Protein AF-0000000075686880 (afdb_homodimer)

Foldseek 3Di:
DQPCFPVLVVLVVVLVVLLVVVLVVLVCCLVPVPLPLAQQLLVVPVCPPPVDPPPLVPFDKKKKWFKKKFQFAFPVFKDKFKAAPVLQFTFDKDKDKDKWKAALVGHTDPPDADPPVPCPVDPPPDFDDLPPQDPTGDQAPVSSCVSCQVVLHDDDALVPGVRSVVSVVLVRNVVSGRMMMIMTIMIMGGQFKMKIWMFGADWGADPSHIDGDHRVSVDDLQADWRWMFIQDIAMFDDDPPADGPRHGDTDGDDDTGQKAKEKEWEWAQADPVSRHTDIDIDIDIDGDDPPDRHGHTYMYTYHYRSRHRPSPRRCPVVRSVVVSVVSVVVSVVVSVVVVVVCCVVCVPSSDPPPD/DQPCQPVLVVLVVVLVVLLVVVLVVLVCCLVPVPLPLAQQLVVVPVVPPPVDPPPLVPFDKKKKWFKKKFQFAFPQFKDKFKAAPVLQFGFDKDKDKDKWKAALVGHTDPPDADPPVPCPVPDPPDFDDLPPQDPTGDQAPVSSCVSCQVVLHHDDALVPGPRSVVSVVLVRNVVSGRMMMIMTIMIMGGQFKMKIWMFGADWGADPSHIDGDHRVSVDDLQADWRWMAIQDIAMFDDDPPADGPRHGDTDGDDDTAQKAKEKEWEWAQADPVSRHTDIDIDIDIDGDDPPDRHGHTYMYTYHYRSRHRPSPRRCPVVRSVVVSVVSVVVSVVVSVVVVVVCCVVCVPSSPPPPD

Radius of gyration: 35.49 Å; Cα contacts (8 Å, |Δi|>4): 1447; chains: 2; bounding box: 77×122×78 Å

Solvent-accessible surface area (backbone atoms only — not comparable to full-atom values): 37869 Å² total; per-residue (Å²): 126,81,82,72,34,72,65,56,49,50,45,50,51,49,36,51,50,51,43,52,50,50,48,51,51,45,50,45,41,42,74,55,40,66,74,51,38,30,37,35,48,39,61,45,63,34,73,52,69,55,90,57,69,68,54,65,84,74,41,60,69,43,38,40,36,40,30,34,36,32,57,48,38,35,50,91,46,51,31,79,48,41,35,27,62,72,73,44,23,73,39,85,59,53,64,51,78,46,75,43,40,22,40,78,86,70,46,77,46,79,70,77,68,82,74,62,77,63,69,68,75,58,58,96,79,65,66,30,72,31,85,84,53,51,89,73,63,20,74,38,39,66,46,32,48,48,34,23,52,74,66,38,40,83,65,73,48,54,88,75,32,65,45,23,50,73,68,37,48,66,62,49,56,60,68,36,61,57,14,13,16,36,43,32,39,39,39,38,36,50,70,46,52,26,32,40,32,43,24,61,30,54,72,38,48,54,62,60,32,69,44,64,48,66,56,78,72,79,57,56,69,49,69,48,47,78,22,32,32,28,64,36,44,47,42,41,50,88,55,98,85,61,74,46,83,48,43,68,40,67,49,78,67,86,65,89,28,23,41,33,37,37,33,44,34,41,31,25,39,55,42,94,84,59,47,30,42,40,56,46,57,45,71,47,59,33,72,48,58,91,70,34,90,70,79,37,30,45,35,38,37,36,33,61,47,48,43,26,27,42,42,48,62,51,60,45,71,61,46,46,48,50,51,49,39,12,48,53,2,29,43,50,49,52,41,51,48,52,47,52,49,46,43,67,74,43,52,75,67,66,54,76,76,82,120,125,79,80,72,35,73,66,55,50,50,46,50,51,51,35,52,51,51,44,52,51,50,47,50,51,45,49,46,40,44,72,53,42,64,75,50,40,28,36,33,49,37,61,43,58,35,76,52,72,56,88,57,68,62,55,63,84,75,42,61,70,44,36,40,36,40,28,34,36,31,57,49,37,35,50,88,44,50,33,78,49,41,34,25,64,71,73,46,23,73,38,83,60,53,64,51,78,47,73,45,41,22,40,79,87,68,45,78,45,80,72,77,69,82,75,61,78,65,68,68,75,59,60,95,79,65,66,31,71,32,84,85,54,52,88,73,62,18,73,39,38,66,48,33,49,49,34,21,51,75,66,39,38,83,66,74,48,53,88,75,32,65,46,24,51,73,67,38,47,65,61,50,57,58,68,35,61,59,14,13,16,38,43,32,38,39,39,38,36,50,70,46,51,26,32,41,34,44,26,59,28,53,72,40,48,53,63,60,32,68,43,64,48,64,56,79,72,79,56,56,68,49,68,50,48,76,22,33,33,28,63,35,45,46,42,40,51,88,54,97,84,62,72,47,84,48,42,68,41,66,48,77,68,86,65,89,28,23,40,32,37,39,33,42,35,41,32,24,37,55,43,93,83,58,49,31,42,40,56,46,56,46,68,50,63,32,72,48,59,89,70,34,90,70,78,38,30,46,34,39,38,35,32,61,48,50,43,27,27,44,41,50,63,53,61,46,72,60,46,47,48,51,52,50,38,10,47,53,3,30,43,49,50,52,42,52,48,51,48,52,49,46,43,69,75,44,52,73,70,65,53,75,75,82,118

InterPro domains:
  IPR012936 Endoplasmic reticulum vesicle transporter, C-terminal [PF07970] (130-339)
  IPR039542 Endoplasmic reticulum vesicle transporter, N-terminal [PF13850] (2-89)
  IPR045888 Endoplasmic reticulum vesicle transporter [PTHR10984] (2-344)

Nearest PDB structures (f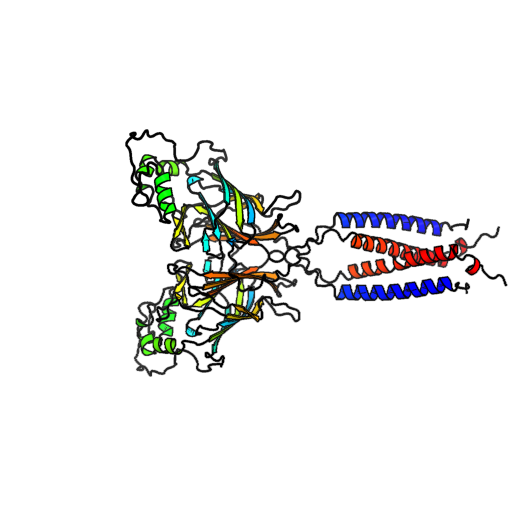oldseek):
  3zlc-assembly3_A  TM=6.629E-01  e=2.686E-13  Saccharomyces cerevisiae S288C
  3zlc-assembly3_B  TM=6.618E-01  e=1.002E-12  Saccharomyces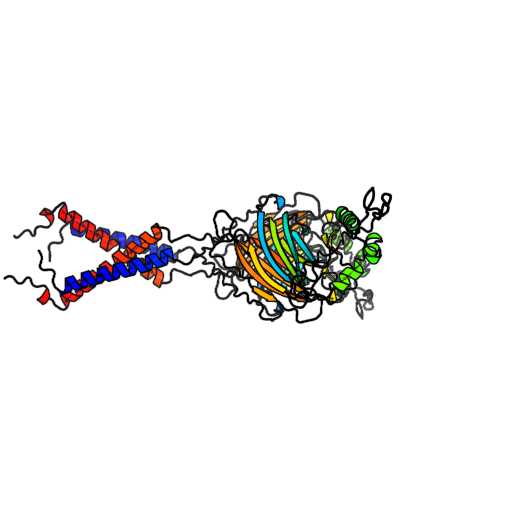 cerevisiae S288C
  7ji3-assembly1_A  TM=2.433E-01  e=4.702E-03  Takifugu bimaculatus
  8h8e-assembly1_B  TM=1.900E-01  e=1.508E-03  Xenopus tropicalis
  5d3d-assembly1_A  TM=2.991E-01  e=2.680E+00  Staphylococcus aureus subsp. aureus NCTC 8325

Secondary structure (DSSP, 8-state):
-----HHHHHHHHHHHHHHHHHHHHHHHHHHT----EEEEE---------S----GGGS-EEEEEEEEEESSS-GGGEEEEEEETTTTEE---EEEEEEEEE-TTS-EE-S--S---------TT-----TTSSSS---SHHHHHHHHHHTT-PPPPGGG-HHHHHTTHHHHHHHTTT-EEEEEEEEEEESSSEEEEEEESEEEEETTEEEEE----S--GGG----EEEEEEEEBS--TT---TTTTEEE---SSSEEEEEEEEEEEE-STTS-BEEEEEEEEEEEE-TT--PPPEEEEEEEE-SEEEEE--SS-HHHHHHHHHHHHHHHHHHHHHHHHHHHHH-GGGGS----/-----HHHHHHHHHHHHHHHHHHHHHHHHHHT----EEEE----------S----GGGS-EEEEEEEEEESSS-GGGEEEEEEETTTTEE---EEEEEEEEE-TTS-EE-S--SS--------TT-----TTSSSS---SHHHHHHHHHHTT-PPPPGGG-HHHHHTTHHHHHHHTTT-EEEEEEEEEEESSSEEEEEEESEEEEETTEEEEE----S--GGG----EEEEEEEEBS--TT---TTTTEEE---SSSEEEEEEEEEEEE-STTS-BEEEEEEEEEEEE-TT--PPPEEEEEEEE-SSEEEE--SS-HHHHHHHHHHHHHHHHHHHHHHHHHHHHH-GGGGS----

Structure (mmCIF, N/CA/C/O backbone):
data_AF-0000000075686880-model_v1
#
loop_
_entity.id
_entity.type
_entity.pdbx_description
1 polymer 'MGC83277 protein, putative'
#
loop_
_atom_site.group_PDB
_atom_site.id
_atom_site.type_symbol
_atom_site.label_atom_id
_atom_site.label_alt_id
_atom_site.label_comp_id
_atom_site.label_asym_id
_atom_site.label_entity_id
_atom_site.label_seq_id
_atom_site.pdbx_PDB_ins_code
_atom_site.Cartn_x
_atom_site.Cartn_y
_atom_site.Cartn_z
_atom_site.occupancy
_atom_site.B_iso_or_equiv
_atom_site.auth_seq_id
_atom_site.auth_comp_id
_atom_site.auth_asym_id
_atom_site.auth_atom_id
_atom_site.pdbx_PDB_model_num
ATOM 1 N N . MET A 1 1 ? -15.852 67.5 35.281 1 21.98 1 MET A N 1
ATOM 2 C CA . MET A 1 1 ? -16.078 66.688 34.062 1 21.98 1 MET A CA 1
ATOM 3 C C . MET A 1 1 ? -15.312 67.25 32.875 1 21.98 1 MET A C 1
ATOM 5 O O . MET A 1 1 ? -15.461 68.438 32.531 1 21.98 1 MET A O 1
ATOM 9 N N . ARG A 1 2 ? -14.125 66.812 32.812 1 34.5 2 ARG A N 1
ATOM 10 C CA . ARG A 1 2 ? -13.273 67.438 31.797 1 34.5 2 ARG A CA 1
ATOM 11 C C . ARG A 1 2 ? -13.992 67.5 30.453 1 34.5 2 ARG A C 1
ATOM 13 O O . ARG A 1 2 ? -14.711 66.562 30.078 1 34.5 2 ARG A O 1
ATOM 20 N N . SER A 1 3 ? -14.266 68.562 29.938 1 35.56 3 SER A N 1
ATOM 21 C CA . SER A 1 3 ? -14.906 68.812 28.656 1 35.56 3 SER A CA 1
ATOM 22 C C . SER A 1 3 ? -14.258 67.938 27.547 1 35.56 3 SER A C 1
ATOM 24 O O . SER A 1 3 ? -13.086 68.125 27.219 1 35.56 3 SER A O 1
ATOM 26 N N . ARG A 1 4 ? -14.484 66.562 27.406 1 46.84 4 ARG A N 1
ATOM 27 C CA . ARG A 1 4 ? -14.148 65.625 26.328 1 46.84 4 ARG A CA 1
ATOM 28 C C . ARG A 1 4 ? -14.312 66.312 24.969 1 46.84 4 ARG A C 1
ATOM 30 O O . ARG A 1 4 ? -15.391 66.812 24.641 1 46.84 4 ARG A O 1
ATOM 37 N N . THR A 1 5 ? -13.367 66.875 24.469 1 52.34 5 THR A N 1
ATOM 38 C CA . THR A 1 5 ? -13.445 67.5 23.156 1 52.34 5 THR A CA 1
ATOM 39 C C . THR A 1 5 ? -14.109 66.562 22.156 1 52.34 5 THR A C 1
ATOM 41 O O . THR A 1 5 ? -14.086 65.375 22.328 1 52.34 5 THR A O 1
ATOM 44 N N . ASN A 1 6 ? -15.078 67.125 21.312 1 58.94 6 ASN A N 1
ATOM 45 C CA . ASN A 1 6 ? -15.93 66.5 20.328 1 58.94 6 ASN A CA 1
ATOM 46 C C . ASN A 1 6 ? -15.148 65.5 19.484 1 58.94 6 ASN A C 1
ATOM 48 O O . ASN A 1 6 ? -15.648 64.375 19.188 1 58.94 6 ASN A O 1
ATOM 52 N N . SER A 1 7 ? -13.938 65.875 19.234 1 62.53 7 SER A N 1
ATOM 53 C CA . SER A 1 7 ? -13.148 65 18.359 1 62.53 7 SER A CA 1
ATOM 54 C C . SER A 1 7 ? -12.617 63.781 19.109 1 62.53 7 SER A C 1
ATOM 56 O O . SER A 1 7 ? -12.625 62.688 18.578 1 62.53 7 SER A O 1
ATOM 58 N N . GLY A 1 8 ? -12.258 64.062 20.297 1 64.62 8 GLY A N 1
ATOM 59 C CA . GLY A 1 8 ? -11.773 62.969 21.125 1 64.62 8 GLY A CA 1
ATOM 60 C C . GLY A 1 8 ? -12.852 61.969 21.438 1 64.62 8 GLY A C 1
ATOM 61 O O . GLY A 1 8 ? -12.586 60.75 21.438 1 64.62 8 GLY A O 1
ATOM 62 N N . GLY A 1 9 ? -13.992 62.469 21.609 1 71.25 9 GLY A N 1
ATOM 63 C CA . GLY A 1 9 ? -15.141 61.625 21.844 1 71.25 9 GLY A CA 1
ATOM 64 C C . GLY A 1 9 ? -15.492 60.75 20.656 1 71.25 9 GLY A C 1
ATOM 65 O O . GLY A 1 9 ? -15.797 59.562 20.812 1 71.25 9 GLY A O 1
ATOM 66 N N . ILE A 1 10 ? -15.344 61.312 19.5 1 74.19 10 ILE A N 1
ATOM 67 C CA . ILE A 1 10 ? -15.648 60.594 18.281 1 74.19 10 ILE A CA 1
ATOM 68 C C . ILE A 1 10 ? -14.617 59.469 18.062 1 74.19 10 ILE A C 1
ATOM 70 O O . ILE A 1 10 ? -14.969 58.344 17.688 1 74.19 10 ILE A O 1
ATOM 74 N N . ILE A 1 11 ? -13.422 59.812 18.359 1 75.44 11 ILE A N 1
ATOM 75 C CA . ILE A 1 11 ? -12.359 58.844 18.172 1 75.44 11 ILE A CA 1
ATOM 76 C C . ILE A 1 11 ? -12.547 57.688 19.156 1 75.44 11 ILE A C 1
ATOM 78 O O . ILE A 1 11 ? -12.375 56.531 18.781 1 75.44 11 ILE A O 1
ATOM 82 N N . ALA A 1 12 ? -12.93 58 20.312 1 72.88 12 ALA A N 1
ATOM 83 C CA . ALA A 1 12 ? -13.156 57 21.344 1 72.88 12 ALA A CA 1
ATOM 84 C C . ALA A 1 12 ? -14.312 56.062 20.953 1 72.88 12 ALA A C 1
ATOM 86 O O . ALA A 1 12 ? -14.211 54.844 21.062 1 72.88 12 ALA A O 1
ATOM 87 N N . VAL A 1 13 ? -15.305 56.688 20.453 1 77.62 13 VAL A N 1
ATOM 88 C CA . VAL A 1 13 ? -16.484 55.906 20.078 1 77.62 13 VAL A CA 1
ATOM 89 C C . VAL A 1 13 ? -16.156 55 18.875 1 77.62 13 VAL A C 1
ATOM 91 O O . VAL A 1 13 ? -16.516 53.844 18.859 1 77.62 13 VAL A O 1
ATOM 94 N N . LEU A 1 14 ? -15.445 55.5 18 1 79.75 14 LEU A N 1
ATOM 95 C CA . LEU A 1 14 ? -15.078 54.75 16.812 1 79.75 14 LEU A CA 1
ATOM 96 C C . LEU A 1 14 ? -14.125 53.625 17.156 1 79.75 14 LEU A C 1
ATOM 98 O O . LEU A 1 14 ? -14.195 52.531 16.578 1 79.75 14 LEU A O 1
ATOM 102 N N . SER A 1 15 ? -13.344 53.938 18.094 1 77.06 15 SER A N 1
ATOM 103 C CA . SER A 1 15 ? -12.398 52.906 18.531 1 77.06 15 SER A CA 1
ATOM 104 C C . SER A 1 15 ? -13.125 51.75 19.203 1 77.06 15 SER A C 1
ATOM 106 O O . SER A 1 15 ? -12.797 50.594 18.953 1 77.06 15 SER A O 1
ATOM 108 N N . VAL A 1 16 ? -14.047 52.094 20.016 1 77.38 16 VAL A N 1
ATOM 109 C CA . VAL A 1 16 ? -14.797 51.062 20.703 1 77.38 16 VAL A CA 1
ATOM 110 C C . VAL A 1 16 ? -15.594 50.219 19.703 1 77.38 16 VAL A C 1
ATOM 112 O O . VAL A 1 16 ? -15.64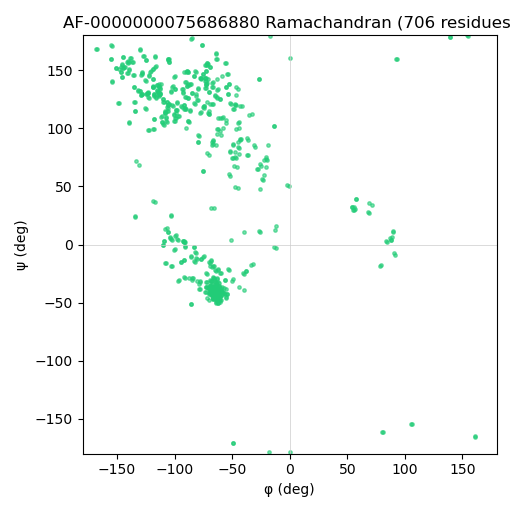1 49 19.781 1 77.38 16 VAL A O 1
ATOM 115 N N . ILE A 1 17 ? -16.141 50.875 18.766 1 79.38 17 ILE A N 1
ATOM 116 C CA . ILE A 1 17 ? -16.922 50.188 17.734 1 79.38 17 ILE A CA 1
ATOM 117 C C . ILE A 1 17 ? -16 49.25 16.938 1 79.38 17 ILE A C 1
ATOM 119 O O . ILE A 1 17 ? -16.359 48.094 16.672 1 79.38 17 ILE A O 1
ATOM 123 N N . SER A 1 18 ? -14.945 49.781 16.562 1 78.06 18 SER A N 1
ATOM 124 C CA . SER A 1 18 ? -14 49 15.797 1 78.06 18 SER A CA 1
ATOM 125 C C . SER A 1 18 ? -13.516 47.781 16.578 1 78.06 18 SER A C 1
ATOM 127 O O . SER A 1 18 ? -13.367 46.688 16.031 1 78.06 18 SER A O 1
ATOM 129 N N . MET A 1 19 ? -13.32 48.031 17.859 1 76.06 19 MET A N 1
ATOM 130 C CA . MET A 1 19 ? -12.891 46.938 18.734 1 76.06 19 MET A CA 1
ATOM 131 C C . MET A 1 19 ? -13.945 45.844 18.797 1 76.06 19 MET A C 1
ATOM 133 O O . MET A 1 19 ? -13.625 44.656 18.703 1 76.06 19 MET A O 1
ATOM 137 N N . VAL A 1 20 ? -15.086 46.219 18.984 1 78.88 20 VAL A N 1
ATOM 138 C CA . VAL A 1 20 ? -16.188 45.281 19.094 1 78.88 20 VAL A CA 1
ATOM 139 C C . VAL A 1 20 ? -16.328 44.5 17.797 1 78.88 20 VAL A C 1
ATOM 141 O O . VAL A 1 20 ? -16.5 43.281 17.812 1 78.88 20 VAL A O 1
ATOM 144 N N . ILE A 1 21 ? -16.188 45.125 16.766 1 78.62 21 ILE A N 1
ATOM 145 C CA . ILE A 1 21 ? -16.312 44.5 15.453 1 78.62 21 ILE A CA 1
ATOM 146 C C . ILE A 1 21 ? -15.172 43.5 15.258 1 78.62 21 ILE A C 1
ATOM 148 O O . ILE A 1 21 ? -15.398 42.344 14.844 1 78.62 21 ILE A O 1
ATOM 152 N N . LEU A 1 22 ? -14.055 43.906 15.562 1 78.06 22 LEU A N 1
ATOM 153 C CA . LEU A 1 22 ? -12.898 43.062 15.391 1 78.06 22 LEU A CA 1
ATOM 154 C C . LEU A 1 22 ? -12.961 41.875 16.344 1 78.06 22 LEU A C 1
ATOM 156 O O . LEU A 1 22 ? -12.562 40.75 15.977 1 78.06 22 LEU A O 1
ATOM 160 N N . PHE A 1 23 ? -13.461 42.156 17.547 1 74.06 23 PHE A N 1
ATOM 161 C CA . PHE A 1 23 ? -13.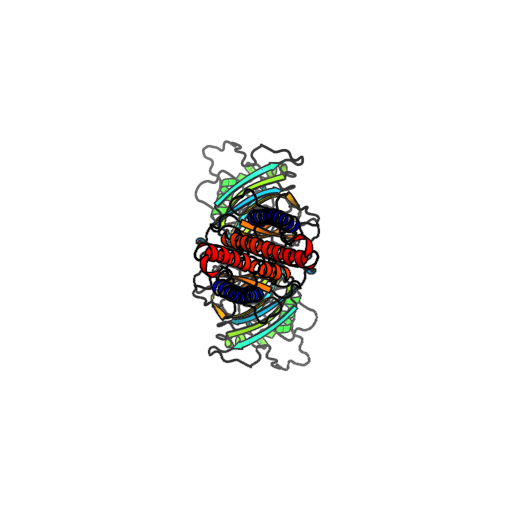641 41.094 18.516 1 74.06 23 PHE A CA 1
ATOM 162 C C . PHE A 1 23 ? -14.625 40.031 17.969 1 74.06 23 PHE A C 1
ATOM 164 O O . PHE A 1 23 ? -14.375 38.844 18.062 1 74.06 23 PHE A O 1
ATOM 171 N N . ILE A 1 24 ? -15.609 40.469 17.438 1 74.31 24 ILE A N 1
ATOM 172 C CA . ILE A 1 24 ? -16.625 39.562 16.906 1 74.31 24 ILE A CA 1
ATOM 173 C C . ILE A 1 24 ? -16.062 38.75 15.734 1 74.31 24 ILE A C 1
ATOM 175 O O . ILE A 1 24 ? -16.266 37.562 15.648 1 74.31 24 ILE A O 1
ATOM 179 N N . LEU A 1 25 ? -15.367 39.406 14.945 1 67.69 25 LEU A N 1
ATOM 180 C CA . LEU A 1 25 ? -14.805 38.75 13.773 1 67.69 25 LEU A CA 1
ATOM 181 C C . LEU A 1 25 ? -13.766 37.688 14.18 1 67.69 25 LEU A C 1
ATOM 183 O O . LEU A 1 25 ? -13.719 36.594 13.609 1 67.69 25 LEU A O 1
ATOM 187 N N . ARG A 1 26 ? -13.062 38.094 15.094 1 67.88 26 ARG A N 1
ATOM 188 C CA . ARG A 1 26 ? -12.031 37.156 15.562 1 67.88 26 ARG A CA 1
ATOM 189 C C . ARG A 1 26 ? -12.656 35.969 16.297 1 67.88 26 ARG A C 1
ATOM 191 O O . ARG A 1 26 ? -12.195 34.844 16.172 1 67.88 26 ARG A O 1
ATOM 198 N N . PHE A 1 27 ? -13.508 36.312 17.141 1 65.19 27 PHE A N 1
ATOM 199 C CA . PHE A 1 27 ? -14.234 35.25 17.844 1 65.19 27 PHE A CA 1
ATOM 200 C C . PHE A 1 27 ? -14.891 34.312 16.859 1 65.19 27 PHE A C 1
ATOM 202 O O . PHE A 1 27 ? -14.828 33.094 17.031 1 65.19 27 PHE A O 1
ATOM 209 N N . GLN A 1 28 ? -15.414 34.844 15.93 1 62.81 28 GLN A N 1
ATOM 210 C CA . GLN A 1 28 ? -16.031 34.031 14.891 1 62.81 28 GLN A CA 1
ATOM 211 C C . GLN A 1 28 ? -14.977 33.188 14.164 1 62.81 28 GLN A C 1
ATOM 213 O O . GLN A 1 28 ? -15.203 32 13.867 1 62.81 28 GLN A O 1
ATOM 218 N N . ALA A 1 29 ? -13.984 33.844 13.875 1 58.94 29 ALA A N 1
ATOM 219 C CA . ALA A 1 29 ? -12.891 33.156 13.211 1 58.94 29 ALA A CA 1
ATOM 220 C C . ALA A 1 29 ? -12.344 32.031 14.094 1 58.94 29 ALA A C 1
ATOM 222 O O . ALA A 1 29 ? -11.984 30.953 13.602 1 58.94 29 ALA A O 1
ATOM 223 N N . TRP A 1 30 ? -12.234 32.5 15.312 1 57.53 30 TRP A N 1
ATOM 224 C CA . TRP A 1 30 ? -11.766 31.531 16.281 1 57.53 30 TRP A CA 1
ATOM 225 C C . TRP A 1 30 ? -12.727 30.359 16.406 1 57.53 30 TRP A C 1
ATOM 227 O O . TRP A 1 30 ? -12.305 29.203 16.516 1 57.53 30 TRP A O 1
ATOM 237 N N . THR A 1 31 ? -13.883 30.75 16.531 1 55.62 31 THR A N 1
ATOM 238 C CA . THR A 1 31 ? -14.891 29.703 16.656 1 55.62 31 THR A CA 1
ATOM 239 C C . THR A 1 31 ? -15.031 28.922 15.352 1 55.62 31 THR A C 1
ATOM 241 O O . THR A 1 31 ? -15.375 27.75 15.359 1 55.62 31 THR A O 1
ATOM 244 N N . ASN A 1 32 ? -14.898 29.688 14.406 1 43.72 32 ASN A N 1
ATOM 245 C CA . ASN A 1 32 ? -15.07 29.062 13.094 1 43.72 32 ASN A CA 1
ATOM 246 C C . ASN A 1 32 ? -13.734 28.688 12.469 1 43.72 32 ASN A C 1
ATOM 248 O O . ASN A 1 32 ? -13.617 28.594 11.242 1 43.72 32 ASN A O 1
ATOM 252 N N . SER A 1 33 ? -12.805 28.922 13.234 1 41.84 33 SER A N 1
ATOM 253 C CA . SER A 1 33 ? -11.492 28.609 12.68 1 41.84 33 SER A CA 1
ATOM 254 C C . SER A 1 33 ? -11.508 27.266 11.961 1 41.84 33 SER A C 1
ATOM 256 O O . SER A 1 33 ? -11.969 26.266 12.516 1 41.84 33 SER A O 1
ATOM 258 N N . PRO A 1 34 ? -11.5 27.469 10.789 1 35.62 34 PRO A N 1
ATOM 259 C CA . PRO A 1 34 ? -11.422 26.156 10.133 1 35.62 34 PRO A CA 1
ATOM 260 C C . PRO A 1 34 ? -10.43 25.219 10.805 1 35.62 34 PRO A C 1
ATOM 262 O O . PRO A 1 34 ? -9.461 25.672 11.414 1 35.62 34 PRO A O 1
ATOM 265 N N . LEU A 1 35 ? -10.945 24.141 11.273 1 33.78 35 LEU A N 1
ATOM 266 C CA . LEU A 1 35 ? -10.133 23.047 11.805 1 33.78 35 LEU A CA 1
ATOM 267 C C . LEU A 1 35 ? -8.758 23.031 11.148 1 33.78 35 LEU A C 1
ATOM 269 O O . LEU A 1 35 ? -8.648 22.812 9.938 1 33.78 35 LEU A O 1
ATOM 273 N N . THR A 1 36 ? -8.055 24.141 11.453 1 34.12 36 THR A N 1
ATOM 274 C CA . THR A 1 36 ? -6.688 24 10.961 1 34.12 36 THR A CA 1
ATOM 275 C C . THR A 1 36 ? -6.09 22.672 11.398 1 34.12 36 THR A C 1
ATOM 277 O O . THR A 1 36 ? -5.977 22.391 12.594 1 34.12 36 THR A O 1
ATOM 280 N N . GLN A 1 37 ? -6.461 21.734 10.844 1 33.75 37 GLN A N 1
ATOM 281 C CA . GLN A 1 37 ? -5.973 20.391 11.133 1 33.75 37 GLN A CA 1
ATOM 282 C C . GLN A 1 37 ? -4.445 20.344 11.094 1 33.75 37 GLN A C 1
ATOM 284 O O . GLN A 1 37 ? -3.83 20.797 10.125 1 33.75 37 GLN A O 1
ATOM 289 N N . LYS A 1 38 ? -3.898 20.812 12.25 1 36.62 38 LYS A N 1
ATOM 290 C CA . LYS A 1 38 ? -2.463 20.609 12.422 1 36.62 38 LYS A CA 1
ATOM 291 C C . LYS A 1 38 ? -2.102 19.125 12.281 1 36.62 38 LYS A C 1
ATOM 293 O O . LYS A 1 38 ? -2.809 18.266 12.797 1 36.62 38 LYS A O 1
ATOM 298 N N . PHE A 1 39 ? -1.534 18.953 11.203 1 34.75 39 PHE A N 1
ATOM 299 C CA . PHE A 1 39 ? -1.037 17.594 11 1 34.75 39 PHE A CA 1
ATOM 300 C C . PHE A 1 39 ? 0.173 17.328 11.883 1 34.75 39 PHE A C 1
ATOM 302 O O . PHE A 1 39 ? 1.088 18.141 11.969 1 34.75 39 PHE A O 1
ATOM 309 N N . VAL A 1 40 ? -0.171 17.078 13.109 1 35.19 40 VAL A N 1
ATOM 310 C CA . VAL A 1 40 ? 0.978 16.578 13.859 1 35.19 40 VAL A CA 1
ATOM 311 C C . VAL A 1 40 ? 1.381 15.203 13.32 1 35.19 40 VAL A C 1
ATOM 313 O O . VAL A 1 40 ? 0.53 14.336 13.109 1 35.19 40 VAL A O 1
ATOM 316 N N . VAL A 1 41 ? 2.176 15.438 12.391 1 34.31 41 VAL A N 1
ATOM 317 C CA . VAL A 1 41 ? 2.76 14.133 12.102 1 34.31 41 VAL A CA 1
ATOM 318 C C . VAL A 1 41 ? 3.205 13.469 13.398 1 34.31 41 VAL A C 1
ATOM 320 O O . VAL A 1 41 ? 4.074 13.984 14.102 1 34.31 41 VAL A O 1
ATOM 323 N N . ASN A 1 42 ? 2.158 13.141 14.172 1 32.25 42 ASN A N 1
ATOM 324 C CA . ASN A 1 42 ? 2.766 12.352 15.242 1 32.25 42 ASN A CA 1
ATOM 325 C C . ASN A 1 42 ? 3.984 11.586 14.742 1 32.25 42 ASN A C 1
ATOM 327 O O . ASN A 1 42 ? 3.914 10.883 13.727 1 32.25 42 ASN A O 1
ATOM 331 N N . THR A 1 43 ? 4.98 12.422 14.844 1 29.34 43 THR A N 1
ATOM 332 C CA . THR A 1 43 ? 6.125 11.555 14.594 1 29.34 43 THR A CA 1
ATOM 333 C C . THR A 1 43 ? 5.777 10.102 14.883 1 29.34 43 THR A C 1
ATOM 335 O O . THR A 1 43 ? 5.422 9.758 16.016 1 29.34 43 THR A O 1
ATOM 338 N N . PRO A 1 44 ? 4.992 9.586 13.992 1 31.56 44 PRO A N 1
ATOM 339 C CA . PRO A 1 44 ? 5.113 8.188 14.414 1 31.56 44 PRO A CA 1
ATOM 340 C C . PRO A 1 44 ? 6.41 7.914 15.18 1 31.56 44 PRO A C 1
ATOM 342 O O . PRO A 1 44 ? 7.5 8.156 14.656 1 31.56 44 PRO A O 1
ATOM 345 N N . GLN A 1 45 ? 6.637 8.648 16.266 1 29.73 45 GLN A N 1
ATOM 346 C CA . GLN A 1 45 ? 7.609 7.715 16.828 1 29.73 45 GLN A CA 1
ATOM 347 C C . GLN A 1 45 ? 7.449 6.324 16.219 1 29.73 45 GLN A C 1
ATOM 349 O O . GLN A 1 45 ? 6.348 5.766 16.219 1 29.73 45 GLN A O 1
ATOM 354 N N . LEU A 1 46 ? 7.938 6.273 14.992 1 30.81 46 LEU A N 1
ATOM 355 C CA . LEU A 1 46 ? 8.266 4.945 14.477 1 30.81 46 LEU A CA 1
ATOM 356 C C . LEU A 1 46 ? 8.023 3.879 15.539 1 30.81 46 LEU A C 1
ATOM 358 O O . LEU A 1 46 ? 8.68 3.873 16.578 1 30.81 46 LEU A O 1
ATOM 362 N N . PRO A 1 47 ? 6.793 3.834 16.188 1 31 47 PRO A N 1
ATOM 363 C CA . PRO A 1 47 ? 7.332 2.699 16.938 1 31 47 PRO A CA 1
ATOM 364 C C . PRO A 1 47 ? 8.422 1.95 16.188 1 31 47 PRO A C 1
ATOM 366 O O . PRO A 1 47 ? 8.148 1.339 15.141 1 31 47 PRO A O 1
ATOM 369 N N . PHE A 1 48 ? 9.398 2.73 15.625 1 31.05 48 PHE A N 1
ATOM 370 C CA . PHE A 1 48 ? 10.648 2.027 15.359 1 31.05 48 PHE A CA 1
ATOM 371 C C . PHE A 1 48 ? 10.547 0.568 15.789 1 31.05 48 PHE A C 1
ATOM 373 O O . PHE A 1 48 ? 9.68 0.208 16.594 1 31.05 48 PHE A O 1
ATOM 380 N N . ILE A 1 49 ? 11.664 0.047 15.562 1 29.73 49 ILE A N 1
ATOM 381 C CA . ILE A 1 49 ? 12.281 -1.26 15.742 1 29.73 49 ILE A CA 1
ATOM 382 C C . ILE A 1 49 ? 12.078 -1.737 17.188 1 29.73 49 ILE A C 1
ATOM 384 O O . ILE A 1 49 ? 12.828 -1.351 18.078 1 29.73 49 ILE A O 1
ATOM 388 N N . ASN A 1 50 ? 11.352 -1.04 18.094 1 29.44 50 ASN A N 1
ATOM 389 C CA . ASN A 1 50 ? 11.789 -2.059 19.047 1 29.44 50 ASN A CA 1
ATOM 390 C C . ASN A 1 50 ? 11.625 -3.465 18.484 1 29.44 50 ASN A C 1
ATOM 392 O O . ASN A 1 50 ? 10.797 -3.686 17.594 1 29.44 50 ASN A O 1
ATOM 396 N N . ASN A 1 51 ? 12.602 -4.129 18.562 1 30.44 51 ASN A N 1
ATOM 397 C CA . ASN A 1 51 ? 12.695 -5.562 18.328 1 30.44 51 ASN A CA 1
ATOM 398 C C . ASN A 1 51 ? 11.32 -6.223 18.281 1 30.44 51 ASN A C 1
ATOM 400 O O . ASN A 1 51 ? 11.195 -7.422 18.531 1 30.44 51 ASN A O 1
ATOM 404 N N . ARG A 1 52 ? 10.242 -5.383 18.5 1 32.88 52 ARG A N 1
ATOM 405 C CA . ARG A 1 52 ? 9.086 -6.242 18.75 1 32.88 52 ARG A CA 1
ATOM 406 C C . ARG A 1 52 ? 8.359 -6.574 17.453 1 32.88 52 ARG A C 1
ATOM 408 O O . ARG A 1 52 ? 8.078 -5.68 16.656 1 32.88 52 ARG A O 1
ATOM 415 N N . ILE A 1 53 ? 8.531 -7.621 16.906 1 43.09 53 ILE A N 1
ATOM 416 C CA . ILE A 1 53 ? 7.586 -8.328 16.047 1 43.09 53 ILE A CA 1
ATOM 417 C C . ILE A 1 53 ? 6.172 -7.812 16.312 1 43.09 53 ILE A C 1
ATOM 419 O O . ILE A 1 53 ? 5.629 -8 17.406 1 43.09 53 ILE A O 1
ATOM 423 N N . ILE A 1 54 ? 5.828 -6.57 15.867 1 47.5 54 ILE A N 1
ATOM 424 C CA . ILE A 1 54 ? 4.449 -6.164 16.125 1 47.5 54 ILE A CA 1
ATOM 425 C C . ILE A 1 54 ? 3.488 -7.172 15.492 1 47.5 54 ILE A C 1
ATOM 427 O O . ILE A 1 54 ? 3.508 -7.383 14.281 1 47.5 54 ILE A O 1
ATOM 431 N N . ASP A 1 55 ? 3.047 -7.957 16.281 1 57.88 55 ASP A N 1
ATOM 432 C CA . ASP A 1 55 ? 1.9 -8.773 15.898 1 57.88 55 ASP A CA 1
ATOM 433 C C . ASP A 1 55 ? 0.675 -7.91 15.617 1 57.88 55 ASP A C 1
ATOM 435 O O . ASP A 1 55 ? 0.14 -7.27 16.531 1 57.88 55 ASP A O 1
ATOM 439 N N . THR A 1 56 ? 0.529 -7.625 14.328 1 60.5 56 THR A N 1
ATOM 440 C CA . THR A 1 56 ? -0.592 -6.805 13.883 1 60.5 56 THR A CA 1
ATOM 441 C C . THR A 1 56 ? -1.854 -7.137 14.672 1 60.5 56 THR A C 1
ATOM 443 O O . THR A 1 56 ? -2.754 -6.301 14.797 1 60.5 56 THR A O 1
ATOM 446 N N . GLU A 1 57 ? -1.826 -8.312 15.203 1 65.06 57 GLU A N 1
ATOM 447 C CA . GLU A 1 57 ? -3.035 -8.742 15.898 1 65.06 57 GLU A CA 1
ATOM 448 C C . GLU A 1 57 ? -3.258 -7.938 17.172 1 65.06 57 GLU A C 1
ATOM 450 O O . GLU A 1 57 ? -4.375 -7.875 17.688 1 65.06 57 GLU A O 1
ATOM 455 N N . HIS A 1 58 ? -2.203 -7.211 17.578 1 68.94 58 HIS A N 1
ATOM 456 C CA . HIS A 1 58 ? -2.336 -6.469 18.828 1 68.94 58 HIS A CA 1
ATOM 457 C C . HIS A 1 58 ? -2.553 -4.98 18.562 1 68.94 58 HIS A C 1
ATOM 459 O O . HIS A 1 58 ? -2.693 -4.195 19.5 1 68.94 58 HIS A O 1
ATOM 465 N N . LEU A 1 59 ? -2.689 -4.762 17.328 1 74.94 59 LEU A N 1
ATOM 466 C CA . LEU A 1 59 ? -2.943 -3.365 16.984 1 74.94 59 LEU A CA 1
ATOM 467 C C . LEU A 1 59 ? -4.418 -3.021 17.172 1 74.94 59 LEU A C 1
ATOM 469 O O . LEU A 1 59 ? -5.281 -3.891 17.047 1 74.94 59 LEU A O 1
ATOM 473 N N . PRO A 1 60 ? -4.664 -1.728 17.547 1 80 60 PRO A N 1
ATOM 474 C CA . PRO A 1 60 ? -6.066 -1.314 17.609 1 80 60 PRO A CA 1
ATOM 475 C C . PRO A 1 60 ? -6.816 -1.539 16.312 1 80 60 PRO A C 1
ATOM 477 O O . PRO A 1 60 ? -6.195 -1.639 15.242 1 80 60 PRO A O 1
ATOM 480 N N . LYS A 1 61 ? -8.094 -1.633 16.547 1 86.69 61 LYS A N 1
ATOM 481 C CA . LYS A 1 61 ? -8.93 -1.897 15.383 1 86.69 61 LYS A CA 1
ATOM 482 C C . LYS A 1 61 ? -9.695 -0.647 14.953 1 86.69 61 LYS A C 1
ATOM 484 O O . LYS A 1 61 ? -9.789 0.318 15.719 1 86.69 61 LYS A O 1
ATOM 489 N N . MET A 1 62 ? -10.141 -0.608 13.75 1 88.06 62 MET A N 1
ATOM 490 C CA . MET A 1 62 ? -11.008 0.434 13.211 1 88.06 62 MET A CA 1
ATOM 491 C C . MET A 1 62 ? -12.07 -0.167 12.297 1 88.06 62 MET A C 1
ATOM 493 O O . MET A 1 62 ? -11.883 -1.25 11.742 1 88.06 62 MET A O 1
ATOM 497 N N . ASP A 1 63 ? -13.117 0.628 12.18 1 92.38 63 ASP A N 1
ATOM 498 C CA . ASP A 1 63 ? -14.219 0.164 11.344 1 92.38 63 ASP A CA 1
ATOM 499 C C . ASP A 1 63 ? -14.164 0.812 9.961 1 92.38 63 ASP A C 1
ATOM 501 O O . ASP A 1 63 ? -13.891 2.008 9.844 1 92.38 63 ASP A O 1
ATOM 505 N N . ILE A 1 64 ? -14.328 0.034 9.031 1 94.69 64 ILE A N 1
ATOM 506 C CA . ILE A 1 64 ? -14.562 0.516 7.672 1 94.69 64 ILE A CA 1
ATOM 507 C C . ILE A 1 64 ? -16.031 0.312 7.293 1 94.69 64 ILE A C 1
ATOM 509 O O . ILE A 1 64 ? -16.531 -0.816 7.293 1 94.69 64 ILE A O 1
ATOM 513 N N . ASN A 1 65 ? -16.703 1.387 7.027 1 94.62 65 ASN A N 1
ATOM 514 C CA . ASN A 1 65 ? -18.094 1.343 6.586 1 94.62 65 ASN A CA 1
ATOM 515 C C . ASN A 1 65 ? -18.219 1.587 5.086 1 94.62 65 ASN A C 1
ATOM 517 O O . ASN A 1 65 ? -17.656 2.555 4.562 1 94.62 65 ASN A O 1
ATOM 521 N N . PHE A 1 66 ? -19 0.694 4.453 1 96.56 66 PHE A N 1
ATOM 522 C CA . PHE A 1 66 ? -19.047 0.847 3.004 1 96.56 66 PHE A CA 1
ATOM 523 C C . PHE A 1 66 ? -20.422 0.469 2.467 1 96.56 66 PHE A C 1
ATOM 525 O O . PHE A 1 66 ? -21.156 -0.291 3.104 1 96.56 66 PHE A O 1
ATOM 532 N N . ASP A 1 67 ? -20.797 1.114 1.414 1 97.62 67 ASP A N 1
ATOM 533 C CA . ASP A 1 67 ? -21.969 0.865 0.585 1 97.62 67 ASP A CA 1
ATOM 534 C C . ASP A 1 67 ? -21.641 1.024 -0.897 1 97.62 67 ASP A C 1
ATOM 536 O O . ASP A 1 67 ? -21.484 2.145 -1.389 1 97.62 67 ASP A O 1
ATOM 540 N N . ILE A 1 68 ? -21.531 -0.096 -1.556 1 97.94 68 ILE A N 1
ATOM 541 C CA . ILE A 1 68 ? -21.094 -0.1 -2.943 1 97.94 68 ILE A CA 1
ATOM 542 C C . ILE A 1 68 ? -22.125 -0.799 -3.818 1 97.94 68 ILE A C 1
ATOM 544 O O . ILE A 1 68 ? -22.578 -1.902 -3.5 1 97.94 68 ILE A O 1
ATOM 548 N N . MET A 1 69 ? -22.469 -0.137 -4.852 1 97.44 69 MET A N 1
ATOM 549 C CA . MET A 1 69 ? -23.375 -0.733 -5.836 1 97.44 69 MET A CA 1
ATOM 550 C C . MET A 1 69 ? -22.594 -1.265 -7.035 1 97.44 69 MET A C 1
ATOM 552 O O . MET A 1 69 ? -22.062 -0.487 -7.832 1 97.44 69 MET A O 1
ATOM 556 N N . MET A 1 70 ? -22.547 -2.594 -7.102 1 96.62 70 MET A N 1
ATOM 557 C CA . MET A 1 70 ? -22 -3.221 -8.297 1 96.62 70 MET A CA 1
ATOM 558 C C . MET A 1 70 ? -23.031 -3.307 -9.406 1 96.62 70 MET A C 1
ATOM 560 O O . MET A 1 70 ? -24.031 -4.031 -9.273 1 96.62 70 MET A O 1
ATOM 564 N N . LYS A 1 71 ? -22.766 -2.746 -10.477 1 94.94 71 LYS A N 1
ATOM 565 C CA . LYS A 1 71 ? -23.828 -2.443 -11.438 1 94.94 71 LYS A CA 1
ATOM 566 C C . LYS A 1 71 ? -24.109 -3.646 -12.328 1 94.94 71 LYS A C 1
ATOM 568 O O . LYS A 1 71 ? -25.234 -3.811 -12.805 1 94.94 71 LYS A O 1
ATOM 573 N N . HIS A 1 72 ? -23.109 -4.531 -12.594 1 92.5 72 HIS A N 1
ATOM 574 C CA . HIS A 1 72 ? -23.312 -5.531 -13.641 1 92.5 72 HIS A CA 1
ATOM 575 C C . HIS A 1 72 ? -22.859 -6.91 -13.172 1 92.5 72 HIS A C 1
ATOM 577 O O . HIS A 1 72 ? -22.484 -7.758 -13.984 1 92.5 72 HIS A O 1
ATOM 583 N N . ILE A 1 73 ? -22.844 -7.129 -11.914 1 90.69 73 ILE A N 1
ATOM 584 C CA . ILE A 1 73 ? -22.422 -8.43 -11.391 1 90.69 73 ILE A CA 1
ATOM 585 C C . ILE A 1 73 ? -23.438 -8.914 -10.352 1 90.69 73 ILE A C 1
ATOM 587 O O . ILE A 1 73 ? -23.781 -8.172 -9.43 1 90.69 73 ILE A O 1
ATOM 591 N N . PRO A 1 74 ? -23.797 -10.164 -10.516 1 88.81 74 PRO A N 1
ATOM 592 C CA . PRO A 1 74 ? -24.719 -10.703 -9.508 1 88.81 74 PRO A CA 1
ATOM 593 C C . PRO A 1 74 ? -24.031 -10.93 -8.156 1 88.81 74 PRO A C 1
ATOM 595 O O . PRO A 1 74 ? -22.844 -11.234 -8.109 1 88.81 74 PRO A O 1
ATOM 598 N N . CYS A 1 75 ? -24.797 -10.93 -7.094 1 88.31 75 CYS A N 1
ATOM 599 C CA . CYS A 1 75 ? -24.281 -11.055 -5.734 1 88.31 75 CYS A CA 1
ATOM 600 C C . CYS A 1 75 ? -23.625 -12.422 -5.523 1 88.31 75 CYS A C 1
ATOM 602 O O . CYS A 1 75 ? -22.641 -12.531 -4.789 1 88.31 75 CYS A O 1
ATOM 604 N N . SER A 1 76 ? -24.125 -13.383 -6.164 1 80.75 76 SER A N 1
ATOM 605 C CA . SER A 1 76 ? -23.656 -14.75 -5.953 1 80.75 76 SER A CA 1
ATOM 606 C C . SER A 1 76 ? -22.219 -14.914 -6.426 1 80.75 76 SER A C 1
ATOM 608 O O . SER A 1 76 ? -21.531 -15.875 -6.047 1 80.75 76 SER A O 1
ATOM 610 N N . TYR A 1 77 ? -21.766 -14.016 -7.25 1 82.69 77 TYR A N 1
ATOM 611 C CA . TYR A 1 77 ? -20.422 -14.117 -7.781 1 82.69 77 TYR A CA 1
ATOM 612 C C . TYR A 1 77 ? -19.422 -13.359 -6.898 1 82.69 77 TYR A C 1
ATOM 614 O O . TYR A 1 77 ? -18.219 -13.531 -7.023 1 82.69 77 TYR A O 1
ATOM 622 N N . LEU A 1 78 ? -19.969 -12.594 -6.074 1 88.06 78 LEU A N 1
ATOM 623 C CA . LEU A 1 78 ? -19.109 -11.641 -5.387 1 88.06 78 LEU A CA 1
ATOM 624 C C . LEU A 1 78 ? -18.75 -12.133 -3.99 1 88.06 78 LEU A C 1
ATOM 626 O O . LEU A 1 78 ? -19.578 -12.75 -3.316 1 88.06 78 LEU A O 1
ATOM 630 N N . HIS A 1 79 ? -17.594 -11.82 -3.65 1 86 79 HIS A N 1
ATOM 631 C CA . HIS A 1 79 ? -17.094 -12.055 -2.299 1 86 79 HIS A CA 1
ATOM 632 C C . HIS A 1 79 ? -16.328 -10.836 -1.776 1 86 79 HIS A C 1
ATOM 634 O O . HIS A 1 79 ? -15.703 -10.117 -2.551 1 86 79 HIS A O 1
ATOM 640 N N . VAL A 1 80 ? -16.484 -10.664 -0.469 1 90.19 80 VAL A N 1
ATOM 641 C CA . VAL A 1 80 ? -15.758 -9.594 0.209 1 90.19 80 VAL A CA 1
ATOM 642 C C . VAL A 1 80 ? -14.672 -10.18 1.108 1 90.19 80 VAL A C 1
ATOM 644 O O . VAL A 1 80 ? -14.961 -11.023 1.962 1 90.19 80 VAL A O 1
ATOM 647 N N . ASP A 1 81 ? -13.484 -9.719 0.874 1 87.69 81 ASP A N 1
ATOM 648 C CA . ASP A 1 81 ? -12.367 -10.227 1.662 1 87.69 81 ASP A CA 1
ATOM 649 C C . ASP A 1 81 ? -11.445 -9.094 2.102 1 87.69 81 ASP A C 1
ATOM 651 O O . ASP A 1 81 ? -11.445 -8.016 1.505 1 87.69 81 ASP A O 1
ATOM 655 N N . VAL A 1 82 ? -10.734 -9.391 3.17 1 89.94 82 VAL A N 1
ATOM 656 C CA . VAL A 1 82 ? -9.727 -8.461 3.668 1 89.94 82 VAL A CA 1
ATOM 657 C C . VAL A 1 82 ? -8.367 -9.148 3.727 1 89.94 82 VAL A C 1
ATOM 659 O O . VAL A 1 82 ? -8.258 -10.273 4.223 1 89.94 82 VAL A O 1
ATOM 662 N N . ILE A 1 83 ? -7.395 -8.469 3.172 1 88 83 ILE A N 1
ATOM 663 C CA . ILE A 1 83 ? -6.031 -8.984 3.18 1 88 83 ILE A CA 1
ATOM 664 C C . ILE A 1 83 ? -5.145 -8.109 4.059 1 88 83 ILE A C 1
ATOM 666 O O . ILE A 1 83 ? -5.184 -6.879 3.955 1 88 83 ILE A O 1
ATOM 670 N N . ASP A 1 84 ? -4.445 -8.789 4.938 1 83.44 84 ASP A N 1
ATOM 671 C CA . ASP A 1 84 ? -3.363 -8.125 5.656 1 83.44 84 ASP A CA 1
ATOM 672 C C . ASP A 1 84 ? -2.143 -7.926 4.758 1 83.44 84 ASP A C 1
ATOM 674 O O . ASP A 1 84 ? -1.52 -8.898 4.332 1 83.44 84 ASP A O 1
ATOM 678 N N . ASN A 1 85 ? -1.763 -6.684 4.512 1 86.12 85 ASN A N 1
ATOM 679 C CA . ASN A 1 85 ? -0.686 -6.426 3.562 1 86.12 85 ASN A CA 1
ATOM 680 C C . ASN A 1 85 ? 0.682 -6.723 4.172 1 86.12 85 ASN A C 1
ATOM 682 O O . ASN A 1 85 ? 1.679 -6.816 3.453 1 86.12 85 ASN A O 1
ATOM 686 N N . ILE A 1 86 ? 0.723 -6.902 5.445 1 81.94 86 ILE A N 1
ATOM 687 C CA . ILE A 1 86 ? 1.979 -7.234 6.109 1 81.94 86 ILE A CA 1
ATOM 688 C C . ILE A 1 86 ? 2.201 -8.742 6.066 1 81.94 86 ILE A C 1
ATOM 690 O O . ILE A 1 86 ? 3.229 -9.211 5.566 1 81.94 86 ILE A O 1
ATOM 694 N N . LYS A 1 87 ? 1.194 -9.484 6.484 1 76.38 87 LYS A N 1
ATOM 695 C CA . LYS A 1 87 ? 1.296 -10.945 6.535 1 76.38 87 LYS A CA 1
ATOM 696 C C . LYS A 1 87 ? 0.936 -11.57 5.191 1 76.38 87 LYS A C 1
ATOM 698 O O . LYS A 1 87 ? 1.204 -12.75 4.957 1 76.38 87 LYS A O 1
ATOM 703 N N . GLU A 1 88 ? 0.403 -10.75 4.309 1 75.81 88 GLU A N 1
ATOM 704 C CA . GLU A 1 88 ? -0.009 -11.195 2.982 1 75.81 88 GLU A CA 1
ATOM 705 C C . GLU A 1 88 ? -0.998 -12.352 3.072 1 75.81 88 GLU A C 1
ATOM 707 O O . GLU A 1 88 ? -0.913 -13.312 2.301 1 75.81 88 GLU A O 1
ATOM 712 N N . SER A 1 89 ? -1.719 -12.367 4.094 1 73.38 89 SER A N 1
ATOM 713 C CA . SER A 1 89 ? -2.719 -13.406 4.336 1 73.38 89 SER A CA 1
ATOM 714 C C . SER A 1 89 ? -4.066 -12.797 4.707 1 73.38 89 SER A C 1
ATOM 716 O O . SER A 1 89 ? -4.168 -11.586 4.938 1 73.38 89 SER A O 1
ATOM 718 N N . ASP A 1 90 ? -4.953 -13.742 4.66 1 71.25 90 ASP A N 1
ATOM 719 C CA . ASP A 1 90 ? -6.297 -13.273 4.996 1 71.25 90 ASP A CA 1
ATOM 720 C C . ASP A 1 90 ? -6.34 -12.711 6.418 1 71.25 90 ASP A C 1
ATOM 722 O O . ASP A 1 90 ? -5.727 -13.266 7.328 1 71.25 90 ASP A O 1
ATOM 726 N N . GLU A 1 91 ? -6.809 -11.469 6.422 1 64.56 91 GLU A N 1
ATOM 727 C CA . GLU A 1 91 ? -7.02 -10.859 7.734 1 64.56 91 GLU A CA 1
ATOM 728 C C . GLU A 1 91 ? -8.344 -11.305 8.344 1 64.56 91 GLU A C 1
ATOM 730 O O . GLU A 1 91 ? -9.352 -11.43 7.633 1 64.56 91 GLU A O 1
ATOM 735 N N . SER A 1 92 ? -8.195 -11.766 9.531 1 61.88 92 SER A N 1
ATOM 736 C CA . SER A 1 92 ? -9.43 -12.023 10.258 1 61.88 92 SER A CA 1
ATOM 737 C C . SER A 1 92 ? -10.227 -10.742 10.469 1 61.88 92 SER A C 1
ATOM 739 O O . SER A 1 92 ? -9.68 -9.719 10.883 1 61.88 92 SER A O 1
ATOM 741 N N . TYR A 1 93 ? -11.156 -10.562 9.688 1 65.88 93 TYR A N 1
ATOM 742 C CA . TYR A 1 93 ? -12.047 -9.438 9.953 1 65.88 93 TYR A CA 1
ATOM 743 C C . TYR A 1 93 ? -13.344 -9.906 10.602 1 65.88 93 TYR A C 1
ATOM 745 O O . TYR A 1 93 ? -13.758 -11.055 10.422 1 65.88 93 TYR A O 1
ATOM 753 N N . GLU A 1 94 ? -13.641 -9.094 11.578 1 74.5 94 GLU A N 1
ATOM 754 C CA . GLU A 1 94 ? -15.008 -9.203 12.094 1 74.5 94 GLU A CA 1
ATOM 755 C C . GLU A 1 94 ? -15.93 -8.195 11.414 1 74.5 94 GLU A C 1
ATOM 757 O O . GLU A 1 94 ? -15.516 -7.074 11.102 1 74.5 94 GLU A O 1
ATOM 762 N N . GLY A 1 95 ? -16.828 -8.617 10.82 1 80.81 95 GLY A N 1
ATOM 763 C CA . GLY A 1 95 ? -17.734 -7.613 10.281 1 80.81 95 GLY A CA 1
ATOM 764 C C . GLY A 1 95 ? -19.047 -8.203 9.766 1 80.81 95 GLY A C 1
ATOM 765 O O . GLY A 1 95 ? -19.297 -9.391 9.93 1 80.81 95 GLY A O 1
ATOM 766 N N . HIS A 1 96 ? -19.969 -7.273 9.508 1 89.38 96 HIS A N 1
ATOM 767 C CA . HIS A 1 96 ? -21.266 -7.59 8.93 1 89.38 96 HIS A CA 1
ATOM 768 C C . HIS A 1 96 ? -21.391 -7.043 7.512 1 89.38 96 HIS A C 1
ATOM 770 O O . HIS A 1 96 ? -21.359 -5.828 7.305 1 89.38 96 HIS A O 1
ATOM 776 N N . VAL A 1 97 ? -21.391 -8.016 6.594 1 92.31 97 VAL A N 1
ATOM 777 C CA . VAL A 1 97 ? -21.547 -7.633 5.191 1 92.31 97 VAL A CA 1
ATOM 778 C C . VAL A 1 97 ? -22.875 -8.156 4.66 1 92.31 97 VAL A C 1
ATOM 780 O O . VAL A 1 97 ? -23.234 -9.312 4.898 1 92.31 97 VAL A O 1
ATOM 783 N N . ARG A 1 98 ? -23.656 -7.262 4.059 1 92.44 98 ARG A N 1
ATOM 784 C CA . ARG A 1 98 ? -24.922 -7.629 3.428 1 92.44 98 ARG A CA 1
ATOM 785 C C . ARG A 1 98 ? -24.875 -7.391 1.922 1 92.44 98 ARG A C 1
ATOM 787 O O . ARG A 1 98 ? -24.312 -6.391 1.466 1 92.44 98 ARG A O 1
ATOM 794 N N . MET A 1 99 ? -25.406 -8.359 1.232 1 92.38 99 MET A N 1
ATOM 795 C CA . MET A 1 99 ? -25.516 -8.234 -0.217 1 92.38 99 MET A CA 1
ATOM 796 C C . MET A 1 99 ? -26.984 -8.273 -0.648 1 92.38 99 MET A C 1
ATOM 798 O O . MET A 1 99 ? -27.734 -9.156 -0.225 1 92.38 99 MET A O 1
ATOM 802 N N . GLU A 1 100 ? -27.391 -7.285 -1.431 1 94.25 100 GLU A N 1
ATOM 803 C CA . GLU A 1 100 ? -28.75 -7.188 -1.925 1 94.25 100 GLU A CA 1
ATOM 804 C C . GLU A 1 100 ? -28.797 -7.238 -3.449 1 94.25 100 GLU A C 1
ATOM 806 O O . GLU A 1 100 ? -28.016 -6.555 -4.121 1 94.25 100 GLU A O 1
ATOM 811 N N . ARG A 1 101 ? -29.734 -8.023 -3.922 1 93.19 101 ARG A N 1
ATOM 812 C CA . ARG A 1 101 ? -29.844 -8.234 -5.359 1 93.19 101 ARG A CA 1
ATOM 813 C C . ARG A 1 101 ? -30.75 -7.191 -6 1 93.19 101 ARG A C 1
ATOM 815 O O . ARG A 1 101 ? -31.797 -6.836 -5.438 1 93.19 101 ARG A O 1
ATOM 822 N N . PHE A 1 102 ? -30.266 -6.719 -7.113 1 94.62 102 PHE A N 1
ATOM 823 C CA . PHE A 1 102 ? -31.062 -5.797 -7.906 1 94.62 102 PHE A CA 1
ATOM 824 C C . PHE A 1 102 ? -31.156 -6.266 -9.352 1 94.62 102 PHE A C 1
ATOM 826 O O . PHE A 1 102 ? -30.203 -6.824 -9.891 1 94.62 102 PHE A O 1
ATOM 833 N N . ASP A 1 103 ? -32.25 -5.996 -10.023 1 91 103 ASP A N 1
ATOM 834 C CA . ASP A 1 103 ? -32.375 -6.352 -11.438 1 91 103 ASP A CA 1
ATOM 835 C C . ASP A 1 103 ? -31.797 -5.266 -12.328 1 91 103 ASP A C 1
ATOM 837 O O . ASP A 1 103 ? -31.266 -4.273 -11.836 1 91 103 ASP A O 1
ATOM 841 N N . GLU A 1 104 ? -31.797 -5.523 -13.594 1 86.5 104 GLU A N 1
ATOM 842 C CA . GLU A 1 104 ? -31.188 -4.625 -14.57 1 86.5 104 GLU A CA 1
ATOM 843 C C . GLU A 1 104 ? -31.844 -3.244 -14.531 1 86.5 104 GLU A C 1
ATOM 845 O O . GLU A 1 104 ? -31.203 -2.248 -14.891 1 86.5 104 GLU A O 1
ATOM 850 N N . LYS A 1 105 ? -33.094 -3.18 -14.07 1 87.81 105 LYS A N 1
ATOM 851 C CA . LYS A 1 105 ? -33.812 -1.92 -14.039 1 87.81 105 LYS A CA 1
ATOM 852 C C . LYS A 1 105 ? -33.625 -1.203 -12.703 1 87.81 105 LYS A C 1
ATOM 854 O O . LYS A 1 105 ? -34.156 -0.103 -12.508 1 87.81 105 LYS A O 1
ATOM 859 N N . GLY A 1 106 ? -32.844 -1.76 -11.812 1 88.12 106 GLY A N 1
ATOM 860 C CA . GLY A 1 106 ? -32.531 -1.11 -10.547 1 88.12 106 GLY A CA 1
ATOM 861 C C . GLY A 1 106 ? -33.531 -1.451 -9.445 1 88.12 106 GLY A C 1
ATOM 862 O O . GLY A 1 106 ? -33.531 -0.824 -8.383 1 88.12 106 GLY A O 1
ATOM 863 N N . ASN A 1 107 ? -34.406 -2.441 -9.703 1 91.31 107 ASN A N 1
ATOM 864 C CA . ASN A 1 107 ? -35.344 -2.865 -8.688 1 91.31 107 ASN A CA 1
ATOM 865 C C . ASN A 1 107 ? -34.781 -3.977 -7.812 1 91.31 107 ASN A C 1
ATOM 867 O O . ASN A 1 107 ? -34.094 -4.871 -8.305 1 91.31 107 ASN A O 1
ATOM 871 N N . PRO A 1 108 ? -35.094 -3.855 -6.496 1 92 108 PRO A N 1
ATOM 872 C CA . PRO A 1 108 ? -34.594 -4.895 -5.594 1 92 108 PRO A CA 1
ATOM 873 C C . PRO A 1 108 ? -35.219 -6.254 -5.844 1 92 108 PRO A C 1
ATOM 875 O O . PRO A 1 108 ? -36.406 -6.328 -6.164 1 92 108 PRO A O 1
ATOM 878 N N . ILE A 1 109 ? -34.438 -7.23 -5.859 1 87.81 109 ILE A N 1
ATOM 879 C CA . ILE A 1 109 ? -34.906 -8.609 -5.941 1 87.81 109 ILE A CA 1
ATOM 880 C C . ILE A 1 109 ? -34.969 -9.219 -4.543 1 87.81 109 ILE A C 1
ATOM 882 O O . ILE A 1 109 ? -33.938 -9.336 -3.857 1 87.81 109 ILE A O 1
ATOM 886 N N . LEU A 1 110 ? -36.062 -9.469 -4.059 1 75.62 110 LEU A N 1
ATOM 887 C CA . LEU A 1 110 ? -36.281 -9.945 -2.693 1 75.62 110 LEU A CA 1
ATOM 888 C C . LEU A 1 110 ? -36.094 -11.453 -2.611 1 75.62 110 LEU A C 1
ATOM 890 O O . LEU A 1 110 ? -35.844 -12 -1.531 1 75.62 110 LEU A O 1
ATOM 894 N N . LYS A 1 111 ? -36.062 -12.078 -3.764 1 65.19 111 LYS A N 1
ATOM 895 C CA . LYS A 1 111 ? -35.938 -13.531 -3.719 1 65.19 111 LYS A CA 1
ATOM 896 C C . LYS A 1 111 ? -34.531 -13.945 -3.27 1 65.19 111 LYS A C 1
ATOM 898 O O . LYS A 1 111 ? -33.531 -13.375 -3.723 1 65.19 111 LYS A O 1
ATOM 903 N N . LYS A 1 112 ? -34.5 -14.578 -2.004 1 58.06 112 LYS A N 1
ATOM 904 C CA . LYS A 1 112 ? -33.219 -15.047 -1.462 1 58.06 112 LYS A CA 1
ATOM 905 C C . LYS A 1 112 ? -32.469 -15.906 -2.48 1 58.06 112 LYS A C 1
ATOM 907 O O . LYS A 1 112 ? -33.094 -16.656 -3.236 1 58.06 112 LYS A O 1
ATOM 912 N N . SER A 1 113 ? -31.219 -15.367 -2.777 1 55.09 113 SER A N 1
ATOM 913 C CA . SER A 1 113 ? -30.406 -16.156 -3.689 1 55.09 113 SER A CA 1
ATOM 914 C C . SER A 1 113 ? -30.344 -17.609 -3.266 1 55.09 113 SER A C 1
ATOM 916 O O . SER A 1 113 ? -30.656 -17.953 -2.121 1 55.09 113 SER A O 1
ATOM 918 N N . TYR A 1 114 ? -29.469 -18.547 -3.867 1 51.69 114 TYR A N 1
ATOM 919 C CA . TYR A 1 114 ? -29.141 -19.922 -3.525 1 51.69 114 TYR A CA 1
ATOM 920 C C . TYR A 1 114 ? -28.312 -19.984 -2.254 1 51.69 114 TYR A C 1
ATOM 922 O O . TYR A 1 114 ? -27.547 -19.062 -1.957 1 51.69 114 TYR A O 1
ATOM 930 N N . PRO A 1 115 ? -28.516 -21.047 -1.308 1 48.72 115 PRO A N 1
ATOM 931 C CA . PRO A 1 115 ? -29.203 -22.312 -1.521 1 48.72 115 PRO A CA 1
ATOM 932 C C . PRO A 1 115 ? -30.734 -22.172 -1.504 1 48.72 115 PRO A C 1
ATOM 934 O O . PRO A 1 115 ? -31.281 -21.453 -0.672 1 48.72 115 PRO A O 1
ATOM 937 N N . LYS A 1 116 ? -31.312 -22.391 -2.564 1 42.88 116 LYS A N 1
ATOM 938 C CA . LYS A 1 116 ? -32.719 -22.75 -2.428 1 42.88 116 LYS A CA 1
ATOM 939 C C . LYS A 1 116 ? -32.906 -23.781 -1.317 1 42.88 116 LYS A C 1
ATOM 941 O O . LYS A 1 116 ? -32.156 -24.766 -1.235 1 42.88 116 LYS A O 1
ATOM 946 N N . ASN A 1 117 ? -33.094 -23.312 -0.074 1 41.34 117 ASN A N 1
ATOM 947 C CA . ASN A 1 117 ? -33.656 -24.422 0.679 1 41.34 117 ASN A CA 1
ATOM 948 C C . ASN A 1 117 ? -34.406 -25.391 -0.234 1 41.34 117 ASN A C 1
ATOM 950 O O . ASN A 1 117 ? -35.625 -25.453 -0.217 1 41.34 117 ASN A O 1
ATOM 954 N N . SER A 1 118 ? -34.25 -25.234 -1.387 1 41.19 118 SER A N 1
ATOM 955 C CA . SER A 1 118 ? -35.062 -26.297 -1.992 1 41.19 118 SER A CA 1
ATOM 956 C C . SER A 1 118 ? -34.875 -27.609 -1.243 1 41.19 118 SER A C 1
ATOM 958 O O . SER A 1 118 ? -33.75 -28.031 -0.995 1 41.19 118 SER A O 1
ATOM 960 N N . SER A 1 119 ? -35.625 -27.859 -0.318 1 44.59 119 SER A N 1
ATOM 961 C CA . SER A 1 119 ? -36.219 -29.062 0.274 1 44.59 119 SER A CA 1
ATOM 962 C C . SER A 1 119 ? -36.031 -30.281 -0.622 1 44.59 119 SER A C 1
ATOM 964 O O . SER A 1 119 ? -36.969 -30.75 -1.256 1 44.59 119 SER A O 1
ATOM 966 N N . VAL A 1 120 ? -35.156 -30.172 -1.544 1 49.06 120 VAL A N 1
ATOM 967 C CA . VAL A 1 120 ? -35.188 -31.531 -2.061 1 49.06 120 VAL A CA 1
ATOM 968 C C . VAL A 1 120 ? -35.125 -32.531 -0.901 1 49.06 120 VAL A C 1
ATOM 970 O O . VAL A 1 120 ? -34.156 -32.531 -0.137 1 49.06 120 VAL A O 1
ATOM 973 N N . THR A 1 121 ? -36.188 -32.688 -0.361 1 51 12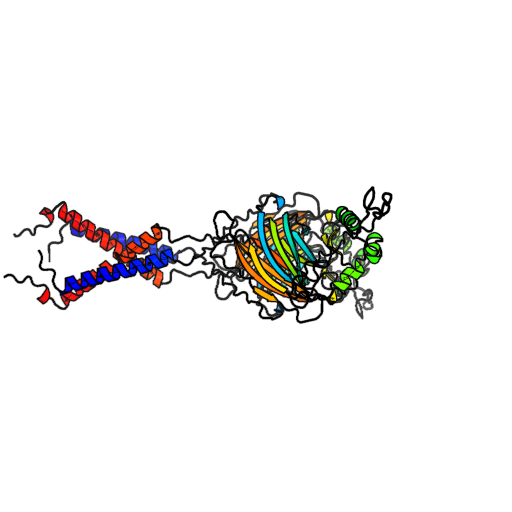1 THR A N 1
ATOM 974 C CA . THR A 1 121 ? -36.469 -33.781 0.578 1 51 121 THR A CA 1
ATOM 975 C C . THR A 1 121 ? -35.562 -34.969 0.303 1 51 121 THR A C 1
ATOM 977 O O . THR A 1 121 ? -35.812 -35.75 -0.623 1 51 121 THR A O 1
ATOM 980 N N . LYS A 1 122 ? -34.312 -34.719 0.619 1 62.59 122 LYS A N 1
ATOM 981 C CA . LYS A 1 122 ? -33.469 -35.906 0.498 1 62.59 122 LYS A CA 1
ATOM 982 C C . LYS A 1 122 ? -33.906 -37 1.466 1 62.59 122 LYS A C 1
ATOM 984 O O . LYS A 1 122 ? -34.562 -36.719 2.475 1 62.59 122 LYS A O 1
ATOM 989 N N . ASP A 1 123 ? -33.812 -38.156 0.997 1 68.75 123 ASP A N 1
ATOM 990 C CA . ASP A 1 123 ? -34.156 -39.312 1.821 1 68.75 123 ASP A CA 1
ATOM 991 C C . ASP A 1 123 ? -33.5 -39.219 3.205 1 68.75 123 ASP A C 1
ATOM 993 O O . ASP A 1 123 ? -32.406 -38.688 3.35 1 68.75 123 ASP A O 1
ATOM 997 N N . PRO A 1 124 ? -34.25 -39.219 4.324 1 71.88 124 PRO A N 1
ATOM 998 C CA . PRO A 1 124 ? -33.75 -39.156 5.695 1 71.88 124 PRO A CA 1
ATOM 999 C C . PRO A 1 124 ? -32.406 -39.875 5.852 1 71.88 124 PRO A C 1
ATOM 1001 O O . PRO A 1 124 ? -31.609 -39.531 6.73 1 71.88 124 PRO A O 1
ATOM 1004 N N . GLY A 1 125 ? -32.094 -40.719 4.891 1 78.5 125 GLY A N 1
ATOM 1005 C CA . GLY A 1 125 ? -30.859 -41.5 4.996 1 78.5 125 GLY A CA 1
ATOM 1006 C C . GLY A 1 125 ? -29.781 -41 4.039 1 78.5 125 GLY A C 1
ATOM 1007 O O . GLY A 1 125 ? -28.719 -41.625 3.943 1 78.5 125 GLY A O 1
ATOM 1008 N N . TYR A 1 126 ? -29.969 -39.844 3.502 1 84.19 126 TYR A N 1
ATOM 1009 C CA . TYR A 1 126 ? -29.016 -39.375 2.508 1 84.19 126 TYR A CA 1
ATOM 1010 C C . TYR A 1 126 ? -27.766 -38.812 3.178 1 84.19 126 TYR A C 1
ATOM 1012 O O . TYR A 1 126 ? -27.891 -38 4.121 1 84.19 126 TYR A O 1
ATOM 1020 N N . CYS A 1 127 ? -26.625 -39.344 2.805 1 89.38 127 CYS A N 1
ATOM 1021 C CA . CYS A 1 127 ? -25.328 -38.812 3.227 1 89.38 127 CYS A CA 1
ATOM 1022 C C . CYS A 1 127 ? -24.469 -38.469 2.021 1 89.38 127 CYS A C 1
ATOM 1024 O O . CYS A 1 127 ? -23.906 -39.344 1.366 1 89.38 127 CYS A O 1
ATOM 1026 N N . GLY A 1 128 ? -24.469 -37.219 1.689 1 90.5 128 GLY A N 1
ATOM 1027 C CA . GLY A 1 128 ? -23.719 -36.75 0.535 1 90.5 128 GLY A CA 1
ATOM 1028 C C . GLY A 1 128 ? -22.219 -36.75 0.749 1 90.5 128 GLY A C 1
ATOM 1029 O O . GLY A 1 128 ? -21.734 -36.719 1.887 1 90.5 128 GLY A O 1
ATOM 1030 N N . ASN A 1 129 ? -21.531 -36.844 -0.302 1 91.75 129 ASN A N 1
ATOM 1031 C CA . ASN A 1 129 ? -20.062 -36.906 -0.309 1 91.75 129 ASN A CA 1
ATOM 1032 C C . ASN A 1 129 ? -19.453 -35.562 0.033 1 91.75 129 ASN A C 1
ATOM 1034 O O . ASN A 1 129 ? -19.938 -34.5 -0.415 1 91.75 129 ASN A O 1
ATOM 1038 N N . CYS A 1 130 ? -18.422 -35.656 0.833 1 94.25 130 CYS A N 1
ATOM 1039 C CA . CYS A 1 130 ? -17.688 -34.438 1.169 1 94.25 130 CYS A CA 1
ATOM 1040 C C . CYS A 1 130 ? -16.359 -34.375 0.437 1 94.25 130 CYS A C 1
ATOM 1042 O O . CYS A 1 130 ? -15.484 -33.562 0.792 1 94.25 130 CYS A O 1
ATOM 1044 N N . TYR A 1 131 ? -16.266 -35.281 -0.469 1 93.5 131 TYR A N 1
ATOM 1045 C CA . TYR A 1 131 ? -15.141 -35.312 -1.391 1 93.5 131 TYR A CA 1
ATOM 1046 C C . TYR A 1 131 ? -13.82 -35.375 -0.632 1 93.5 131 TYR A C 1
ATOM 1048 O O . TYR A 1 131 ? -12.867 -34.688 -0.986 1 93.5 131 TYR A O 1
ATOM 1056 N N . GLY A 1 132 ? -13.805 -35.969 0.522 1 92.31 132 GLY A N 1
ATOM 1057 C CA . GLY A 1 132 ? -12.594 -36.25 1.279 1 92.31 132 GLY A CA 1
ATOM 1058 C C . GLY A 1 132 ? -12.188 -35.125 2.193 1 92.31 132 GLY A C 1
ATOM 1059 O O . GLY A 1 132 ? -11.125 -35.156 2.814 1 92.31 132 GLY A O 1
ATOM 1060 N N . GLN A 1 133 ? -13 -34.094 2.314 1 90.69 133 GLN A N 1
ATOM 1061 C CA . GLN A 1 133 ? -12.586 -32.906 3.072 1 90.69 133 GLN A CA 1
ATOM 1062 C C . GLN A 1 133 ? -13.016 -33 4.531 1 90.69 133 GLN A C 1
ATOM 1064 O O . GLN A 1 133 ? -12.43 -32.375 5.406 1 90.69 133 GLN A O 1
ATOM 1069 N N . LYS A 1 134 ? -14.008 -33.656 4.859 1 89.81 134 LYS A N 1
ATOM 1070 C CA . LYS A 1 134 ? -14.508 -33.812 6.223 1 89.81 134 LYS A CA 1
ATOM 1071 C C . LYS A 1 134 ? -15.164 -35.156 6.418 1 89.81 134 LYS A C 1
ATOM 1073 O O . LYS A 1 134 ? -15.672 -35.75 5.465 1 89.81 134 LYS A O 1
ATOM 1078 N N . SER A 1 135 ? -15.047 -35.562 7.742 1 90.69 135 SER A N 1
ATOM 1079 C CA . SER A 1 135 ? -15.781 -36.781 8.109 1 90.69 135 SER A CA 1
ATOM 1080 C C . SER A 1 135 ? -17.266 -36.469 8.273 1 90.69 135 SER A C 1
ATOM 1082 O O . SER A 1 135 ? -17.656 -35.375 8.648 1 90.69 135 SER A O 1
ATOM 1084 N N . GLY A 1 136 ? -18.031 -37.438 7.832 1 91.12 136 GLY A N 1
ATOM 1085 C CA . GLY A 1 136 ? -19.469 -37.25 7.914 1 91.12 136 GLY A CA 1
ATOM 1086 C C . GLY A 1 136 ? -20.109 -36.969 6.566 1 91.12 136 GLY A C 1
ATOM 1087 O O . GLY A 1 136 ? -19.672 -37.531 5.547 1 91.12 136 GLY A O 1
ATOM 1088 N N . CYS A 1 137 ? -21.266 -36.281 6.66 1 92.25 137 CYS A N 1
ATOM 1089 C CA . CYS A 1 137 ? -22.031 -36.062 5.438 1 92.25 137 CYS A CA 1
ATOM 1090 C C . CYS A 1 137 ? -22.031 -34.594 5.047 1 92.25 137 CYS A C 1
ATOM 1092 O O . CYS A 1 137 ? -22.094 -33.719 5.914 1 92.25 137 CYS A O 1
ATOM 1094 N N . CYS A 1 138 ? -21.875 -34.281 3.76 1 93.12 138 CYS A N 1
ATOM 1095 C CA . CYS A 1 138 ? -22.156 -33 3.143 1 93.12 138 CYS A CA 1
ATOM 1096 C C . CYS A 1 138 ? -23.391 -33.062 2.234 1 93.12 138 CYS A C 1
ATOM 1098 O O . CYS A 1 138 ? -23.281 -33.562 1.102 1 93.12 138 CYS A O 1
ATOM 1100 N N . ASN A 1 139 ? -24.453 -32.562 2.742 1 88.38 139 ASN A N 1
ATOM 1101 C CA . ASN A 1 139 ? -25.703 -32.812 2.041 1 88.38 139 ASN A CA 1
ATOM 1102 C C . ASN A 1 139 ? -26.047 -31.656 1.087 1 88.38 139 ASN A C 1
ATOM 1104 O O . ASN A 1 139 ? -26.906 -31.812 0.213 1 88.38 139 ASN A O 1
ATOM 1108 N N . THR A 1 140 ? -25.391 -30.594 1.281 1 85.75 140 THR A N 1
ATOM 1109 C CA . THR A 1 140 ? -25.656 -29.438 0.428 1 85.75 140 THR A CA 1
ATOM 1110 C C . THR A 1 140 ? -24.359 -28.953 -0.24 1 85.75 140 THR A C 1
ATOM 1112 O O . THR A 1 140 ? -23.266 -29.297 0.202 1 85.75 140 THR A O 1
ATOM 1115 N N . CYS A 1 141 ? -24.547 -28.234 -1.319 1 84.06 141 CYS A N 1
ATOM 1116 C CA . CYS A 1 141 ? -23.406 -27.625 -2.002 1 84.06 141 CYS A CA 1
ATOM 1117 C C . CYS A 1 141 ? -22.625 -26.719 -1.056 1 84.06 141 CYS A C 1
ATOM 1119 O O . CYS A 1 141 ? -21.391 -26.766 -1.042 1 84.06 141 CYS A O 1
ATOM 1121 N N . LYS A 1 142 ? -23.375 -26 -0.299 1 79.81 142 LYS A N 1
ATOM 1122 C CA . LYS A 1 142 ? -22.766 -25.094 0.666 1 79.81 142 LYS A CA 1
ATOM 1123 C C . LYS A 1 142 ? -21.859 -25.844 1.645 1 79.81 142 LYS A C 1
ATOM 1125 O O . LYS A 1 142 ? -20.766 -25.391 1.96 1 79.81 142 LYS A O 1
ATOM 1130 N N . GLU A 1 143 ? -22.359 -26.969 2.025 1 84.88 143 GLU A N 1
ATOM 1131 C CA . GLU A 1 143 ? -21.594 -27.766 2.979 1 84.88 143 GLU A CA 1
ATOM 1132 C C . GLU A 1 143 ? -20.297 -28.281 2.352 1 84.88 143 GLU A C 1
ATOM 1134 O O . GLU A 1 143 ? -19.266 -28.312 3.006 1 84.88 143 GLU A O 1
ATOM 1139 N N . VAL A 1 144 ? -20.438 -28.703 1.148 1 88.25 144 VAL A N 1
ATOM 1140 C CA . VAL A 1 144 ? -19.25 -29.172 0.442 1 88.25 144 VAL A CA 1
ATOM 1141 C C . VAL A 1 144 ? -18.234 -28.047 0.31 1 88.25 144 VAL A C 1
ATOM 1143 O O . VAL A 1 144 ? -17.062 -28.219 0.624 1 88.25 144 VAL A O 1
ATOM 1146 N N . ARG A 1 145 ? -18.719 -26.906 -0.089 1 82.19 145 ARG A N 1
ATOM 1147 C CA . ARG A 1 145 ? -17.828 -25.75 -0.303 1 82.19 145 ARG A CA 1
ATOM 1148 C C . ARG A 1 145 ? -17.203 -25.297 1.006 1 82.19 145 ARG A C 1
ATOM 1150 O O . ARG A 1 145 ? -16.016 -24.969 1.044 1 82.19 145 ARG A O 1
ATOM 1157 N N . LYS A 1 146 ? -17.969 -25.297 2.01 1 82.5 146 LYS A N 1
ATOM 1158 C CA . LYS A 1 146 ? -17.453 -24.938 3.324 1 82.5 146 LYS A CA 1
ATOM 1159 C C . LYS A 1 146 ? -16.375 -25.906 3.775 1 82.5 146 LYS A C 1
ATOM 1161 O O . LYS A 1 146 ? -15.391 -25.5 4.41 1 82.5 146 LYS A O 1
ATOM 1166 N N . ALA A 1 147 ? -16.609 -27.156 3.469 1 87.31 147 ALA A N 1
ATOM 1167 C CA . ALA A 1 147 ? -15.625 -28.156 3.846 1 87.31 147 ALA A CA 1
ATOM 1168 C C . ALA A 1 147 ? -14.281 -27.906 3.158 1 87.31 147 ALA A C 1
ATOM 1170 O O . ALA A 1 147 ? -13.227 -28.016 3.785 1 87.31 147 ALA A O 1
ATOM 1171 N N . PHE A 1 148 ? -14.359 -27.609 1.943 1 84.44 148 PHE A N 1
ATOM 1172 C CA . PHE A 1 148 ? -13.133 -27.297 1.214 1 84.44 148 PHE A CA 1
ATOM 1173 C C . PHE A 1 148 ? -12.469 -26.047 1.785 1 84.44 148 PHE A C 1
ATOM 1175 O O . PHE A 1 148 ? -11.25 -26.016 1.962 1 84.44 148 PHE A O 1
ATOM 1182 N N . LYS A 1 149 ? -13.227 -25.016 2.049 1 78.75 149 LYS A N 1
ATOM 1183 C CA . LYS A 1 149 ? -12.703 -23.766 2.592 1 78.75 149 LYS A CA 1
ATOM 1184 C C . LYS A 1 149 ? -12.023 -23.984 3.941 1 78.75 149 LYS A C 1
ATOM 1186 O O . LYS A 1 149 ? -10.969 -23.422 4.211 1 78.75 149 LYS A O 1
ATOM 1191 N N . ALA A 1 150 ? -12.641 -24.812 4.684 1 79.62 150 ALA A N 1
ATOM 1192 C CA . ALA A 1 150 ? -12.109 -25.109 6.012 1 79.62 150 ALA A CA 1
ATOM 1193 C C . ALA A 1 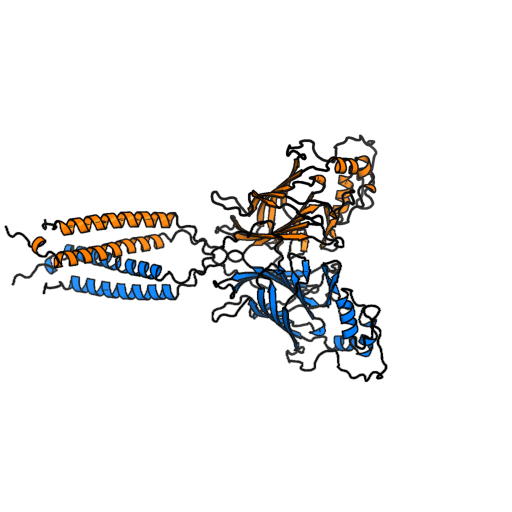150 ? -10.734 -25.766 5.926 1 79.62 150 ALA A C 1
ATOM 1195 O O . ALA A 1 150 ? -9.898 -25.594 6.812 1 79.62 150 ALA A O 1
ATOM 1196 N N . ASN A 1 151 ? -10.539 -26.422 4.891 1 81.38 151 ASN A N 1
ATOM 1197 C CA . ASN A 1 151 ? -9.266 -27.109 4.707 1 81.38 151 ASN A CA 1
ATOM 1198 C C . ASN A 1 151 ? -8.328 -26.328 3.805 1 81.38 151 ASN A C 1
ATOM 1200 O O . ASN A 1 151 ? -7.324 -26.859 3.324 1 81.38 151 ASN A O 1
ATOM 1204 N N . ASN A 1 152 ? -8.703 -25.172 3.482 1 75.81 152 ASN A N 1
ATOM 1205 C CA . ASN A 1 152 ? -7.918 -24.266 2.654 1 75.81 152 ASN A CA 1
ATOM 1206 C C . ASN A 1 152 ? -7.594 -24.875 1.298 1 75.81 152 ASN A C 1
ATOM 1208 O O . ASN A 1 152 ? -6.457 -24.797 0.828 1 75.81 152 ASN A O 1
ATOM 1212 N N . ARG A 1 153 ? -8.539 -25.578 0.74 1 78.38 153 ARG A N 1
ATOM 1213 C CA . ARG A 1 153 ? -8.398 -26.172 -0.589 1 78.38 153 ARG A CA 1
ATOM 1214 C C . ARG A 1 153 ? -9.445 -25.609 -1.549 1 78.38 153 ARG A C 1
ATOM 1216 O O . ARG A 1 153 ? -10.594 -25.391 -1.16 1 78.38 153 ARG A O 1
ATOM 1223 N N . PRO A 1 154 ? -8.969 -25.453 -2.695 1 76.62 154 PRO A N 1
ATOM 1224 C CA . PRO A 1 154 ? -9.969 -25.016 -3.67 1 76.62 154 PRO A CA 1
ATOM 1225 C C . PRO A 1 154 ? -10.984 -26.109 -4.012 1 76.62 154 PRO A C 1
ATOM 1227 O O . PRO A 1 154 ? -10.609 -27.266 -4.211 1 76.62 154 PRO A O 1
ATOM 1230 N N . PRO A 1 155 ? -12.227 -25.781 -3.973 1 78.62 155 PRO A N 1
ATOM 1231 C CA . PRO A 1 155 ? -13.219 -26.766 -4.395 1 78.62 155 PRO A CA 1
ATOM 1232 C C . PRO A 1 155 ? -13.18 -27.047 -5.898 1 78.62 155 PRO A C 1
ATOM 1234 O O . PRO A 1 155 ? -12.711 -26.203 -6.668 1 78.62 155 PRO A O 1
ATOM 1237 N N . PRO A 1 156 ? -13.594 -28.25 -6.242 1 80.06 156 PRO A N 1
ATOM 1238 C CA . PRO A 1 156 ? -13.766 -28.469 -7.68 1 80.06 156 PRO A CA 1
ATOM 1239 C C . PRO A 1 156 ? -14.859 -27.594 -8.289 1 80.06 156 PRO A C 1
ATOM 1241 O O . PRO A 1 156 ? -15.656 -27.016 -7.566 1 80.06 156 PRO A O 1
ATOM 1244 N N . PRO A 1 157 ? -14.812 -27.547 -9.57 1 78.5 157 PRO A N 1
ATOM 1245 C CA . PRO A 1 157 ? -15.898 -26.797 -10.219 1 78.5 157 PRO A CA 1
ATOM 1246 C C . PRO A 1 157 ? -17.281 -27.297 -9.805 1 78.5 157 PRO A C 1
ATOM 1248 O O . PRO A 1 157 ? -17.469 -28.484 -9.562 1 78.5 157 PRO A O 1
ATOM 1251 N N . ILE A 1 158 ? -18.188 -26.422 -9.742 1 79.75 158 ILE A N 1
ATOM 1252 C CA . ILE A 1 158 ? -19.531 -26.688 -9.242 1 79.75 158 ILE A CA 1
ATOM 1253 C C . ILE A 1 158 ? -20.156 -27.828 -10.039 1 79.75 158 ILE A C 1
ATOM 1255 O O . ILE A 1 158 ? -20.922 -28.625 -9.492 1 79.75 158 ILE A O 1
ATOM 1259 N N . ILE A 1 159 ? -19.766 -27.938 -11.312 1 80.12 159 ILE A N 1
ATOM 1260 C CA . ILE A 1 159 ? -20.359 -28.953 -12.18 1 80.12 159 ILE A CA 1
ATOM 1261 C C . ILE A 1 159 ? -19.891 -30.344 -11.734 1 80.12 159 ILE A C 1
ATOM 1263 O O . ILE A 1 159 ? -20.5 -31.359 -12.086 1 80.12 159 ILE A O 1
ATOM 1267 N N . HIS A 1 160 ? -18.828 -30.328 -10.891 1 86.25 160 HIS A N 1
ATOM 1268 C CA . HIS A 1 160 ? -18.281 -31.609 -10.445 1 86.25 160 HIS A CA 1
ATOM 1269 C C . HIS A 1 160 ? -18.703 -31.922 -9.016 1 86.25 160 HIS A C 1
ATOM 1271 O O . HIS A 1 160 ? -18.281 -32.906 -8.438 1 86.25 160 HIS A O 1
ATOM 1277 N N . ILE A 1 161 ? -19.516 -31.094 -8.477 1 88.12 161 ILE A N 1
ATOM 1278 C CA . ILE A 1 161 ? -20.094 -31.312 -7.156 1 88.12 161 ILE A CA 1
ATOM 1279 C C . ILE A 1 161 ? -21.562 -31.672 -7.293 1 88.12 161 ILE A C 1
ATOM 1281 O O . ILE A 1 161 ? -22.391 -30.828 -7.66 1 88.12 161 ILE A O 1
ATOM 1285 N N . GLN A 1 162 ? -21.844 -32.906 -7.027 1 87.44 162 GLN A N 1
ATOM 1286 C CA . GLN A 1 162 ? -23.188 -33.438 -7.258 1 87.44 162 GLN A CA 1
ATOM 1287 C C . GLN A 1 162 ? -24.234 -32.594 -6.523 1 87.44 162 GLN A C 1
ATOM 1289 O O . GLN A 1 162 ? -25.297 -32.312 -7.07 1 87.44 162 GLN A O 1
ATOM 1294 N N . GLN A 1 163 ? -23.922 -32.312 -5.281 1 86.81 163 GLN A N 1
ATOM 1295 C CA . GLN A 1 163 ? -24.844 -31.5 -4.5 1 86.81 163 GLN A CA 1
ATOM 1296 C C . GLN A 1 163 ? -25.141 -30.172 -5.195 1 86.81 163 GLN A C 1
ATOM 1298 O O . GLN A 1 163 ? -26.281 -29.688 -5.18 1 86.81 163 GLN A O 1
ATOM 1303 N N . CYS A 1 164 ? -24.172 -29.594 -5.793 1 84.5 164 CYS A N 1
ATOM 1304 C CA . CYS A 1 164 ? -24.344 -28.312 -6.473 1 84.5 164 CYS A CA 1
ATOM 1305 C C . CYS A 1 164 ? -25.188 -28.469 -7.734 1 84.5 164 CYS A C 1
ATOM 1307 O O . CYS A 1 164 ? -26.016 -27.625 -8.047 1 84.5 164 CYS A O 1
ATOM 1309 N N . VAL A 1 165 ? -24.922 -29.516 -8.453 1 83.5 165 VAL A N 1
ATOM 1310 C CA . VAL A 1 165 ? -25.672 -29.812 -9.664 1 83.5 165 VAL A CA 1
ATOM 1311 C C . VAL A 1 165 ? -27.141 -30.047 -9.305 1 83.5 165 VAL A C 1
ATOM 1313 O O . VAL A 1 165 ? -28.047 -29.5 -9.938 1 83.5 165 VAL A O 1
ATOM 1316 N N . ASP A 1 166 ? -27.297 -30.859 -8.242 1 82.44 166 ASP A N 1
ATOM 1317 C CA . ASP A 1 166 ? -28.656 -31.203 -7.82 1 82.44 166 ASP A CA 1
ATOM 1318 C C . ASP A 1 166 ? -29.422 -29.953 -7.406 1 82.44 166 ASP A C 1
ATOM 1320 O O . ASP A 1 166 ? -30.641 -29.859 -7.641 1 82.44 166 ASP A O 1
ATOM 1324 N N . GLU A 1 167 ? -28.734 -29.078 -6.82 1 81.94 167 GLU A N 1
ATOM 1325 C CA . GLU A 1 167 ? -29.375 -27.875 -6.324 1 81.94 167 GLU A CA 1
ATOM 1326 C C . GLU A 1 167 ? -29.531 -26.828 -7.434 1 81.94 167 GLU A C 1
ATOM 1328 O O . GLU A 1 167 ? -30.172 -25.797 -7.238 1 81.94 167 GLU A O 1
ATOM 1333 N N . GLY A 1 168 ? -29.047 -27.125 -8.594 1 78.44 168 GLY A N 1
ATOM 1334 C CA . GLY A 1 168 ? -29.188 -26.234 -9.742 1 78.44 168 GLY A CA 1
ATOM 1335 C C . GLY A 1 168 ? -28.375 -24.969 -9.609 1 78.44 168 GLY A C 1
ATOM 1336 O O . GLY A 1 168 ? -28.844 -23.875 -9.953 1 78.44 168 GLY A O 1
ATOM 1337 N N . TYR A 1 169 ? -27.281 -25.078 -9.039 1 76.25 169 TYR A N 1
ATOM 1338 C CA . TYR A 1 169 ? -26.438 -23.906 -8.789 1 76.25 169 TYR A CA 1
ATOM 1339 C C . TYR A 1 169 ? -26.078 -23.203 -10.094 1 76.25 169 TYR A C 1
ATOM 1341 O O . TYR A 1 169 ? -26.141 -21.984 -10.18 1 76.25 169 TYR A O 1
ATOM 1349 N N . LYS A 1 170 ? -25.75 -23.984 -11.07 1 74.69 170 LYS A N 1
ATOM 1350 C CA . LYS A 1 170 ? -25.359 -23.422 -12.359 1 74.69 170 LYS A CA 1
ATOM 1351 C C . LYS A 1 170 ? -26.5 -22.625 -12.984 1 74.69 170 LYS A C 1
ATOM 1353 O O . LYS A 1 170 ? -26.312 -21.516 -13.461 1 74.69 170 LYS A O 1
ATOM 1358 N N . GLU A 1 171 ? -27.656 -23.234 -13.039 1 76.38 171 GLU A N 1
ATOM 1359 C CA . GLU A 1 171 ? -28.828 -22.594 -13.617 1 76.38 171 GLU A CA 1
ATOM 1360 C C . GLU A 1 171 ? -29.172 -21.297 -12.875 1 76.38 171 GLU A C 1
ATOM 1362 O O . GLU A 1 171 ? -29.578 -20.312 -13.484 1 76.38 171 GLU A O 1
ATOM 1367 N N . GLU A 1 172 ? -28.984 -21.375 -11.648 1 75.25 172 GLU A N 1
ATOM 1368 C CA . GLU A 1 172 ? -29.266 -20.188 -10.852 1 75.25 172 GLU A CA 1
ATOM 1369 C C . GLU A 1 172 ? -28.281 -19.062 -11.164 1 75.25 172 GLU A C 1
ATOM 1371 O O . GLU A 1 172 ? -28.688 -17.891 -11.273 1 75.25 172 GLU A O 1
ATOM 1376 N N . LEU A 1 173 ? -27.109 -19.406 -11.289 1 76.06 173 LEU A N 1
ATOM 1377 C CA . LEU A 1 173 ? -26.094 -18.406 -11.609 1 76.06 173 LEU A CA 1
ATOM 1378 C C . LEU A 1 173 ? -26.344 -17.781 -12.969 1 76.06 173 LEU A C 1
ATOM 1380 O O . LEU A 1 173 ? -26.188 -16.562 -13.141 1 76.06 173 LEU A O 1
ATOM 1384 N N . ILE A 1 174 ? -26.828 -18.594 -13.875 1 75.81 174 ILE A N 1
ATOM 1385 C CA . ILE A 1 174 ? -27.141 -18.109 -15.211 1 75.81 174 ILE A CA 1
ATOM 1386 C C . ILE A 1 174 ? -28.344 -17.172 -15.141 1 75.81 174 ILE A C 1
ATOM 1388 O O . ILE A 1 174 ? -28.375 -16.141 -15.828 1 75.81 174 ILE A O 1
ATOM 1392 N N . ALA A 1 175 ? -29.234 -17.547 -14.289 1 77.38 175 ALA A N 1
ATOM 1393 C CA . ALA A 1 175 ? -30.453 -16.75 -14.172 1 77.38 175 ALA A CA 1
ATOM 1394 C C . ALA A 1 175 ? -30.156 -15.383 -13.555 1 77.38 175 ALA A C 1
ATOM 1396 O O . ALA A 1 175 ? -30.922 -14.438 -13.742 1 77.38 175 ALA A O 1
ATOM 1397 N N . MET A 1 176 ? -29.109 -15.312 -12.961 1 83.06 176 MET A N 1
ATOM 1398 C CA . MET A 1 176 ? -28.781 -14.07 -12.258 1 83.06 176 MET A CA 1
ATOM 1399 C C . MET A 1 176 ? -28 -13.125 -13.164 1 83.06 176 MET A C 1
ATOM 1401 O O . MET A 1 176 ? -27.672 -12.008 -12.766 1 83.06 176 MET A O 1
ATOM 1405 N N . LYS A 1 177 ? -27.766 -13.625 -14.32 1 81.31 177 LYS A N 1
ATOM 1406 C CA . LYS A 1 177 ? -27.031 -12.781 -15.258 1 81.31 177 LYS A CA 1
ATOM 1407 C C . LYS A 1 177 ? -27.719 -11.438 -15.445 1 81.31 177 LYS A C 1
ATOM 1409 O O . LYS A 1 177 ? -28.953 -11.375 -15.602 1 81.31 177 LYS A O 1
ATOM 1414 N N . GLY A 1 178 ? -26.984 -10.297 -15.445 1 85 178 GLY A N 1
ATOM 1415 C CA . GLY A 1 178 ? -27.516 -8.961 -15.648 1 85 178 GLY A CA 1
ATOM 1416 C C . GLY A 1 178 ? -27.922 -8.273 -14.352 1 85 178 GLY A C 1
ATOM 1417 O O . GLY A 1 178 ? -28.266 -7.094 -14.352 1 85 178 GLY A O 1
ATOM 1418 N N . GLU A 1 179 ? -27.875 -9.008 -13.305 1 91 179 GLU A N 1
ATOM 1419 C CA . GLU A 1 179 ? -28.219 -8.438 -12.016 1 91 179 GLU A CA 1
ATOM 1420 C C . GLU A 1 179 ? -27.125 -7.504 -11.508 1 91 179 GLU A C 1
ATOM 1422 O O . GLU A 1 179 ? -25.984 -7.586 -11.969 1 91 179 GLU A O 1
ATOM 1427 N N . ALA A 1 180 ? -27.562 -6.609 -10.703 1 95 180 ALA A N 1
ATOM 1428 C CA . ALA A 1 180 ? -26.656 -5.773 -9.922 1 95 180 ALA A CA 1
ATOM 1429 C C . ALA A 1 180 ? -26.641 -6.195 -8.453 1 95 180 ALA A C 1
ATOM 1431 O O . ALA A 1 180 ? -27.547 -6.902 -7.996 1 95 180 ALA A O 1
ATOM 1432 N N . CYS A 1 181 ? -25.594 -5.805 -7.824 1 95.06 181 CYS A N 1
ATOM 1433 C CA . CYS A 1 181 ? -25.469 -6.215 -6.43 1 95.06 181 CYS A CA 1
ATOM 1434 C C . CYS A 1 181 ? -25.031 -5.047 -5.555 1 95.06 181 CYS A C 1
ATOM 1436 O O . CYS A 1 181 ? -24 -4.414 -5.824 1 95.06 181 CYS A O 1
ATOM 1438 N N . ARG A 1 182 ? -25.859 -4.801 -4.582 1 96.88 182 ARG A N 1
ATOM 1439 C CA . ARG A 1 182 ? -25.453 -3.828 -3.57 1 96.88 182 ARG A CA 1
ATOM 1440 C C . ARG A 1 182 ? -24.734 -4.508 -2.416 1 96.88 182 ARG A C 1
ATOM 1442 O O . ARG A 1 182 ? -25.297 -5.359 -1.729 1 96.88 182 ARG A O 1
ATOM 1449 N N . VAL A 1 183 ? -23.531 -4.18 -2.225 1 96.75 183 VAL A N 1
ATOM 1450 C CA . VAL A 1 183 ? -22.703 -4.73 -1.154 1 96.75 183 VAL A CA 1
ATOM 1451 C C . VAL A 1 183 ? -22.469 -3.666 -0.083 1 96.75 183 VAL A C 1
ATOM 1453 O O . VAL A 1 183 ? -21.875 -2.615 -0.359 1 96.75 183 VAL A O 1
ATOM 1456 N N . HIS A 1 184 ? -22.984 -3.891 1.096 1 96.62 184 HIS A N 1
ATOM 1457 C CA . HIS A 1 184 ? -22.828 -2.875 2.131 1 96.62 184 HIS A CA 1
ATOM 1458 C C . HIS A 1 184 ? -22.656 -3.512 3.506 1 96.62 184 HIS A C 1
ATOM 1460 O O . HIS A 1 184 ? -23.016 -4.676 3.705 1 96.62 184 HIS A O 1
ATOM 1466 N N . GLY A 1 185 ? -21.922 -2.742 4.391 1 95.94 185 GLY A N 1
ATOM 1467 C CA . GLY A 1 185 ? -21.688 -3.242 5.734 1 95.94 185 GLY A CA 1
ATOM 1468 C C . GLY A 1 185 ? -20.531 -2.549 6.43 1 95.94 185 GLY A C 1
ATOM 1469 O O . GLY A 1 185 ? -20.203 -1.399 6.117 1 95.94 185 GLY A O 1
ATOM 1470 N N . THR A 1 186 ? -20.125 -3.238 7.523 1 94.94 186 THR A N 1
ATOM 1471 C CA . THR A 1 186 ? -19.016 -2.758 8.336 1 94.94 186 THR A CA 1
ATOM 1472 C C . THR A 1 186 ? -17.984 -3.863 8.547 1 94.94 186 THR A C 1
ATOM 1474 O O . THR A 1 186 ? -18.344 -5.004 8.852 1 94.94 186 THR A O 1
ATOM 1477 N N . LEU A 1 187 ? -16.766 -3.494 8.273 1 94.19 187 LEU A N 1
ATOM 1478 C CA . LEU A 1 187 ? -15.656 -4.391 8.555 1 94.19 187 LEU A CA 1
ATOM 1479 C C . LEU A 1 187 ? -14.773 -3.824 9.664 1 94.19 187 LEU A C 1
ATOM 1481 O O . LEU A 1 187 ? -14.406 -2.648 9.633 1 94.19 187 LEU A O 1
ATOM 1485 N N . THR A 1 188 ? -14.523 -4.629 10.602 1 92.44 188 THR A N 1
ATOM 1486 C CA . THR A 1 188 ? -13.578 -4.25 11.648 1 92.44 188 THR A CA 1
ATOM 1487 C C . THR A 1 188 ? -12.195 -4.84 11.375 1 92.44 188 THR A C 1
ATOM 1489 O O . THR A 1 188 ? -12.031 -6.062 11.359 1 92.44 188 THR A O 1
ATOM 1492 N N . VAL A 1 189 ? -11.234 -3.949 11.141 1 90.5 189 VAL A N 1
ATOM 1493 C CA . VAL A 1 189 ? -9.906 -4.383 10.734 1 90.5 189 VAL A CA 1
ATOM 1494 C C . VAL A 1 189 ? -8.859 -3.76 11.656 1 90.5 189 VAL A C 1
ATOM 1496 O O . VAL A 1 189 ? -9.148 -2.795 12.367 1 90.5 189 VAL A O 1
ATOM 1499 N N . HIS A 1 190 ? -7.691 -4.316 11.641 1 85.25 190 HIS A N 1
ATOM 1500 C CA . HIS A 1 190 ? -6.594 -3.729 12.406 1 85.25 190 HIS A CA 1
ATOM 1501 C C . HIS A 1 190 ? -6.094 -2.445 11.742 1 85.25 190 HIS A C 1
ATOM 1503 O O . HIS A 1 190 ? -6.098 -2.332 10.516 1 85.25 190 HIS A O 1
ATOM 1509 N N . ARG A 1 191 ? -5.605 -1.536 12.633 1 82.56 191 ARG A N 1
ATOM 1510 C CA . ARG A 1 191 ? -5.027 -0.293 12.133 1 82.56 191 ARG A CA 1
ATOM 1511 C C . ARG A 1 191 ? -3.639 -0.534 11.547 1 82.56 191 ARG A C 1
ATOM 1513 O O . ARG A 1 191 ? -2.646 -0.004 12.047 1 82.56 191 ARG A O 1
ATOM 1520 N N . ALA A 1 192 ? -3.6 -1.26 10.586 1 83.44 192 ALA A N 1
ATOM 1521 C CA . ALA A 1 192 ? -2.416 -1.619 9.812 1 83.44 192 ALA A CA 1
ATOM 1522 C C . ALA A 1 192 ? -2.73 -1.677 8.32 1 83.44 192 ALA A C 1
ATOM 1524 O O . ALA A 1 192 ? -3.898 -1.754 7.926 1 83.44 192 ALA A O 1
ATOM 1525 N N . PRO A 1 193 ? -1.66 -1.504 7.531 1 87.75 193 PRO A N 1
ATOM 1526 C CA . PRO A 1 193 ? -1.927 -1.548 6.09 1 87.75 193 PRO A CA 1
ATOM 1527 C C . PRO A 1 193 ? -2.666 -2.814 5.664 1 87.75 193 PRO A C 1
ATOM 1529 O O . PRO A 1 193 ? -2.262 -3.922 6.031 1 87.75 193 PRO A O 1
ATOM 1532 N N . GLY A 1 194 ? -3.713 -2.621 4.938 1 90.81 194 GLY A N 1
ATOM 1533 C CA . GLY A 1 194 ? -4.531 -3.723 4.457 1 90.81 194 GLY A CA 1
ATOM 1534 C C . GLY A 1 194 ? -5.305 -3.389 3.197 1 90.81 194 GLY A C 1
ATOM 1535 O O . GLY A 1 194 ? -5.25 -2.256 2.711 1 90.81 194 GLY A O 1
ATOM 1536 N N . THR A 1 195 ? -5.91 -4.43 2.648 1 92.88 195 THR A N 1
ATOM 1537 C CA . THR A 1 195 ? -6.727 -4.262 1.45 1 92.88 195 THR A CA 1
ATOM 1538 C C . THR A 1 195 ? -8.055 -5.004 1.59 1 92.88 195 THR A C 1
ATOM 1540 O O . THR A 1 195 ? -8.07 -6.223 1.786 1 92.88 195 THR A O 1
ATOM 1543 N N . PHE A 1 196 ? -9.031 -4.215 1.6 1 92.75 196 PHE A N 1
ATOM 1544 C CA . PHE A 1 196 ? -10.367 -4.785 1.463 1 92.75 196 PHE A CA 1
ATOM 1545 C C . PHE A 1 196 ? -10.812 -4.789 0.004 1 92.75 196 PHE A C 1
ATOM 1547 O O . PHE A 1 196 ? -10.539 -3.838 -0.733 1 92.75 196 PHE A O 1
ATOM 1554 N N . HIS A 1 197 ? -11.391 -5.988 -0.469 1 93.56 197 HIS A N 1
ATOM 1555 C CA . HIS A 1 197 ? -11.758 -5.98 -1.881 1 93.56 197 HIS A CA 1
ATOM 1556 C C . HIS A 1 197 ? -13.047 -6.758 -2.119 1 93.56 197 HIS A C 1
ATOM 1558 O O . HIS A 1 197 ? -13.43 -7.602 -1.305 1 93.56 197 HIS A O 1
ATOM 1564 N N . VAL A 1 198 ? -13.727 -6.383 -3.125 1 93.69 198 VAL A N 1
ATOM 1565 C CA . VAL A 1 198 ? -14.891 -7.07 -3.682 1 93.69 198 VAL A CA 1
ATOM 1566 C C . VAL A 1 198 ? -14.523 -7.703 -5.02 1 93.69 198 VAL A C 1
ATOM 1568 O O . VAL A 1 198 ? -14.195 -7 -5.98 1 93.69 198 VAL A O 1
ATOM 1571 N N . ALA A 1 199 ? -14.531 -8.977 -5.016 1 91.44 199 ALA A N 1
ATOM 1572 C CA . ALA A 1 199 ? -14.062 -9.695 -6.199 1 91.44 199 ALA A CA 1
ATOM 1573 C C . ALA A 1 199 ? -14.859 -10.977 -6.418 1 91.44 199 ALA A C 1
ATOM 1575 O O . ALA A 1 199 ? -15.586 -11.422 -5.527 1 91.44 199 ALA A O 1
ATOM 1576 N N . PRO A 1 200 ? -14.758 -11.469 -7.645 1 87.88 200 PRO A N 1
ATOM 1577 C CA . PRO A 1 200 ? -15.461 -12.727 -7.895 1 87.88 200 PRO A CA 1
ATOM 1578 C C . PRO A 1 200 ? -14.742 -13.93 -7.297 1 87.88 200 PRO A C 1
ATOM 1580 O O . PRO A 1 200 ? -13.508 -13.961 -7.246 1 87.88 200 PRO A O 1
ATOM 1583 N N . GLY A 1 201 ? -15.516 -14.867 -6.883 1 78.81 201 GLY A N 1
ATOM 1584 C CA . GLY A 1 201 ? -14.953 -16.125 -6.449 1 78.81 201 GLY A CA 1
ATOM 1585 C C . GLY A 1 201 ? -14.68 -16.188 -4.957 1 78.81 201 GLY A C 1
ATOM 1586 O O . GLY A 1 201 ? -14.523 -15.141 -4.312 1 78.81 201 GLY A O 1
ATOM 1587 N N . GLU A 1 202 ? -14.586 -17.375 -4.551 1 73.94 202 GLU A N 1
ATOM 1588 C CA . GLU A 1 202 ? -14.281 -17.578 -3.139 1 73.94 202 GLU A CA 1
ATOM 1589 C C . GLU A 1 202 ? -12.781 -17.562 -2.887 1 73.94 202 GLU A C 1
ATOM 1591 O O . GLU A 1 202 ? -12 -18.094 -3.691 1 73.94 202 GLU A O 1
ATOM 1596 N N . SER A 1 203 ? -12.484 -16.875 -1.764 1 73.94 203 SER A N 1
ATOM 1597 C CA . SER A 1 203 ? -11.07 -16.766 -1.441 1 73.94 203 SER A CA 1
ATOM 1598 C C . SER A 1 203 ? -10.57 -18.016 -0.711 1 73.94 203 SER A C 1
ATOM 1600 O O . SER A 1 203 ? -11.344 -18.672 -0.01 1 73.94 203 SER A O 1
ATOM 1602 N N . TYR A 1 204 ? -9.352 -18.422 -0.94 1 72.56 204 TYR A N 1
ATOM 1603 C CA . TYR A 1 204 ? -8.672 -19.484 -0.21 1 72.56 204 TYR A CA 1
ATOM 1604 C C . TYR A 1 204 ? -7.215 -19.125 0.051 1 72.56 204 TYR A C 1
ATOM 1606 O O . TYR A 1 204 ? -6.668 -18.219 -0.587 1 72.56 204 TYR A O 1
ATOM 1614 N N . ASN A 1 205 ? -6.77 -19.688 1.146 1 69.44 205 ASN A N 1
ATOM 1615 C CA . ASN A 1 205 ? -5.363 -19.5 1.479 1 69.44 205 ASN A CA 1
ATOM 1616 C C . ASN A 1 205 ? -4.527 -20.719 1.094 1 69.44 205 ASN A C 1
ATOM 1618 O O . ASN A 1 205 ? -4.754 -21.812 1.604 1 69.44 205 ASN A O 1
ATOM 1622 N N . ILE A 1 206 ? -3.795 -20.531 0.052 1 64.56 206 ILE A N 1
ATOM 1623 C CA . ILE A 1 206 ? -2.877 -21.609 -0.329 1 64.56 206 ILE A CA 1
ATOM 1624 C C . ILE A 1 206 ? -1.448 -21.219 0.038 1 64.56 206 ILE A C 1
ATOM 1626 O O . ILE A 1 206 ? -0.917 -20.219 -0.475 1 64.56 206 ILE A O 1
ATOM 1630 N N . ASN A 1 207 ? -0.879 -22.016 0.851 1 63.19 207 ASN A N 1
ATOM 1631 C CA . ASN A 1 207 ? 0.513 -21.797 1.233 1 63.19 207 ASN A CA 1
ATOM 1632 C C . ASN A 1 207 ? 0.742 -20.391 1.766 1 63.19 207 ASN A C 1
ATOM 1634 O O . ASN A 1 207 ? 1.728 -19.734 1.41 1 63.19 207 ASN A O 1
ATOM 1638 N N . GLY A 1 208 ? -0.337 -19.938 2.41 1 62.16 208 GLY A N 1
ATOM 1639 C CA . GLY A 1 208 ? -0.184 -18.641 3.059 1 62.16 208 GLY A CA 1
ATOM 1640 C C . GLY A 1 208 ? -0.505 -17.469 2.145 1 62.16 208 GLY A C 1
ATOM 1641 O O . GLY A 1 208 ? -0.345 -16.312 2.531 1 62.16 208 GLY A O 1
ATOM 1642 N N . GLU A 1 209 ? -0.93 -17.781 0.979 1 66.31 209 GLU A N 1
ATOM 1643 C CA . GLU A 1 209 ? -1.228 -16.703 0.032 1 66.31 209 GLU A CA 1
ATOM 1644 C C . GLU A 1 209 ? -2.721 -16.641 -0.274 1 66.31 209 GLU A C 1
ATOM 1646 O O . GLU A 1 209 ? -3.381 -17.672 -0.396 1 66.31 209 GLU A O 1
ATOM 1651 N N . HIS A 1 210 ? -3.186 -15.477 -0.281 1 67.31 210 HIS A N 1
ATOM 1652 C CA . HIS A 1 210 ? -4.578 -15.227 -0.633 1 67.31 210 HIS A CA 1
ATOM 1653 C C . HIS A 1 210 ? -4.801 -15.367 -2.135 1 67.31 210 HIS A C 1
ATOM 1655 O O . HIS A 1 210 ? -4.078 -14.766 -2.934 1 67.31 210 HIS A O 1
ATOM 1661 N N . ASP A 1 211 ? -5.656 -16.297 -2.494 1 69.88 211 ASP A N 1
ATOM 1662 C CA . ASP A 1 211 ? -6.02 -16.469 -3.896 1 69.88 211 ASP A CA 1
ATOM 1663 C C . ASP A 1 211 ? -7.52 -16.703 -4.051 1 69.88 211 ASP A C 1
ATOM 1665 O O . ASP A 1 211 ? -8.227 -16.906 -3.059 1 69.88 211 ASP A O 1
ATOM 1669 N N . HIS A 1 212 ? -7.961 -16.469 -5.238 1 69.38 212 HIS A N 1
ATOM 1670 C CA . HIS A 1 212 ? -9.375 -16.672 -5.52 1 69.38 212 HIS A CA 1
ATOM 1671 C C . HIS A 1 212 ? -9.586 -17.828 -6.488 1 69.38 212 HIS A C 1
ATOM 1673 O O . HIS A 1 212 ? -8.781 -18.031 -7.402 1 69.38 212 HIS A O 1
ATOM 1679 N N . TYR A 1 213 ? -10.547 -18.625 -6.074 1 65.5 213 TYR A N 1
ATOM 1680 C CA . TYR A 1 213 ? -11.016 -19.656 -6.996 1 65.5 213 TYR A CA 1
ATOM 1681 C C . TYR A 1 213 ? -12.289 -19.219 -7.707 1 65.5 213 TYR A C 1
ATOM 1683 O O . TYR A 1 213 ? -13.211 -18.688 -7.078 1 65.5 213 TYR A O 1
ATOM 1691 N N . TYR A 1 214 ? -12.102 -19.078 -9.055 1 61.66 214 TYR A N 1
ATOM 1692 C CA . TYR A 1 214 ? -13.297 -18.719 -9.805 1 61.66 214 TYR A CA 1
ATOM 1693 C C . TYR A 1 214 ? -13.875 -19.938 -10.516 1 61.66 214 TYR A C 1
ATOM 1695 O O . TYR A 1 214 ? -13.133 -20.781 -11.039 1 61.66 214 TYR A O 1
ATOM 1703 N N . GLU A 1 215 ? -15.117 -20.188 -10.109 1 57.31 215 GLU A N 1
ATOM 1704 C CA . GLU A 1 215 ? -15.859 -21.25 -10.781 1 57.31 215 GLU A CA 1
ATOM 1705 C C . GLU A 1 215 ? -15.984 -20.969 -12.273 1 57.31 215 GLU A C 1
ATOM 1707 O O . GLU A 1 215 ? -16.188 -19.828 -12.688 1 57.31 215 GLU A O 1
ATOM 1712 N N . ASP A 1 216 ? -15.289 -21.734 -13.023 1 55.31 216 ASP A N 1
ATOM 1713 C CA . ASP A 1 216 ? -15.648 -21.625 -14.43 1 55.31 216 ASP A CA 1
ATOM 1714 C C . ASP A 1 216 ? -17.156 -21.688 -14.617 1 55.31 216 ASP A C 1
ATOM 1716 O O . ASP A 1 216 ? -17.719 -22.75 -14.914 1 55.31 216 ASP A O 1
ATOM 1720 N N . LEU A 1 217 ? -17.875 -20.891 -13.852 1 53.38 217 LEU A N 1
ATOM 1721 C CA . LEU A 1 217 ? -19.328 -20.953 -13.914 1 53.38 217 LEU A CA 1
ATOM 1722 C C . LEU A 1 217 ? -19.828 -20.438 -15.258 1 53.38 217 LEU A C 1
ATOM 1724 O O . LEU A 1 217 ? -20.938 -19.906 -15.352 1 53.38 217 LEU A O 1
ATOM 1728 N N . GLY A 1 218 ? -18.953 -20.688 -16.297 1 55.16 218 GLY A N 1
ATOM 1729 C CA . GLY A 1 218 ? -19.422 -20.219 -17.594 1 55.16 218 GLY A CA 1
ATOM 1730 C C . GLY A 1 218 ? -19.219 -18.719 -17.797 1 55.16 218 GLY A C 1
ATOM 1731 O O . GLY A 1 218 ? -19.453 -18.203 -18.891 1 55.16 218 GLY A O 1
ATOM 1732 N N . ILE A 1 219 ? -19.031 -18.125 -16.719 1 59.91 219 ILE A N 1
ATOM 1733 C CA . ILE A 1 219 ? -18.812 -16.703 -16.938 1 59.91 219 ILE A CA 1
ATOM 1734 C C . ILE A 1 219 ? -17.312 -16.438 -17.109 1 59.91 219 ILE A C 1
ATOM 1736 O O . ILE A 1 219 ? -16.516 -16.812 -16.25 1 59.91 219 ILE A O 1
ATOM 1740 N N . ASN A 1 220 ? -17.078 -16 -18.219 1 74.38 220 ASN A N 1
ATOM 1741 C CA . ASN A 1 220 ? -15.734 -15.586 -18.562 1 74.38 220 ASN A CA 1
ATOM 1742 C C . ASN A 1 220 ? -15.258 -14.438 -17.688 1 74.38 220 ASN A C 1
ATOM 1744 O O . ASN A 1 220 ? -15.812 -13.336 -17.734 1 74.38 220 ASN A O 1
ATOM 1748 N N . ILE A 1 221 ? -14.336 -14.703 -16.797 1 80.44 221 ILE A N 1
ATOM 1749 C CA . ILE A 1 221 ? -13.781 -13.734 -15.852 1 80.44 221 ILE A CA 1
ATOM 1750 C C . ILE A 1 221 ? -13.273 -12.516 -16.609 1 80.44 221 ILE A C 1
ATOM 1752 O O . ILE A 1 221 ? -13.297 -11.398 -16.094 1 80.44 221 ILE A O 1
ATOM 1756 N N . ASP A 1 222 ? -13.016 -12.727 -17.875 1 81.94 222 ASP A N 1
ATOM 1757 C CA . ASP A 1 222 ? -12.477 -11.648 -18.703 1 81.94 222 ASP A CA 1
ATOM 1758 C C . ASP A 1 222 ? -13.586 -10.719 -19.188 1 81.94 222 ASP A C 1
ATOM 1760 O O . ASP A 1 222 ? -13.312 -9.617 -19.672 1 81.94 222 ASP A O 1
ATOM 1764 N N . GLU A 1 223 ? -14.758 -11.133 -19.016 1 82.75 223 GLU A N 1
ATOM 1765 C CA . GLU A 1 223 ? -15.867 -10.344 -19.531 1 82.75 223 GLU A CA 1
ATOM 1766 C C . GLU A 1 223 ? -16.656 -9.688 -18.391 1 82.75 223 GLU A C 1
ATOM 1768 O O . GLU A 1 223 ? -17.625 -8.969 -18.641 1 82.75 223 GLU A O 1
ATOM 1773 N N . MET A 1 224 ? -16.219 -9.867 -17.25 1 87.81 224 MET A N 1
ATOM 1774 C CA . MET A 1 224 ? -16.938 -9.297 -16.109 1 87.81 224 MET A CA 1
ATOM 1775 C C . MET A 1 224 ? -16.75 -7.785 -16.062 1 87.81 224 MET A C 1
ATOM 1777 O O . MET A 1 224 ? -15.672 -7.273 -16.328 1 87.81 224 MET A O 1
ATOM 1781 N N . ASN A 1 225 ? -17.891 -7.152 -15.773 1 92 225 ASN A N 1
ATOM 1782 C CA . ASN A 1 225 ? -17.922 -5.695 -15.688 1 92 225 ASN A CA 1
ATOM 1783 C C . ASN A 1 225 ? -18.016 -5.219 -14.242 1 92 225 ASN A C 1
ATOM 1785 O O . ASN A 1 225 ? -19.047 -5.406 -13.594 1 92 225 ASN A O 1
ATOM 1789 N N . PHE A 1 226 ? -17 -4.562 -13.781 1 94.62 226 PHE A N 1
ATOM 1790 C CA . PHE A 1 226 ? -16.938 -4.156 -12.383 1 94.62 226 PHE A CA 1
ATOM 1791 C C . PHE A 1 226 ? -17.25 -2.674 -12.234 1 94.62 226 PHE A C 1
ATOM 1793 O O . PHE A 1 226 ? -16.797 -2.029 -11.289 1 94.62 226 PHE A O 1
ATOM 1800 N N . SER A 1 227 ? -18.016 -2.109 -13.195 1 94.25 227 SER A N 1
ATOM 1801 C CA . SER A 1 227 ? -18.562 -0.775 -12.961 1 94.25 227 SER A CA 1
ATOM 1802 C C . SER A 1 227 ? -19.312 -0.709 -11.633 1 94.25 227 SER A C 1
ATOM 1804 O O . SER A 1 227 ? -20.031 -1.639 -11.281 1 94.25 227 SER A O 1
ATOM 1806 N N . HIS A 1 228 ? -19.109 0.409 -10.891 1 95.25 228 HIS A N 1
ATOM 1807 C CA . HIS A 1 228 ? -19.703 0.477 -9.562 1 95.25 228 HIS A CA 1
ATOM 1808 C C . HIS A 1 228 ? -19.906 1.923 -9.125 1 95.25 228 HIS A C 1
ATOM 1810 O O . HIS A 1 228 ? -19.344 2.844 -9.719 1 95.25 228 HIS A O 1
ATOM 1816 N N . THR A 1 229 ? -20.766 2.07 -8.203 1 94.44 229 THR A N 1
ATOM 1817 C CA . THR A 1 229 ? -20.984 3.334 -7.508 1 94.44 229 THR A CA 1
ATOM 1818 C C . THR A 1 229 ? -20.781 3.166 -6.008 1 94.44 229 THR A C 1
ATOM 1820 O O . THR A 1 229 ? -21.297 2.223 -5.402 1 94.44 229 THR A O 1
ATOM 1823 N N . ILE A 1 230 ? -19.938 4.004 -5.504 1 94.69 230 ILE A N 1
ATOM 1824 C CA . ILE A 1 230 ? -19.75 4.035 -4.055 1 94.69 230 ILE A CA 1
ATOM 1825 C C . ILE A 1 230 ? -20.766 4.984 -3.428 1 94.69 230 ILE A C 1
ATOM 1827 O O . ILE A 1 230 ? -20.594 6.207 -3.479 1 94.69 230 ILE A O 1
ATOM 1831 N N . ASN A 1 231 ? -21.719 4.418 -2.828 1 95.94 231 ASN A N 1
ATOM 1832 C CA . ASN A 1 231 ? -22.734 5.234 -2.174 1 95.94 231 ASN A CA 1
ATOM 1833 C C . ASN A 1 231 ? -22.188 5.875 -0.897 1 95.94 231 ASN A C 1
ATOM 1835 O O . ASN A 1 231 ? -22.5 7.031 -0.604 1 95.94 231 ASN A O 1
ATOM 1839 N N . HIS A 1 232 ? -21.453 5.055 -0.234 1 93.25 232 HIS A N 1
ATOM 1840 C CA . HIS A 1 232 ? -20.875 5.555 1.011 1 93.25 232 HIS A CA 1
ATOM 1841 C C . HIS A 1 232 ? -19.594 4.805 1.364 1 93.25 232 HIS A C 1
ATOM 1843 O O . HIS A 1 232 ? -19.516 3.586 1.186 1 93.25 232 HIS A O 1
ATOM 1849 N N . PHE A 1 233 ? -18.641 5.543 1.859 1 92.06 233 PHE A N 1
ATOM 1850 C CA . PHE A 1 233 ? -17.406 4.957 2.383 1 92.06 233 PHE A CA 1
ATOM 1851 C C . PHE A 1 233 ? -16.844 5.805 3.518 1 92.06 233 PHE A C 1
ATOM 1853 O O . PHE A 1 233 ? -16.594 6.996 3.34 1 92.06 233 PHE A O 1
ATOM 1860 N N . SER A 1 234 ? -16.688 5.207 4.656 1 89.62 234 SER A N 1
ATOM 1861 C CA . SER A 1 234 ? -16.141 5.934 5.793 1 89.62 234 SER A CA 1
ATOM 1862 C C . SER A 1 234 ? -15.281 5.02 6.664 1 89.62 234 SER A C 1
ATOM 1864 O O . SER A 1 234 ? -15.422 3.797 6.617 1 89.62 234 SER A O 1
ATOM 1866 N N . ILE A 1 235 ? -14.414 5.637 7.32 1 88.38 235 ILE A N 1
ATOM 1867 C CA . ILE A 1 235 ? -13.562 4.938 8.281 1 88.38 235 ILE A CA 1
ATOM 1868 C C . ILE A 1 235 ? -13.812 5.488 9.68 1 88.38 235 ILE A C 1
ATOM 1870 O O . ILE A 1 235 ? -13.812 6.703 9.891 1 88.38 235 ILE A O 1
ATOM 1874 N N . GLY A 1 236 ? -14.047 4.566 10.602 1 89.38 236 GLY A N 1
ATOM 1875 C CA . GLY A 1 236 ? -14.305 4.965 11.977 1 89.38 236 GLY A CA 1
ATOM 1876 C C . GLY A 1 236 ? -15.734 5.422 12.211 1 89.38 236 GLY A C 1
ATOM 1877 O O . GLY A 1 236 ? -16.641 5.02 11.484 1 89.38 236 GLY A O 1
ATOM 1878 N N . MET A 1 237 ? -15.93 6.121 13.25 1 84.06 237 MET A N 1
ATOM 1879 C CA . MET A 1 237 ? -17.25 6.598 13.633 1 84.06 237 MET A CA 1
ATOM 1880 C C . MET A 1 237 ? -17.641 7.836 12.836 1 84.06 237 MET A C 1
ATOM 1882 O O . MET A 1 237 ? -16.812 8.711 12.586 1 84.06 237 MET A O 1
ATOM 1886 N N . PRO A 1 238 ? -18.875 7.762 12.383 1 75.94 238 PRO A N 1
ATOM 1887 C CA . PRO A 1 238 ? -19.328 8.953 11.656 1 75.94 238 PRO A CA 1
ATOM 1888 C C . PRO A 1 238 ? -19.469 10.18 12.555 1 75.94 238 PRO A C 1
ATOM 1890 O O . PRO A 1 238 ? -19.766 10.047 13.742 1 75.94 238 PRO A O 1
ATOM 1893 N N . THR A 1 239 ? -19.031 11.305 11.992 1 63.78 239 THR A N 1
ATOM 1894 C CA . THR A 1 239 ? -19.266 12.57 12.68 1 63.78 239 THR A CA 1
ATOM 1895 C C . THR A 1 239 ? -20.094 13.508 11.812 1 63.78 239 THR A C 1
ATOM 1897 O O . THR A 1 239 ? -20.188 13.32 10.602 1 63.78 239 THR A O 1
ATOM 1900 N N . ALA A 1 240 ? -20.891 14.359 12.445 1 56.44 240 ALA A N 1
ATOM 1901 C CA . ALA A 1 240 ? -21.828 15.258 11.797 1 56.44 240 ALA A CA 1
ATOM 1902 C C . ALA A 1 240 ? -21.156 16.047 10.68 1 56.44 240 ALA A C 1
ATOM 1904 O O . ALA A 1 240 ? -21.766 16.312 9.633 1 56.44 240 ALA A O 1
ATOM 1905 N N . ASN A 1 241 ? -19.859 16.375 10.758 1 53.97 241 ASN A N 1
ATOM 1906 C CA . ASN A 1 241 ? -19.219 17.234 9.773 1 53.97 241 ASN A CA 1
ATOM 1907 C C . ASN A 1 241 ? -18.125 16.5 9.016 1 53.97 241 ASN A C 1
ATOM 1909 O O . ASN A 1 241 ? -17.188 17.125 8.5 1 53.97 241 ASN A O 1
ATOM 1913 N N . SER A 1 242 ? -18.484 15.25 8.812 1 62.25 242 SER A N 1
ATOM 1914 C CA . SER A 1 242 ? -17.422 14.508 8.156 1 62.25 242 SER A CA 1
ATOM 1915 C C . SER A 1 242 ? -17.578 14.523 6.641 1 62.25 242 SER A C 1
ATOM 1917 O O . SER A 1 242 ? -18.703 14.484 6.133 1 62.25 242 SER A O 1
ATOM 1919 N N . TYR A 1 243 ? -16.562 14.828 5.961 1 66 243 TYR A N 1
ATOM 1920 C CA . TYR A 1 243 ? -16.484 14.688 4.512 1 66 243 TYR A CA 1
ATOM 1921 C C . TYR A 1 243 ? -15.984 13.297 4.129 1 66 243 TYR A C 1
ATOM 1923 O O . TYR A 1 243 ? -14.969 12.828 4.648 1 66 243 TYR A O 1
ATOM 1931 N N . TYR A 1 244 ? -16.797 12.719 3.301 1 75.62 244 TYR A N 1
ATOM 1932 C CA . TYR A 1 244 ? -16.422 11.406 2.799 1 75.62 244 TYR A CA 1
ATOM 1933 C C . TYR A 1 244 ? -16.078 11.461 1.318 1 75.62 244 TYR A C 1
ATOM 1935 O O . TYR A 1 244 ? -16.953 11.445 0.459 1 75.62 244 TYR A O 1
ATOM 1943 N N . PRO A 1 245 ? -14.828 11.383 1.015 1 73.94 245 PRO A N 1
ATOM 1944 C CA . PRO A 1 245 ? -14.352 11.703 -0.333 1 73.94 245 PRO A CA 1
ATOM 1945 C C . PRO A 1 245 ? -14.898 10.75 -1.395 1 73.94 245 PRO A C 1
ATOM 1947 O O . PRO A 1 245 ? -15.023 11.133 -2.562 1 73.94 245 PRO A O 1
ATOM 1950 N N . LEU A 1 246 ? -15.289 9.586 -1.027 1 83.69 246 LEU A N 1
ATOM 1951 C CA . LEU A 1 246 ? -15.672 8.609 -2.041 1 83.69 246 LEU A CA 1
ATOM 1952 C C . LEU A 1 246 ? -17.188 8.539 -2.191 1 83.69 246 LEU A C 1
ATOM 1954 O O . LEU A 1 246 ? -17.688 7.859 -3.086 1 83.69 246 LEU A O 1
ATOM 1958 N N . ASP A 1 247 ? -17.906 9.25 -1.389 1 83.25 247 ASP A N 1
ATOM 1959 C CA . ASP A 1 247 ? -19.375 9.172 -1.444 1 83.25 247 ASP A CA 1
ATOM 1960 C C . ASP A 1 247 ? -19.891 9.664 -2.789 1 83.25 247 ASP A C 1
ATOM 1962 O O . ASP A 1 247 ? -19.562 10.766 -3.229 1 83.25 247 ASP A O 1
ATOM 1966 N N . GLY A 1 248 ? -20.641 8.844 -3.387 1 88 248 GLY A N 1
ATOM 1967 C CA . GLY A 1 248 ? -21.297 9.203 -4.641 1 88 248 GLY A CA 1
ATOM 1968 C C . GLY A 1 248 ? -20.406 8.984 -5.852 1 88 248 GLY A C 1
ATOM 1969 O O . GLY A 1 248 ? -20.828 9.195 -6.988 1 88 248 GLY A O 1
ATOM 1970 N N . HIS A 1 249 ? -19.25 8.492 -5.66 1 83.5 249 HIS A N 1
ATOM 1971 C CA . HIS A 1 249 ? -18.328 8.266 -6.762 1 83.5 249 HIS A CA 1
ATOM 1972 C C . HIS A 1 249 ? -18.766 7.082 -7.617 1 83.5 249 HIS A C 1
ATOM 1974 O O . HIS A 1 249 ? -19.141 6.039 -7.086 1 83.5 249 HIS A O 1
ATOM 1980 N N . THR A 1 250 ? -18.703 7.305 -8.961 1 88.56 250 THR A N 1
ATOM 1981 C CA . THR A 1 250 ? -19.062 6.246 -9.891 1 88.56 250 THR A CA 1
ATOM 1982 C C . THR A 1 250 ? -17.922 5.965 -10.859 1 88.56 250 THR A C 1
ATOM 1984 O O . THR A 1 250 ? -17.297 6.891 -11.367 1 88.56 250 THR A O 1
ATOM 1987 N N . GLU A 1 251 ? -17.594 4.711 -10.977 1 88.19 251 GLU A N 1
ATOM 1988 C CA . GLU A 1 251 ? -16.609 4.266 -11.953 1 88.19 251 GLU A CA 1
ATOM 1989 C C . GLU A 1 251 ? -17.234 3.336 -12.992 1 88.19 251 GLU A C 1
ATOM 1991 O O . GLU A 1 251 ? -17.906 2.371 -12.633 1 88.19 251 GLU A O 1
ATOM 1996 N N . ILE A 1 252 ? -17.031 3.715 -14.25 1 88.75 252 ILE A N 1
ATOM 1997 C CA . ILE A 1 252 ? -17.562 2.91 -15.344 1 88.75 252 ILE A CA 1
ATOM 1998 C C . ILE A 1 252 ? -16.422 2.201 -16.078 1 88.75 252 ILE A C 1
ATOM 2000 O O . ILE A 1 252 ? -15.445 2.834 -16.469 1 88.75 252 ILE A O 1
ATOM 2004 N N . GLN A 1 253 ? -16.531 0.884 -16.125 1 90.38 253 GLN A N 1
ATOM 2005 C CA . GLN A 1 253 ? -15.555 0.127 -16.906 1 90.38 253 GLN A CA 1
ATOM 2006 C C . GLN A 1 253 ? -15.719 0.408 -18.406 1 90.38 253 GLN A C 1
ATOM 2008 O O . GLN A 1 253 ? -16.75 0.079 -19 1 90.38 253 GLN A O 1
ATOM 2013 N N . GLN A 1 254 ? -14.664 0.895 -19 1 82.5 254 GLN A N 1
ATOM 2014 C CA . GLN A 1 254 ? -14.758 1.375 -20.375 1 82.5 254 GLN A CA 1
ATOM 2015 C C . GLN A 1 254 ? -14.305 0.305 -21.375 1 82.5 254 GLN A C 1
ATOM 2017 O O . GLN A 1 254 ? -14.727 0.303 -22.531 1 82.5 254 GLN A O 1
ATOM 2022 N N . LYS A 1 255 ? -13.391 -0.538 -20.969 1 84.31 255 LYS A N 1
ATOM 2023 C CA . LYS A 1 255 ? -12.836 -1.563 -21.844 1 84.31 255 LYS A CA 1
ATOM 2024 C C . LYS A 1 255 ? -13.156 -2.963 -21.328 1 84.31 255 LYS A C 1
ATOM 2026 O O . LYS A 1 255 ? -13.43 -3.145 -20.141 1 84.31 255 LYS A O 1
ATOM 2031 N N . THR A 1 256 ? -13.195 -3.785 -22.312 1 84.38 256 THR A N 1
ATOM 2032 C CA . THR A 1 256 ? -13.344 -5.184 -21.922 1 84.38 256 THR A CA 1
ATOM 2033 C C . THR A 1 256 ? -12.039 -5.723 -21.328 1 84.38 256 THR A C 1
ATOM 2035 O O . THR A 1 256 ? -10.953 -5.277 -21.703 1 84.38 256 THR A O 1
ATOM 2038 N N . GLY A 1 257 ? -12.227 -6.578 -20.328 1 85.56 257 GLY A N 1
ATOM 2039 C CA . GLY A 1 257 ? -11.062 -7.18 -19.703 1 85.56 257 GLY A CA 1
ATOM 2040 C C . GLY A 1 257 ? -11.18 -7.273 -18.188 1 85.56 257 GLY A C 1
ATOM 2041 O O . GLY A 1 257 ? -12.195 -6.875 -17.609 1 85.56 257 GLY A O 1
ATOM 2042 N N . ARG A 1 258 ? -10.117 -7.852 -17.625 1 88.06 258 ARG A N 1
ATOM 2043 C CA . ARG A 1 258 ? -10.07 -7.996 -16.172 1 88.06 258 ARG A CA 1
ATOM 2044 C C . ARG A 1 258 ? -9.664 -6.684 -15.508 1 88.06 258 ARG A C 1
ATOM 2046 O O . ARG A 1 258 ? -8.477 -6.434 -15.281 1 88.06 258 ARG A O 1
ATOM 2053 N N . MET A 1 259 ? -10.688 -6.004 -15.156 1 88.88 259 MET A N 1
ATOM 2054 C CA . MET A 1 259 ? -10.398 -4.691 -14.586 1 88.88 259 MET A CA 1
ATOM 2055 C C . MET A 1 259 ? -10.109 -4.805 -13.094 1 88.88 259 MET A C 1
ATOM 2057 O O . MET A 1 259 ? -10.859 -5.457 -12.359 1 88.88 259 MET A O 1
ATOM 2061 N N . LYS A 1 260 ? -9.062 -4.215 -12.742 1 89.31 260 LYS A N 1
ATOM 2062 C CA . LYS A 1 260 ? -8.773 -3.951 -11.336 1 89.31 260 LYS A CA 1
ATOM 2063 C C . LYS A 1 260 ? -8.945 -2.469 -11.016 1 89.31 260 LYS A C 1
ATOM 2065 O O . LYS A 1 260 ? -8.164 -1.633 -11.469 1 89.31 260 LYS A O 1
ATOM 2070 N N . MET A 1 261 ? -9.969 -2.174 -10.359 1 91 261 MET A N 1
ATOM 2071 C CA . MET A 1 261 ? -10.086 -0.837 -9.789 1 91 261 MET A CA 1
ATOM 2072 C C . MET A 1 261 ? -9.508 -0.799 -8.375 1 91 261 MET A C 1
ATOM 2074 O O . MET A 1 261 ? -9.906 -1.583 -7.512 1 91 261 MET A O 1
ATOM 2078 N N . ILE A 1 262 ? -8.586 0.161 -8.172 1 90.19 262 ILE A N 1
ATOM 2079 C CA . ILE A 1 262 ? -7.977 0.198 -6.844 1 90.19 262 ILE A CA 1
ATOM 2080 C C . ILE A 1 262 ? -8.055 1.614 -6.281 1 90.19 262 ILE A C 1
ATOM 2082 O O . ILE A 1 262 ? -7.762 2.586 -6.98 1 90.19 262 ILE A O 1
ATOM 2086 N N . TYR A 1 263 ? -8.555 1.699 -5.082 1 88.5 263 TYR A N 1
ATOM 2087 C CA . TYR A 1 263 ? -8.562 2.924 -4.289 1 88.5 263 TYR A CA 1
ATOM 2088 C C . TYR A 1 263 ? -7.52 2.863 -3.18 1 88.5 263 TYR A C 1
ATOM 2090 O O . TYR A 1 263 ? -7.523 1.935 -2.367 1 88.5 263 TYR A O 1
ATOM 2098 N N . PHE A 1 264 ? -6.617 3.799 -3.232 1 84.75 264 PHE A N 1
ATOM 2099 C CA . PHE A 1 264 ? -5.68 3.936 -2.123 1 84.75 264 PHE A CA 1
ATOM 2100 C C . PHE A 1 264 ? -6.207 4.918 -1.085 1 84.75 264 PHE A C 1
ATOM 2102 O O . PHE A 1 264 ? -6.402 6.098 -1.383 1 84.75 264 PHE A O 1
ATOM 2109 N N . LEU A 1 265 ? -6.375 4.383 0.119 1 85.69 265 LEU A N 1
ATOM 2110 C CA . LEU A 1 265 ? -6.969 5.168 1.192 1 85.69 265 LEU A CA 1
ATOM 2111 C C . LEU A 1 265 ? -5.953 5.434 2.299 1 85.69 265 LEU A C 1
ATOM 2113 O O . LEU A 1 265 ? -5.316 4.5 2.795 1 85.69 265 LEU A O 1
ATOM 2117 N N . ARG A 1 266 ? -5.898 6.633 2.594 1 78.69 266 ARG A N 1
ATOM 2118 C CA . ARG A 1 266 ? -5.035 7.02 3.705 1 78.69 266 ARG A CA 1
ATOM 2119 C C . ARG A 1 266 ? -5.844 7.656 4.832 1 78.69 266 ARG A C 1
ATOM 2121 O O . ARG A 1 266 ? -6.234 8.82 4.738 1 78.69 266 ARG A O 1
ATOM 2128 N N . ALA A 1 267 ? -5.965 6.902 5.883 1 81.06 267 ALA A N 1
ATOM 2129 C CA . ALA A 1 267 ? -6.797 7.348 6.996 1 81.06 267 ALA A CA 1
ATOM 2130 C C . ALA A 1 267 ? -5.988 8.195 7.977 1 81.06 267 ALA A C 1
ATOM 2132 O O . ALA A 1 267 ? -4.852 7.863 8.305 1 81.06 267 ALA A O 1
ATOM 2133 N N . VAL A 1 268 ? -6.605 9.227 8.406 1 71.94 268 VAL A N 1
ATOM 2134 C CA . VAL A 1 268 ? -6.004 10.125 9.383 1 71.94 268 VAL A CA 1
ATOM 2135 C C . VAL A 1 268 ? -6.938 10.281 10.586 1 71.94 268 VAL A C 1
ATOM 2137 O O . VAL A 1 268 ? -8.062 10.773 10.438 1 71.94 268 VAL A O 1
ATOM 2140 N N . PRO A 1 269 ? -6.418 9.844 11.68 1 69.94 269 PRO A N 1
ATOM 2141 C CA . PRO A 1 269 ? -7.273 10.078 12.844 1 69.94 269 PRO A CA 1
ATOM 2142 C C . PRO A 1 269 ? -7.465 11.562 13.148 1 69.94 269 PRO A C 1
ATOM 2144 O O . PRO A 1 269 ? -6.496 12.328 13.141 1 69.94 269 PRO A O 1
ATOM 2147 N N . ILE A 1 270 ? -8.617 12.07 13.297 1 62.81 270 ILE A N 1
ATOM 2148 C CA . ILE A 1 270 ? -8.883 13.492 13.477 1 62.81 270 ILE A CA 1
ATOM 2149 C C . ILE A 1 270 ? -9.172 13.781 14.945 1 62.81 270 ILE A C 1
ATOM 2151 O O . ILE A 1 270 ? -9.148 14.938 15.375 1 62.81 270 ILE A O 1
ATOM 2155 N N . ASN A 1 271 ? -9.508 12.789 15.727 1 57.88 271 ASN A N 1
ATOM 2156 C CA . ASN A 1 271 ? -9.711 13.031 17.156 1 57.88 271 ASN A CA 1
ATOM 2157 C C . ASN A 1 271 ? -8.711 12.258 18 1 57.88 271 ASN A C 1
ATOM 2159 O O . ASN A 1 271 ? -8.078 11.312 17.516 1 57.88 271 ASN A O 1
ATOM 2163 N N . LEU A 1 272 ? -8.609 12.734 19.234 1 55.72 272 LEU A N 1
ATOM 2164 C CA . LEU A 1 272 ? -7.617 12.195 20.172 1 55.72 272 LEU A CA 1
ATOM 2165 C C . LEU A 1 272 ? -7.941 10.75 20.531 1 55.72 272 LEU A C 1
ATOM 2167 O O . LEU A 1 272 ? -7.039 9.969 20.828 1 55.72 272 LEU A O 1
ATOM 2171 N N . ASP A 1 273 ? -9.156 10.406 20.484 1 58.91 273 ASP A N 1
ATOM 2172 C CA . ASP A 1 273 ? -9.523 9.055 20.891 1 58.91 273 ASP A CA 1
ATOM 2173 C C . ASP A 1 273 ? -9.297 8.055 19.75 1 58.91 273 ASP A C 1
ATOM 2175 O O . ASP A 1 273 ? -9.359 6.844 19.969 1 58.91 273 ASP A O 1
ATOM 2179 N N . GLY A 1 274 ? -8.953 8.625 18.641 1 63.44 274 GLY A N 1
ATOM 2180 C CA . GLY A 1 274 ? -8.625 7.773 17.5 1 63.44 274 GLY A CA 1
ATOM 2181 C C . GLY A 1 274 ? -9.82 7.016 16.953 1 63.44 274 GLY A C 1
ATOM 2182 O O . GLY A 1 274 ? -9.68 5.914 16.422 1 63.44 274 GLY A O 1
ATOM 2183 N N . ARG A 1 275 ? -10.984 7.621 17.141 1 75.62 275 ARG A N 1
ATOM 2184 C CA . ARG A 1 275 ? -12.164 6.863 16.734 1 75.62 275 ARG A CA 1
ATOM 2185 C C . ARG A 1 275 ? -12.781 7.465 15.469 1 75.62 275 ARG A C 1
ATOM 2187 O O . ARG A 1 275 ? -13.609 6.828 14.812 1 75.62 275 ARG A O 1
ATOM 2194 N N . VAL A 1 276 ? -12.391 8.617 15.203 1 70.75 276 VAL A N 1
ATOM 2195 C CA . VAL A 1 276 ? -12.891 9.289 14.008 1 70.75 276 VAL A CA 1
ATOM 2196 C C . VAL A 1 276 ? -11.742 9.531 13.031 1 70.75 276 VAL A C 1
ATOM 2198 O O . VAL A 1 276 ? -10.664 9.969 13.43 1 70.75 276 VAL A O 1
ATOM 2201 N N . PHE A 1 277 ? -12.07 9.148 11.789 1 76.56 277 PHE A N 1
ATOM 2202 C CA . PHE A 1 277 ? -11.031 9.273 10.773 1 76.56 277 PHE A CA 1
ATOM 2203 C C . PHE A 1 277 ? -11.516 10.109 9.594 1 76.56 277 PHE A C 1
ATOM 2205 O O . PHE A 1 277 ? -12.703 10.086 9.266 1 76.56 277 PHE A O 1
ATOM 2212 N N . SER A 1 278 ? -10.648 10.867 9.133 1 71.12 278 SER A N 1
ATOM 2213 C CA . SER A 1 278 ? -10.742 11.336 7.754 1 71.12 278 SER A CA 1
ATOM 2214 C C . SER A 1 278 ? -9.742 10.617 6.855 1 71.12 278 SER A C 1
ATOM 2216 O O . SER A 1 278 ? -8.836 9.938 7.348 1 71.12 278 SER A O 1
ATOM 2218 N N . PHE A 1 279 ? -10.07 10.617 5.547 1 76.25 279 PHE A N 1
ATOM 2219 C CA . PHE A 1 279 ? -9.094 9.93 4.707 1 76.25 279 PHE A CA 1
ATOM 2220 C C . PHE A 1 279 ? -8.984 10.609 3.346 1 76.25 279 PHE A C 1
ATOM 2222 O O . PHE A 1 279 ? -9.945 11.219 2.869 1 76.25 279 PHE A O 1
ATOM 2229 N N . GLY A 1 280 ? -7.738 10.602 2.84 1 72.81 280 GLY A N 1
ATOM 2230 C CA . GLY A 1 280 ? -7.508 10.883 1.432 1 72.81 280 GLY A CA 1
ATOM 2231 C C . GLY A 1 280 ? -7.586 9.641 0.56 1 72.81 280 GLY A C 1
ATOM 2232 O O . GLY A 1 280 ? -7.301 8.531 1.02 1 72.81 280 GLY A O 1
ATOM 2233 N N . ALA A 1 281 ? -8.062 9.945 -0.683 1 78.25 281 ALA A N 1
ATOM 2234 C CA . ALA A 1 281 ? -8.219 8.789 -1.567 1 78.25 281 ALA A CA 1
ATOM 2235 C C . ALA A 1 281 ? -7.68 9.094 -2.961 1 78.25 281 ALA A C 1
ATOM 2237 O O . ALA A 1 281 ? -7.84 10.203 -3.471 1 78.25 281 ALA A O 1
ATOM 2238 N N . SER A 1 282 ? -6.965 8.195 -3.492 1 76.19 282 SER A N 1
ATOM 2239 C CA . SER A 1 282 ? -6.617 8.172 -4.91 1 76.19 282 SER A CA 1
ATOM 2240 C C . SER A 1 282 ? -7.086 6.879 -5.57 1 76.19 282 SER A C 1
ATOM 2242 O O . SER A 1 282 ? -7.164 5.836 -4.922 1 76.19 282 SER A O 1
ATOM 2244 N N . SER A 1 283 ? -7.477 6.945 -6.793 1 83.38 283 SER A N 1
ATOM 2245 C CA . SER A 1 283 ? -7.992 5.758 -7.469 1 83.38 283 SER A CA 1
ATOM 2246 C C . SER A 1 283 ? -7.297 5.535 -8.805 1 83.38 283 SER A C 1
ATOM 2248 O O . SER A 1 283 ? -6.965 6.496 -9.508 1 83.38 283 SER A O 1
ATOM 2250 N N . TYR A 1 284 ? -7.141 4.273 -9.133 1 79.56 284 TYR A N 1
ATOM 2251 C CA . TYR A 1 284 ? -6.508 3.869 -10.383 1 79.56 284 TYR A CA 1
ATOM 2252 C C . TYR A 1 284 ? -7.223 2.67 -11 1 79.56 284 TYR A C 1
ATOM 2254 O O . TYR A 1 284 ? -7.785 1.841 -10.281 1 79.56 284 TYR A O 1
ATOM 2262 N N . GLN A 1 285 ? -7.188 2.689 -12.328 1 83.44 285 GLN A N 1
ATOM 2263 C CA . GLN A 1 285 ? -7.727 1.552 -13.07 1 83.44 285 GLN A CA 1
ATOM 2264 C C . GLN A 1 285 ? -6.621 0.816 -13.828 1 83.44 285 GLN A C 1
ATOM 2266 O O . GLN A 1 285 ? -5.734 1.444 -14.406 1 83.44 285 GLN A O 1
ATOM 2271 N N . ASN A 1 286 ? -6.633 -0.515 -13.656 1 82 286 ASN A N 1
ATOM 2272 C CA . ASN A 1 286 ? -5.711 -1.376 -14.391 1 82 286 ASN A CA 1
ATOM 2273 C C . ASN A 1 286 ? -6.441 -2.533 -15.062 1 82 286 ASN A C 1
ATOM 2275 O O . ASN A 1 286 ? -7.336 -3.139 -14.469 1 82 286 ASN A O 1
ATOM 2279 N N . TYR A 1 287 ? -6.113 -2.729 -16.359 1 83.56 287 TYR A N 1
ATOM 2280 C CA . TYR A 1 287 ? -6.641 -3.895 -17.062 1 83.56 287 TYR A CA 1
ATOM 2281 C C . TYR A 1 287 ? -5.594 -5 -17.141 1 83.56 287 TYR A C 1
ATOM 2283 O O . TYR A 1 287 ? -4.586 -4.859 -17.844 1 83.56 287 TYR A O 1
ATOM 2291 N N . ARG A 1 288 ? -5.93 -6.035 -16.406 1 80.19 288 ARG A N 1
ATOM 2292 C CA . ARG A 1 288 ? -5.016 -7.176 -16.391 1 80.19 288 ARG A CA 1
ATOM 2293 C C . ARG A 1 288 ? -5.086 -7.945 -17.703 1 80.19 288 ARG A C 1
ATOM 2295 O O . ARG A 1 288 ? -6.16 -8.086 -18.297 1 80.19 288 ARG A O 1
ATOM 2302 N N . GLY A 1 289 ? -3.908 -8.367 -18.125 1 74.31 289 GLY A N 1
ATOM 2303 C CA . GLY A 1 289 ? -3.871 -9.125 -19.375 1 74.31 289 GLY A CA 1
ATOM 2304 C C . GLY A 1 289 ? -4.629 -10.438 -19.297 1 74.31 289 GLY A C 1
ATOM 2305 O O . GLY A 1 289 ? -4.926 -10.93 -18.203 1 74.31 289 GLY A O 1
ATOM 2306 N N . SER A 1 290 ? -4.98 -10.953 -20.438 1 72.62 290 SER A N 1
ATOM 2307 C CA . SER A 1 290 ? -5.73 -12.203 -20.531 1 72.62 290 SER A CA 1
ATOM 2308 C C . SER A 1 290 ? -4.941 -13.375 -19.953 1 72.62 290 SER A C 1
ATOM 2310 O O . SER A 1 290 ? -5.527 -14.359 -19.516 1 72.62 290 SER A O 1
ATOM 2312 N N . ASN A 1 291 ? -3.666 -13.242 -19.875 1 72.88 291 ASN A N 1
ATOM 2313 C CA . ASN A 1 291 ? -2.822 -14.32 -19.375 1 72.88 291 ASN A CA 1
ATOM 2314 C C . ASN A 1 291 ? -2.58 -14.195 -17.875 1 72.88 291 ASN A C 1
ATOM 2316 O O . ASN A 1 291 ? -1.938 -15.055 -17.266 1 72.88 291 ASN A O 1
ATOM 2320 N N . SER A 1 292 ? -3.215 -13.219 -17.359 1 74.88 292 SER A N 1
ATOM 2321 C CA . SER A 1 292 ? -3.01 -13.031 -15.93 1 74.88 292 SER A CA 1
ATOM 2322 C C . SER A 1 292 ? -3.818 -14.039 -15.117 1 74.88 292 SER A C 1
ATOM 2324 O O . SER A 1 292 ? -4.938 -14.391 -15.492 1 74.88 292 SER A O 1
ATOM 2326 N N . THR A 1 293 ? -3.203 -14.461 -14.047 1 74.25 293 THR A N 1
ATOM 2327 C CA . THR A 1 293 ? -3.91 -15.352 -13.133 1 74.25 293 THR A CA 1
ATOM 2328 C C . THR A 1 293 ? -4.637 -14.562 -12.055 1 74.25 293 THR A C 1
ATOM 2330 O O . THR A 1 293 ? -5.355 -15.133 -11.234 1 74.25 293 THR A O 1
ATOM 2333 N N . LYS A 1 294 ? -4.523 -13.305 -12.18 1 80.44 294 LYS A N 1
ATOM 2334 C CA . LYS A 1 294 ? -5.109 -12.492 -11.125 1 80.44 294 LYS A CA 1
ATOM 2335 C C . LYS A 1 294 ? -6.559 -12.133 -11.445 1 80.44 294 LYS A C 1
ATOM 2337 O O . LYS A 1 294 ? -6.914 -11.961 -12.609 1 80.44 294 LYS A O 1
ATOM 2342 N N . TYR A 1 295 ? -7.34 -12.008 -10.477 1 85.25 295 TYR A N 1
ATOM 2343 C CA . TYR A 1 295 ? -8.766 -11.75 -10.617 1 85.25 295 TYR A CA 1
ATOM 2344 C C . TYR A 1 295 ? -9.055 -10.25 -10.664 1 85.25 295 TYR A C 1
ATOM 2346 O O . TYR A 1 295 ? -8.281 -9.453 -10.125 1 85.25 295 TYR A O 1
ATOM 2354 N N . PRO A 1 296 ? -10.148 -9.93 -11.414 1 90.69 296 PRO A N 1
ATOM 2355 C CA . PRO A 1 296 ? -10.609 -8.539 -11.398 1 90.69 296 PRO A CA 1
ATOM 2356 C C . PRO A 1 296 ? -11.352 -8.18 -10.117 1 90.69 296 PRO A C 1
ATOM 2358 O O . PRO A 1 296 ? -11.602 -9.055 -9.273 1 90.69 296 PRO A O 1
ATOM 2361 N N . GLY A 1 297 ? -11.641 -6.906 -9.969 1 93.56 297 GLY A N 1
ATOM 2362 C CA . GLY A 1 297 ? -12.398 -6.512 -8.789 1 93.56 297 GLY A CA 1
ATOM 2363 C C . GLY A 1 297 ? -12.156 -5.066 -8.383 1 93.56 297 GLY A C 1
ATOM 2364 O O . GLY A 1 297 ? -11.531 -4.305 -9.125 1 93.56 297 GLY A O 1
ATOM 2365 N N . VAL A 1 298 ? -12.812 -4.742 -7.371 1 95.69 298 VAL A N 1
ATOM 2366 C CA . VAL A 1 298 ? -12.656 -3.434 -6.746 1 95.69 298 VAL A CA 1
ATOM 2367 C C . VAL A 1 298 ? -11.891 -3.578 -5.434 1 95.69 298 VAL A C 1
ATOM 2369 O O . VAL A 1 298 ? -12.312 -4.312 -4.539 1 95.69 298 VAL A O 1
ATOM 2372 N N . PHE A 1 299 ? -10.781 -2.826 -5.426 1 94.56 299 PHE A N 1
ATOM 2373 C CA . PHE A 1 299 ? -9.867 -2.971 -4.297 1 94.56 299 PHE A CA 1
ATOM 2374 C C . PHE A 1 299 ? -9.727 -1.654 -3.545 1 94.56 299 PHE A C 1
ATOM 2376 O O . PHE A 1 299 ? -9.625 -0.59 -4.16 1 94.56 299 PHE A O 1
ATOM 2383 N N . PHE A 1 300 ? -9.758 -1.75 -2.215 1 94.62 300 PHE A N 1
ATOM 2384 C CA . PHE A 1 300 ? -9.516 -0.614 -1.334 1 94.62 300 PHE A CA 1
ATOM 2385 C C . PHE A 1 300 ? -8.305 -0.866 -0.448 1 94.62 300 PHE A C 1
ATOM 2387 O O . PHE A 1 300 ? -8.391 -1.588 0.546 1 94.62 300 PHE A O 1
ATOM 2394 N N . SER A 1 301 ? -7.227 -0.303 -0.875 1 93.06 301 SER A N 1
ATOM 2395 C CA . SER A 1 301 ? -6 -0.404 -0.088 1 93.06 301 SER A CA 1
ATOM 2396 C C . SER A 1 301 ? -5.922 0.705 0.956 1 93.06 301 SER A C 1
ATOM 2398 O O . SER A 1 301 ? -5.836 1.886 0.61 1 93.06 301 SER A O 1
ATOM 2400 N N . TYR A 1 302 ? -5.949 0.315 2.236 1 90.25 302 TYR A N 1
ATOM 2401 C CA . TYR A 1 302 ? -6.004 1.326 3.285 1 90.25 302 TYR A CA 1
ATOM 2402 C C . TYR A 1 302 ? -4.777 1.249 4.184 1 90.25 302 TYR A C 1
ATOM 2404 O O . TYR A 1 302 ? -4.168 0.186 4.32 1 90.25 302 TYR A O 1
ATOM 2412 N N . ASP A 1 303 ? -4.449 2.385 4.719 1 85.38 303 ASP A N 1
ATOM 2413 C CA . ASP A 1 303 ? -3.412 2.543 5.734 1 85.38 303 ASP A CA 1
ATOM 2414 C C . ASP A 1 303 ? -3.711 3.732 6.645 1 85.38 303 ASP A C 1
ATOM 2416 O O . ASP A 1 303 ? -4.484 4.621 6.281 1 85.38 303 ASP A O 1
ATOM 2420 N N . VAL A 1 304 ? -3.203 3.568 7.805 1 77.38 304 VAL A N 1
ATOM 2421 C CA . VAL A 1 304 ? -3.404 4.656 8.758 1 77.38 304 VAL A CA 1
ATOM 2422 C C . VAL A 1 304 ? -2.166 5.551 8.789 1 77.38 304 VAL A C 1
ATOM 2424 O O . VAL A 1 304 ? -1.044 5.059 8.945 1 77.38 304 VAL A O 1
ATOM 2427 N N . SER A 1 305 ? -2.445 6.824 8.484 1 67.06 305 SER A N 1
ATOM 2428 C CA . SER A 1 305 ? -1.352 7.789 8.453 1 67.06 305 SER A CA 1
ATOM 2429 C C . SER A 1 305 ? -0.707 7.941 9.82 1 67.06 305 SER A C 1
ATOM 2431 O O . SER A 1 305 ? -1.396 7.926 10.844 1 67.06 305 SER A O 1
ATOM 2433 N N . LEU A 1 306 ? 0.55 7.906 9.789 1 59.19 306 LEU A N 1
ATOM 2434 C CA . LEU A 1 306 ? 1.3 8.141 11.023 1 59.19 306 LEU A CA 1
ATOM 2435 C C . LEU A 1 306 ? 1.232 9.609 11.422 1 59.19 306 LEU A C 1
ATOM 2437 O O . LEU A 1 306 ? 1.445 9.945 12.594 1 59.19 306 LEU A O 1
ATOM 2441 N N . ILE A 1 307 ? 1.014 10.453 10.438 1 49.94 307 ILE A N 1
ATOM 2442 C CA . ILE A 1 307 ? 0.926 11.891 10.695 1 49.94 307 ILE A CA 1
ATOM 2443 C C . ILE A 1 307 ? -0.455 12.227 11.242 1 49.94 307 ILE A C 1
ATOM 2445 O O . ILE A 1 307 ? -1.476 11.883 10.648 1 49.94 307 ILE A O 1
ATOM 2449 N N . GLY A 1 308 ? -0.593 12.148 12.555 1 46.06 308 GLY A N 1
ATOM 2450 C CA . GLY A 1 308 ? -1.868 12.578 13.109 1 46.06 308 GLY A CA 1
ATOM 2451 C C . GLY A 1 308 ? -2.088 14.07 13.008 1 46.06 308 GLY A C 1
ATOM 2452 O O . GLY A 1 308 ? -1.129 14.844 12.914 1 46.06 308 GLY A O 1
ATOM 2453 N N . ILE A 1 309 ? -3.143 14.383 12.344 1 42.09 309 ILE A N 1
ATOM 2454 C CA . ILE A 1 309 ? -3.561 15.781 12.383 1 42.09 309 ILE A CA 1
ATOM 2455 C C . ILE A 1 309 ? -4 16.141 13.797 1 42.09 309 ILE A C 1
ATOM 2457 O O . ILE A 1 309 ? -4.84 15.461 14.391 1 42.09 309 ILE A O 1
ATOM 2461 N N . VAL A 1 310 ? -3.17 16.562 14.57 1 37 310 VAL A N 1
ATOM 2462 C CA . VAL A 1 310 ? -3.768 17.094 15.789 1 37 310 VAL A CA 1
ATOM 2463 C C . VAL A 1 310 ? -4.57 18.344 15.461 1 37 310 VAL A C 1
ATOM 2465 O O . VAL A 1 310 ? -4.035 19.297 14.891 1 37 310 VAL A O 1
ATOM 2468 N N . SER A 1 311 ? -5.672 18.031 15.141 1 35.28 311 SER A N 1
ATOM 2469 C CA . SER A 1 311 ? -6.539 19.203 15.086 1 35.28 311 SER A CA 1
ATOM 2470 C C . SER A 1 311 ? -6.211 20.188 16.203 1 35.28 311 SER A C 1
ATOM 2472 O O . SER A 1 311 ? -6.227 19.828 17.375 1 35.28 311 SER A O 1
ATOM 2474 N N . SER A 1 312 ? -5.168 20.875 15.977 1 34.62 312 SER A N 1
ATOM 2475 C CA . SER A 1 312 ? -5.145 21.938 16.984 1 34.62 312 SER A CA 1
ATOM 2476 C C . SER A 1 312 ? -6.516 22.578 17.141 1 34.62 312 SER A C 1
ATOM 2478 O O . SER A 1 312 ? -7.121 23.016 16.172 1 34.62 312 SER A O 1
ATOM 2480 N N . GLN A 1 313 ? -7.312 21.938 17.938 1 36.72 313 GLN A N 1
ATOM 2481 C CA . GLN A 1 313 ? -8.492 22.703 18.328 1 36.72 313 GLN A CA 1
ATOM 2482 C C . GLN A 1 313 ? -8.281 24.203 18.078 1 36.72 313 GLN A C 1
ATOM 2484 O O . GLN A 1 313 ? -7.145 24.656 17.906 1 36.72 313 GLN A O 1
ATOM 2489 N N . ASN A 1 314 ? -9.344 24.906 18.453 1 37.09 314 ASN A N 1
ATOM 2490 C CA . ASN A 1 314 ? -9.539 26.344 18.641 1 37.09 314 ASN A CA 1
ATOM 2491 C C . ASN A 1 314 ? -8.273 27.016 19.188 1 37.09 314 ASN A C 1
ATOM 2493 O O . ASN A 1 314 ? -7.531 26.422 19.969 1 37.09 314 ASN A O 1
ATOM 2497 N N . SER A 1 315 ? -7.703 27.812 18.344 1 42.03 315 SER A N 1
ATOM 2498 C CA . SER A 1 315 ? -6.836 28.688 19.125 1 42.03 315 SER A CA 1
ATOM 2499 C C . SER A 1 315 ? -7.164 28.594 20.609 1 42.03 315 SER A C 1
ATOM 2501 O O . SER A 1 315 ? -8.336 28.578 21 1 42.03 315 SER A O 1
ATOM 2503 N N . SER A 1 316 ? -6.344 27.875 21.266 1 45.69 316 SER A N 1
ATOM 2504 C CA . SER A 1 316 ? -6.609 27.828 22.688 1 45.69 316 SER A CA 1
ATOM 2505 C C . SER A 1 316 ? -7.332 29.094 23.156 1 45.69 316 SER A C 1
ATOM 2507 O O . SER A 1 316 ? -7.289 30.125 22.5 1 45.69 316 SER A O 1
ATOM 2509 N N . LEU A 1 317 ? -8.195 28.859 24.047 1 53.06 317 LEU A N 1
ATOM 2510 C CA . LEU A 1 317 ? -8.75 30.047 24.688 1 53.06 317 LEU A CA 1
ATOM 2511 C C . LEU A 1 317 ? -7.672 31.094 24.938 1 53.06 317 LEU A C 1
ATOM 2513 O O . LEU A 1 317 ? -7.922 32.281 24.828 1 53.06 317 LEU A O 1
ATOM 2517 N N . MET A 1 318 ? -6.508 30.516 25.031 1 51.19 318 MET A N 1
ATOM 2518 C CA . MET A 1 318 ? -5.398 31.438 25.266 1 51.19 318 MET A CA 1
ATOM 2519 C C . MET A 1 318 ? -4.996 32.156 23.984 1 51.19 318 MET A C 1
ATOM 2521 O O . MET A 1 318 ? -4.633 33.344 24 1 51.19 318 MET A O 1
ATOM 2525 N N . ASP A 1 319 ? -5.219 31.344 22.969 1 55.97 319 ASP A N 1
ATOM 2526 C CA . ASP A 1 319 ? -4.922 31.984 21.688 1 55.97 319 ASP A CA 1
ATOM 2527 C C . ASP A 1 319 ? -5.965 33.062 21.359 1 55.97 319 ASP A C 1
ATOM 2529 O O . ASP A 1 319 ? -5.625 34.125 20.859 1 55.97 319 ASP A O 1
ATOM 2533 N N . LEU A 1 320 ? -7.066 32.75 21.688 1 62.91 320 LEU A N 1
ATOM 2534 C CA . LEU A 1 320 ? -8.141 33.719 21.516 1 62.91 320 LEU A CA 1
ATOM 2535 C C . LEU A 1 320 ? -7.91 34.969 22.406 1 62.91 320 LEU A C 1
ATOM 2537 O O . LEU A 1 320 ? -8.031 36.094 21.938 1 62.91 320 LEU A O 1
ATOM 2541 N N . VAL A 1 321 ? -7.531 34.688 23.609 1 63.91 321 VAL A N 1
ATOM 2542 C CA . VAL A 1 321 ? -7.309 35.75 24.562 1 63.91 321 VAL A CA 1
ATOM 2543 C C . VAL A 1 321 ? -6.137 36.625 24.109 1 63.91 321 VAL A C 1
ATOM 2545 O O . VAL A 1 321 ? -6.219 37.844 24.141 1 63.91 321 VAL A O 1
ATOM 2548 N N . THR A 1 322 ? -5.262 35.906 23.625 1 59.53 322 THR A N 1
ATOM 2549 C CA . THR A 1 322 ? -4.098 36.656 23.172 1 59.53 322 THR A CA 1
ATOM 2550 C C . THR A 1 322 ? -4.449 37.5 21.938 1 59.53 322 THR A C 1
ATOM 2552 O O . THR A 1 322 ? -4.012 38.656 21.828 1 59.53 322 THR A O 1
ATOM 2555 N N . GLU A 1 323 ? -5.273 36.938 21.156 1 65.56 323 GLU A N 1
ATOM 2556 C CA . GLU A 1 323 ? -5.68 37.656 19.953 1 65.56 323 GLU A CA 1
ATOM 2557 C C . GLU A 1 323 ? -6.617 38.812 20.297 1 65.56 323 GLU A C 1
ATOM 2559 O O . GLU A 1 323 ? -6.516 39.906 19.703 1 65.56 323 GLU A O 1
ATOM 2564 N N . LEU A 1 324 ? -7.379 38.656 21.297 1 70.94 324 LEU A N 1
ATOM 2565 C CA . LEU A 1 324 ? -8.281 39.688 21.766 1 70.94 324 LEU A CA 1
ATOM 2566 C C . LEU A 1 324 ? -7.504 40.812 22.453 1 70.94 324 LEU A C 1
ATOM 2568 O O . LEU A 1 324 ? -7.805 42 22.25 1 70.94 324 LEU A O 1
ATOM 2572 N N . MET A 1 325 ? -6.516 40.438 23.125 1 66.69 325 MET A N 1
ATOM 2573 C CA . MET A 1 325 ? -5.668 41.438 23.781 1 66.69 325 MET A CA 1
ATOM 2574 C C . MET A 1 325 ? -4.883 42.25 22.766 1 66.69 325 MET A C 1
ATOM 2576 O O . MET A 1 325 ? -4.68 43.438 22.938 1 66.69 325 MET A O 1
ATOM 2580 N N . SER A 1 326 ? -4.609 41.562 21.719 1 70.81 326 SER A N 1
ATOM 2581 C CA . SER A 1 326 ? -3.908 42.25 20.625 1 70.81 326 SER A CA 1
ATOM 2582 C C . SER A 1 326 ? -4.812 43.281 19.938 1 70.81 326 SER A C 1
ATOM 2584 O O . SER A 1 326 ? -4.367 44.375 19.578 1 70.81 326 SER A O 1
ATOM 2586 N N . ILE A 1 327 ? -5.945 42.906 19.766 1 72.75 327 ILE A N 1
ATOM 2587 C CA . ILE A 1 327 ? -6.934 43.812 19.172 1 72.75 327 ILE A CA 1
ATOM 2588 C C . ILE A 1 327 ? -7.121 45.031 20.062 1 72.75 327 ILE A C 1
ATOM 2590 O O . ILE A 1 327 ? -7.121 46.188 19.594 1 72.75 327 ILE A O 1
ATOM 2594 N N . LEU A 1 328 ? -7.234 44.812 21.359 1 72.88 328 LEU A N 1
ATOM 2595 C CA . LEU A 1 328 ? -7.398 45.906 22.328 1 72.88 328 LEU A CA 1
ATOM 2596 C C . LEU A 1 328 ? -6.211 46.844 22.281 1 72.88 328 LEU A C 1
ATOM 2598 O O . LEU A 1 328 ? -6.391 48.062 22.219 1 72.88 328 LEU A O 1
ATOM 2602 N N . GLY A 1 329 ? -5.094 46.312 22.297 1 67.81 329 GLY A N 1
ATOM 2603 C CA . GLY A 1 329 ? -3.896 47.125 22.234 1 67.81 329 GLY A CA 1
ATOM 2604 C C . GLY A 1 329 ? -3.742 47.875 20.922 1 67.81 329 GLY A C 1
ATOM 2605 O O . GLY A 1 329 ? -3.393 49.062 20.922 1 67.81 329 GLY A O 1
ATOM 2606 N N . GLY A 1 330 ? -4.016 47.188 19.906 1 70.5 330 GLY A N 1
ATOM 2607 C CA . GLY A 1 330 ? -3.887 47.781 18.578 1 70.5 330 GLY A CA 1
ATOM 2608 C C . GLY A 1 330 ? -4.855 48.938 18.359 1 70.5 330 GLY A C 1
ATOM 2609 O O . GLY A 1 330 ? -4.457 50.031 17.906 1 70.5 330 GLY A O 1
ATOM 2610 N N . VAL A 1 331 ? -6.055 48.688 18.672 1 74.31 331 VAL A N 1
ATOM 2611 C CA . VAL A 1 331 ? -7.078 49.719 18.5 1 74.31 331 VAL A CA 1
ATOM 2612 C C . VAL A 1 331 ? -6.777 50.906 19.391 1 74.31 331 VAL A C 1
ATOM 2614 O O . VAL A 1 331 ? -6.902 52.062 18.969 1 74.31 331 VAL A O 1
ATOM 2617 N N . PHE A 1 332 ? -6.285 50.688 20.562 1 71.19 332 PHE A N 1
ATOM 2618 C CA . PHE A 1 332 ? -5.926 51.75 21.5 1 71.19 332 PHE A CA 1
ATOM 2619 C C . PHE A 1 332 ? -4.742 52.562 20.969 1 71.19 332 PHE A C 1
ATOM 2621 O O . PHE A 1 332 ? -4.715 53.781 21.078 1 71.19 332 PHE A O 1
ATOM 2628 N N . ALA A 1 333 ? -3.848 51.906 20.375 1 70.81 333 ALA A N 1
ATOM 2629 C CA . ALA A 1 333 ? -2.672 52.562 19.828 1 70.81 333 ALA A CA 1
ATOM 2630 C C . ALA A 1 333 ? -3.051 53.469 18.672 1 70.81 333 ALA A C 1
ATOM 2632 O O . ALA A 1 333 ? -2.604 54.625 18.594 1 70.81 333 ALA A O 1
ATOM 2633 N N . ILE A 1 334 ? -3.834 52.906 17.875 1 73.19 334 ILE A N 1
ATOM 2634 C CA . ILE A 1 334 ? -4.266 53.656 16.719 1 73.19 334 ILE A CA 1
ATOM 2635 C C . ILE A 1 334 ? -5.125 54.844 17.172 1 73.19 334 ILE A C 1
ATOM 2637 O O . ILE A 1 334 ? -4.969 55.969 16.688 1 73.19 334 ILE A O 1
ATOM 2641 N N . ALA A 1 335 ? -5.957 54.656 18.125 1 74.06 335 ALA A N 1
ATOM 2642 C CA . ALA A 1 335 ? -6.816 55.719 18.656 1 74.06 335 ALA A CA 1
ATOM 2643 C C . ALA A 1 335 ? -5.984 56.812 19.312 1 74.06 335 ALA A C 1
ATOM 2645 O O . ALA A 1 335 ? -6.266 58 19.109 1 74.06 335 ALA A O 1
ATOM 2646 N N . THR A 1 336 ? -5.016 56.469 20.016 1 69.19 336 THR A N 1
ATOM 2647 C CA . THR A 1 336 ? -4.145 57.438 20.656 1 69.19 336 THR A CA 1
ATOM 2648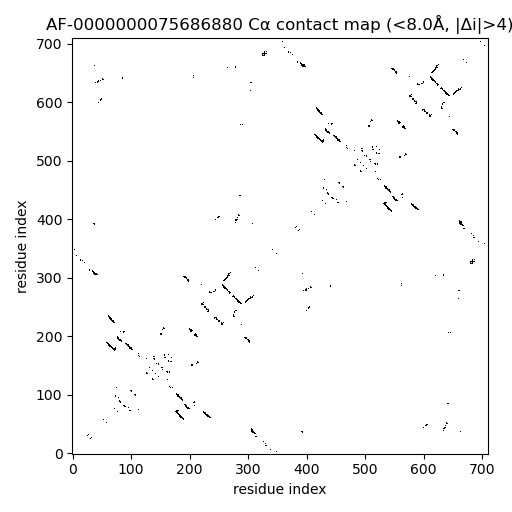 C C . THR A 1 336 ? -3.367 58.25 19.625 1 69.19 336 THR A C 1
ATOM 2650 O O . THR A 1 336 ? -3.203 59.469 19.766 1 69.19 336 THR A O 1
ATOM 2653 N N . PHE A 1 337 ? -3.027 57.594 18.688 1 70.69 337 PHE A N 1
ATOM 2654 C CA . PHE A 1 337 ? -2.303 58.25 17.609 1 70.69 337 PHE A CA 1
ATOM 2655 C C . PHE A 1 337 ? -3.205 59.25 16.875 1 70.69 337 PHE A C 1
ATOM 2657 O O . PHE A 1 337 ? -2.803 60.375 16.609 1 70.69 337 PHE A O 1
ATOM 2664 N N . LEU A 1 338 ? -4.301 58.75 16.609 1 73.19 338 LEU A N 1
ATOM 2665 C CA . LEU A 1 338 ? -5.254 59.625 15.914 1 73.19 338 LEU A CA 1
ATOM 2666 C C . LEU A 1 338 ? -5.637 60.812 16.781 1 73.19 338 LEU A C 1
ATOM 2668 O O . LEU A 1 338 ? -5.82 61.906 16.281 1 73.19 338 LEU A O 1
ATOM 2672 N N . ASP A 1 339 ? -5.664 60.625 18.047 1 73.12 339 ASP A N 1
ATOM 2673 C CA . ASP A 1 339 ? -5.938 61.719 19 1 73.12 339 ASP A CA 1
ATOM 2674 C C . ASP A 1 339 ? -4.797 62.719 19.016 1 73.12 339 ASP A C 1
ATOM 2676 O O . ASP A 1 339 ? -5.035 63.938 19.031 1 73.12 339 ASP A O 1
ATOM 2680 N N . MET A 1 340 ? -3.658 62.219 18.922 1 67.94 340 MET A N 1
ATOM 2681 C CA . MET A 1 340 ? -2.49 63.094 18.906 1 67.94 340 MET A CA 1
ATOM 2682 C C . MET A 1 340 ? -2.439 63.906 17.625 1 67.94 340 MET A C 1
ATOM 2684 O O . MET A 1 340 ? -2.119 65.125 17.641 1 67.94 340 MET A O 1
ATOM 2688 N N . LEU A 1 341 ? -2.777 63.25 16.641 1 72.5 341 LEU A N 1
ATOM 2689 C CA . LEU A 1 341 ? -2.783 63.938 15.352 1 72.5 341 LEU A CA 1
ATOM 2690 C C . LEU A 1 341 ? -3.885 65 15.297 1 72.5 341 LEU A C 1
ATOM 2692 O O . LEU A 1 341 ? -3.684 66.062 14.742 1 72.5 341 LEU A O 1
ATOM 2696 N N . SER A 1 342 ? -4.984 64.625 15.812 1 72.31 342 SER A N 1
ATOM 2697 C CA . SER A 1 342 ? -6.094 65.562 15.852 1 72.31 342 SER A CA 1
ATOM 2698 C C . SER A 1 342 ? -5.754 66.812 16.703 1 72.31 342 SER A C 1
ATOM 2700 O O . SER A 1 342 ? -6.125 67.938 16.375 1 72.31 342 SER A O 1
ATOM 2702 N N . TYR A 1 343 ? -5.09 66.562 17.688 1 68.38 343 TYR A N 1
ATOM 2703 C CA . TYR A 1 343 ? -4.645 67.688 18.547 1 68.38 343 TYR A CA 1
ATOM 2704 C C . TYR A 1 343 ? -3.627 68.562 17.828 1 68.38 343 TYR A C 1
ATOM 2706 O O . TYR A 1 343 ? -3.662 69.75 17.953 1 68.38 343 TYR A O 1
ATOM 2714 N N . ARG A 1 344 ? -2.928 67.938 17.031 1 66.75 344 ARG A N 1
ATOM 2715 C CA . ARG A 1 344 ? -1.898 68.688 16.328 1 66.75 344 ARG A CA 1
ATOM 2716 C C . ARG A 1 344 ? -2.492 69.5 15.156 1 66.75 344 ARG A C 1
ATOM 2718 O O . ARG A 1 344 ? -2.064 70.562 14.859 1 66.75 344 ARG A O 1
ATOM 2725 N N . LEU A 1 345 ? -3.443 68.875 14.656 1 67.06 345 LEU A N 1
ATOM 2726 C CA . LEU A 1 345 ? -4.023 69.5 13.469 1 67.06 345 LEU A CA 1
ATOM 2727 C C . LEU A 1 345 ? -5.086 70.562 13.852 1 67.06 345 LEU A C 1
ATOM 2729 O O . LEU A 1 345 ? -5.273 71.562 13.148 1 67.06 345 LEU A O 1
ATOM 2733 N N . TYR A 1 346 ? -5.773 70.375 14.984 1 64.12 346 TYR A N 1
ATOM 2734 C CA . TYR A 1 346 ? -6.801 71.25 15.453 1 64.12 346 TYR A CA 1
ATOM 2735 C C . TYR A 1 346 ? -6.605 71.625 16.938 1 64.12 346 TYR A C 1
ATOM 2737 O O . TYR A 1 346 ? -7.383 71.188 17.781 1 64.12 346 TYR A O 1
ATOM 2745 N N . PRO A 1 347 ? -5.602 72.375 17.203 1 60.94 347 PRO A N 1
ATOM 2746 C CA . PRO A 1 347 ? -5.281 72.688 18.594 1 60.94 347 PRO A CA 1
ATOM 2747 C C . PRO A 1 347 ? -6.402 73.438 19.281 1 60.94 347 PRO A C 1
ATOM 2749 O O . PRO A 1 347 ? -6.559 73.375 20.5 1 60.94 347 PRO A O 1
ATOM 2752 N N . ASP A 1 348 ? -7.09 74.25 18.531 1 59.81 348 ASP A N 1
ATOM 2753 C CA . ASP A 1 348 ? -8.078 75.188 19.094 1 59.81 348 ASP A CA 1
ATOM 2754 C C . ASP A 1 348 ? -9.258 74.375 19.703 1 59.81 348 ASP A C 1
ATOM 2756 O O . ASP A 1 348 ? -9.906 74.875 20.625 1 59.81 348 ASP A O 1
ATOM 2760 N N . ASP A 1 349 ? -9.531 73.312 19.234 1 52.09 349 ASP A N 1
ATOM 2761 C CA . ASP A 1 349 ? -10.688 72.562 19.688 1 52.09 349 ASP A CA 1
ATOM 2762 C C . ASP A 1 349 ? -10.406 71.938 21.047 1 52.09 349 ASP A C 1
ATOM 2764 O O . ASP A 1 349 ? -11.328 71.438 21.703 1 52.09 349 ASP A O 1
ATOM 2768 N N . TYR A 1 350 ? -9.219 71.938 21.516 1 47.72 350 TYR A N 1
ATOM 2769 C CA . TYR A 1 350 ? -8.82 71.312 22.766 1 47.72 350 TYR A CA 1
ATOM 2770 C C . TYR A 1 350 ? -8.469 72.375 23.812 1 47.72 350 TYR A C 1
ATOM 2772 O O . TYR A 1 350 ? -8 72 24.906 1 47.72 350 TYR A O 1
ATOM 2780 N N . LEU A 1 351 ? -8.516 73.688 23.578 1 43.31 351 LEU A N 1
ATOM 2781 C CA . LEU A 1 351 ? -8.266 74.688 24.562 1 43.31 351 LEU A CA 1
ATOM 2782 C C . LEU A 1 351 ? -9.391 74.75 25.594 1 43.31 351 LEU A C 1
ATOM 2784 O O . LEU A 1 351 ? -10.57 74.688 25.25 1 43.31 351 LEU A O 1
ATOM 2788 N N . PRO A 1 352 ? -9.117 74.438 26.766 1 42.31 352 PRO A N 1
ATOM 2789 C CA . PRO A 1 352 ? -10.102 74.688 27.812 1 42.31 352 PRO A CA 1
ATOM 2790 C C . PRO A 1 352 ? -10.703 76.062 27.734 1 42.31 352 PRO A C 1
ATOM 2792 O O . PRO A 1 352 ? -9.984 77.062 27.516 1 42.31 352 PRO A O 1
ATOM 2795 N N . LYS A 1 353 ? -11.898 76.188 27.156 1 41.34 353 LYS A N 1
ATOM 2796 C CA . LYS A 1 353 ? -12.562 77.5 27.375 1 41.34 353 LYS A CA 1
ATOM 2797 C C . LYS A 1 353 ? -12.555 77.875 28.859 1 41.34 353 LYS A C 1
ATOM 2799 O O . LYS A 1 353 ? -13.156 77.188 29.672 1 41.34 353 LYS A O 1
ATOM 2804 N N . ILE A 1 354 ? -11.539 78.5 29.359 1 32.78 354 ILE A N 1
ATOM 2805 C CA . ILE A 1 354 ? -11.609 79.25 30.609 1 32.78 354 ILE A CA 1
ATOM 2806 C C . ILE A 1 354 ? -12.766 80.25 30.562 1 32.78 354 ILE A C 1
ATOM 2808 O O . ILE A 1 354 ? -12.75 81.188 29.781 1 32.78 354 ILE A O 1
ATOM 2812 N N . GLU A 1 355 ? -14.055 79.812 30.391 1 29.23 355 GLU A N 1
ATOM 2813 C CA . GLU A 1 355 ? -14.922 80.75 31.125 1 29.23 355 GLU A CA 1
ATOM 2814 C C . GLU A 1 355 ? -14.789 80.5 32.625 1 29.23 355 GLU A C 1
ATOM 2816 O O . GLU A 1 355 ? -14.68 79.375 33.094 1 29.23 355 GLU A O 1
ATOM 2821 N N . MET B 1 1 ? 6.93 71.812 29.219 1 22.12 1 MET B N 1
ATOM 2822 C CA . MET B 1 1 ? 7.324 70.438 29.391 1 22.12 1 MET B CA 1
ATOM 2823 C C . MET B 1 1 ? 6.59 69.812 30.562 1 22.12 1 MET B C 1
ATOM 2825 O O . MET B 1 1 ? 6.664 70.312 31.688 1 22.12 1 MET B O 1
ATOM 2829 N N . ARG B 1 2 ? 5.465 69.312 30.25 1 34.59 2 ARG B N 1
ATOM 2830 C CA . ARG B 1 2 ? 4.637 68.875 31.344 1 34.59 2 ARG B CA 1
ATOM 2831 C C . ARG B 1 2 ? 5.441 68 32.312 1 34.59 2 ARG B C 1
ATOM 2833 O O . ARG B 1 2 ? 6.27 67.188 31.859 1 34.59 2 ARG B O 1
ATOM 2840 N N . SER B 1 3 ? 5.645 68.312 33.438 1 35.62 3 SER B N 1
ATOM 2841 C CA . SER B 1 3 ? 6.348 67.562 34.469 1 35.62 3 SER B CA 1
ATOM 2842 C C . SER B 1 3 ? 5.887 66.125 34.531 1 35.62 3 SER B C 1
ATOM 2844 O O . SER B 1 3 ? 4.723 65.812 34.844 1 35.62 3 SER B O 1
ATOM 2846 N N . ARG B 1 4 ? 6.266 65.125 33.562 1 46.56 4 ARG B N 1
ATOM 2847 C CA . ARG B 1 4 ? 6.125 63.656 33.562 1 46.56 4 ARG B CA 1
ATOM 2848 C C . ARG B 1 4 ? 6.316 63.094 34.938 1 46.56 4 ARG B C 1
ATOM 2850 O O . ARG B 1 4 ? 7.359 63.281 35.562 1 46.56 4 ARG B O 1
ATOM 2857 N N . THR B 1 5 ? 5.34 62.969 35.688 1 52.44 5 THR B N 1
ATOM 2858 C CA . THR B 1 5 ? 5.449 62.375 37 1 52.44 5 THR B CA 1
ATOM 2859 C C . THR B 1 5 ? 6.289 61.094 36.969 1 52.44 5 THR B C 1
ATOM 2861 O O . THR B 1 5 ? 6.398 60.469 35.906 1 52.44 5 THR B O 1
ATOM 2864 N N . ASN B 1 6 ? 7.25 60.938 37.938 1 58.97 6 ASN B N 1
ATOM 2865 C CA . ASN B 1 6 ? 8.227 59.844 38.125 1 58.97 6 ASN B CA 1
ATOM 2866 C C . ASN B 1 6 ? 7.609 58.5 37.844 1 58.97 6 ASN B C 1
ATOM 2868 O O . ASN B 1 6 ? 8.234 57.625 37.219 1 58.97 6 ASN B O 1
ATOM 2872 N N . SER B 1 7 ? 6.379 58.406 38.281 1 62.75 7 SER B N 1
ATOM 2873 C CA . SER B 1 7 ? 5.742 57.094 38.156 1 62.75 7 SER B CA 1
ATOM 2874 C C . SER B 1 7 ? 5.285 56.844 36.719 1 62.75 7 SER B C 1
ATOM 2876 O O . SER B 1 7 ? 5.438 55.719 36.219 1 62.75 7 SER B O 1
ATOM 2878 N N . GLY B 1 8 ? 4.816 57.875 36.156 1 64.5 8 GLY B N 1
ATOM 2879 C CA . GLY B 1 8 ? 4.398 57.75 34.781 1 64.5 8 GLY B CA 1
ATOM 2880 C C . GLY B 1 8 ? 5.547 57.469 33.844 1 64.5 8 GLY B C 1
ATOM 2881 O O . GLY B 1 8 ? 5.402 56.688 32.906 1 64.5 8 GLY B O 1
ATOM 2882 N N . GLY B 1 9 ? 6.605 58.062 34.125 1 71.44 9 GLY B N 1
ATOM 2883 C CA . GLY B 1 9 ? 7.816 57.844 33.375 1 71.44 9 GLY B CA 1
ATOM 2884 C C . GLY B 1 9 ? 8.328 56.406 33.469 1 71.44 9 GLY B C 1
ATOM 2885 O O . GLY B 1 9 ? 8.742 55.812 32.469 1 71.44 9 GLY B O 1
ATOM 2886 N N . ILE B 1 10 ? 8.203 55.875 34.656 1 74.25 10 ILE B N 1
ATOM 2887 C CA . ILE B 1 10 ? 8.664 54.531 34.875 1 74.25 10 ILE B CA 1
ATOM 2888 C C . ILE B 1 10 ? 7.766 53.531 34.156 1 74.25 10 ILE B C 1
ATOM 2890 O O . ILE B 1 10 ? 8.25 52.562 33.531 1 74.25 10 ILE B O 1
ATOM 2894 N N . ILE B 1 11 ? 6.512 53.844 34.188 1 75.5 11 ILE B N 1
ATOM 2895 C CA . ILE B 1 11 ? 5.562 52.938 33.531 1 75.5 11 ILE B CA 1
ATOM 2896 C C . ILE B 1 11 ? 5.797 52.969 32 1 75.5 11 ILE B C 1
ATOM 2898 O O . ILE B 1 11 ? 5.77 51.938 31.359 1 75.5 11 ILE B O 1
ATOM 2902 N N . ALA B 1 12 ? 6.07 54.094 31.531 1 73.06 12 ALA B N 1
ATOM 2903 C CA . ALA B 1 12 ? 6.324 54.25 30.094 1 73.06 12 ALA B CA 1
ATOM 2904 C C . ALA B 1 12 ? 7.586 53.5 29.688 1 73.06 12 ALA B C 1
ATOM 2906 O O . ALA B 1 12 ? 7.594 52.812 28.672 1 73.06 12 ALA B O 1
ATOM 2907 N N . VAL B 1 13 ? 8.539 53.625 30.484 1 77.56 13 VAL B N 1
ATOM 2908 C CA . VAL B 1 13 ? 9.812 52.969 30.172 1 77.56 13 VAL B CA 1
ATOM 2909 C C . VAL B 1 13 ? 9.648 51.469 30.25 1 77.56 13 VAL B C 1
ATOM 2911 O O . VAL B 1 13 ? 10.125 50.75 29.375 1 77.56 13 VAL B O 1
ATOM 2914 N N . LEU B 1 14 ? 8.969 51.031 31.188 1 79.88 14 LEU B N 1
ATOM 2915 C CA . LEU B 1 14 ? 8.758 49.594 31.359 1 79.88 14 LEU B CA 1
ATOM 2916 C C . LEU B 1 14 ? 7.898 49.031 30.234 1 79.88 14 LEU B C 1
ATOM 2918 O O . LEU B 1 14 ? 8.109 47.906 29.781 1 79.88 14 LEU B O 1
ATOM 2922 N N . SER B 1 15 ? 7.02 49.875 29.844 1 77.12 15 SER B N 1
ATOM 2923 C CA . SER B 1 15 ? 6.156 49.438 28.75 1 77.12 15 SER B CA 1
ATOM 2924 C C . SER B 1 15 ? 6.945 49.281 27.453 1 77.12 15 SER B C 1
ATOM 2926 O O . SER B 1 15 ? 6.75 48.312 26.703 1 77.12 15 SER B O 1
ATOM 2928 N N . VAL B 1 16 ? 7.77 50.219 27.219 1 77.44 16 VAL B N 1
ATOM 2929 C CA . VAL B 1 16 ? 8.57 50.188 26 1 77.44 16 VAL B CA 1
ATOM 2930 C C . VAL B 1 16 ? 9.516 48.969 26.047 1 77.44 16 VAL B C 1
ATOM 2932 O O . VAL B 1 16 ? 9.672 48.25 25.062 1 77.44 16 VAL B O 1
ATOM 2935 N N . ILE B 1 17 ? 10.047 48.719 27.141 1 79.38 17 ILE B N 1
ATOM 2936 C CA . ILE B 1 17 ? 10.961 47.594 27.312 1 79.38 17 ILE B CA 1
ATOM 2937 C C . ILE B 1 17 ? 10.203 46.281 27.078 1 79.38 17 ILE B C 1
ATOM 2939 O O . ILE B 1 17 ? 10.688 45.406 26.391 1 79.38 17 ILE B O 1
ATOM 2943 N N . SER B 1 18 ? 9.117 46.25 27.688 1 78.31 18 SER B N 1
ATOM 2944 C CA . SER B 1 18 ? 8.312 45.031 27.547 1 78.31 18 SER B CA 1
ATOM 2945 C C . SER B 1 18 ? 7.898 44.812 26.094 1 78.31 18 SER B C 1
ATOM 2947 O O . SER B 1 18 ? 7.895 43.656 25.609 1 78.31 18 SER B O 1
ATOM 2949 N N . MET B 1 19 ? 7.594 45.906 25.453 1 76.06 19 MET B N 1
ATOM 2950 C CA . MET B 1 19 ? 7.211 45.812 24.047 1 76.06 19 MET B CA 1
ATOM 2951 C C . MET B 1 19 ? 8.367 45.281 23.203 1 76.06 19 MET B C 1
ATOM 2953 O O . MET B 1 19 ? 8.172 44.438 22.344 1 76.06 19 MET B O 1
ATOM 2957 N N . VAL B 1 20 ? 9.445 45.812 23.422 1 78.69 20 VAL B N 1
ATOM 2958 C CA . VAL B 1 20 ? 10.625 45.438 22.656 1 78.69 20 VAL B CA 1
ATOM 2959 C C . VAL B 1 20 ? 10.93 43.938 22.891 1 78.69 20 VAL B C 1
ATOM 2961 O O . VAL B 1 20 ? 11.219 43.219 21.953 1 78.69 20 VAL B O 1
ATOM 2964 N N . ILE B 1 21 ? 10.805 43.562 24.062 1 78.75 21 ILE B N 1
ATOM 2965 C CA . ILE B 1 21 ? 11.086 42.156 24.406 1 78.75 21 ILE B CA 1
ATOM 2966 C C . ILE B 1 21 ? 10.062 41.25 23.734 1 78.75 21 ILE B C 1
ATOM 2968 O O . ILE B 1 21 ? 10.422 40.25 23.141 1 78.75 21 ILE B O 1
ATOM 2972 N N . LEU B 1 22 ? 8.891 41.625 23.828 1 78.19 22 LEU B N 1
ATOM 2973 C CA . LEU B 1 22 ? 7.836 40.812 23.234 1 78.19 22 LEU B CA 1
ATOM 2974 C C . LEU B 1 22 ? 7.949 40.781 21.719 1 78.19 22 LEU B C 1
ATOM 2976 O O . LEU B 1 22 ? 7.684 39.75 21.094 1 78.19 22 LEU B O 1
ATOM 2980 N N . PHE B 1 23 ? 8.328 41.969 21.172 1 74.19 23 PHE B N 1
ATOM 2981 C CA . PHE B 1 23 ? 8.539 42 19.734 1 74.19 23 PHE B CA 1
ATOM 2982 C C . PHE B 1 23 ? 9.656 41.062 19.312 1 74.19 23 PHE B C 1
ATOM 2984 O O . PHE B 1 23 ? 9.523 40.344 18.328 1 74.19 23 PHE B O 1
ATOM 2991 N N . ILE B 1 24 ? 10.633 41.031 20.016 1 74.25 24 ILE B N 1
ATOM 2992 C CA . ILE B 1 24 ? 11.773 40.188 19.688 1 74.25 24 ILE B CA 1
ATOM 2993 C C . ILE B 1 24 ? 11.375 38.719 19.828 1 74.25 24 ILE B C 1
ATOM 2995 O O . ILE B 1 24 ? 11.695 37.875 18.953 1 74.25 24 ILE B O 1
ATOM 2999 N N . LEU B 1 25 ? 10.672 38.406 20.797 1 67.62 25 LEU B N 1
ATOM 3000 C CA . LEU B 1 25 ? 10.258 37.031 21.031 1 67.62 25 LEU B CA 1
ATOM 3001 C C . LEU B 1 25 ? 9.297 36.562 19.938 1 67.62 25 LEU B C 1
ATOM 3003 O O . LEU B 1 25 ? 9.398 35.438 19.469 1 67.62 25 LEU B O 1
ATOM 3007 N N . ARG B 1 26 ? 8.492 37.438 19.625 1 67.94 26 ARG B N 1
ATOM 3008 C CA . ARG B 1 26 ? 7.531 37.062 18.594 1 67.94 26 ARG B CA 1
ATOM 3009 C C . ARG B 1 26 ? 8.211 36.969 17.234 1 67.94 26 ARG B C 1
ATOM 3011 O O . ARG B 1 26 ? 7.867 36.094 16.438 1 67.94 26 ARG B O 1
ATOM 3018 N N . PHE B 1 27 ? 8.969 37.906 16.953 1 64.75 27 PHE B N 1
ATOM 3019 C CA . PHE B 1 27 ? 9.734 37.844 15.719 1 64.75 27 PHE B CA 1
ATOM 3020 C C . PHE B 1 27 ? 10.547 36.562 15.641 1 64.75 27 PHE B C 1
ATOM 3022 O O . PHE B 1 27 ? 10.594 35.906 14.594 1 64.75 27 PHE B O 1
ATOM 3029 N N . GLN B 1 28 ? 11.094 36.25 16.672 1 62.66 28 GLN B N 1
ATOM 3030 C CA . GLN B 1 28 ? 11.852 35.031 16.734 1 62.66 28 GLN B CA 1
ATOM 3031 C C . GLN B 1 28 ? 10.938 33.812 16.531 1 62.66 28 GLN B C 1
ATOM 3033 O O . GLN B 1 28 ? 11.305 32.875 15.828 1 62.66 28 GLN B O 1
ATOM 3038 N N . ALA B 1 29 ? 9.906 33.906 17.203 1 59.06 29 ALA B N 1
ATOM 3039 C CA . ALA B 1 29 ? 8.938 32.812 17.047 1 59.06 29 ALA B CA 1
ATOM 3040 C C . ALA B 1 29 ? 8.445 32.719 15.609 1 59.06 29 ALA B C 1
ATOM 3042 O O . ALA B 1 29 ? 8.227 31.625 15.102 1 59.06 29 ALA B O 1
ATOM 3043 N N . TRP B 1 30 ? 8.195 33.938 15.195 1 57.56 30 TRP B N 1
ATOM 3044 C CA . TRP B 1 30 ? 7.75 34 13.805 1 57.56 30 TRP B CA 1
ATOM 3045 C C . TRP B 1 30 ? 8.812 33.438 12.867 1 57.56 30 TRP B C 1
ATOM 3047 O O . TRP B 1 30 ? 8.5 32.75 11.906 1 57.56 30 TRP B O 1
ATOM 3057 N N . THR B 1 31 ? 9.922 33.938 13.117 1 55.97 31 THR B N 1
ATOM 3058 C CA . THR B 1 31 ? 11.008 33.469 12.258 1 55.97 31 THR B CA 1
ATOM 3059 C C . THR B 1 31 ? 11.32 32 12.516 1 55.97 31 THR B C 1
ATOM 3061 O O . THR B 1 31 ? 11.773 31.281 11.617 1 55.97 31 THR B O 1
ATOM 3064 N N . ASN B 1 32 ? 11.18 31.75 13.703 1 43.88 32 ASN B N 1
ATOM 3065 C CA . ASN B 1 32 ? 11.508 30.375 14.07 1 43.88 32 ASN B CA 1
ATOM 3066 C C . ASN B 1 32 ? 10.258 29.5 14.156 1 43.88 32 ASN B C 1
ATOM 3068 O O . ASN B 1 32 ? 10.25 28.484 14.859 1 43.88 32 ASN B O 1
ATOM 3072 N N . SER B 1 33 ? 9.266 30.125 13.812 1 41.69 33 SER B N 1
ATOM 3073 C CA . SER B 1 33 ? 8.031 29.344 13.898 1 41.69 33 SER B CA 1
ATOM 3074 C C . SER B 1 33 ? 8.219 27.953 13.328 1 41.69 33 SER B C 1
ATOM 3076 O O . SER B 1 33 ? 8.734 27.797 12.219 1 41.69 33 SER B O 1
ATOM 3078 N N . PRO B 1 34 ? 8.289 27.172 14.25 1 35.59 34 PRO B N 1
ATOM 3079 C CA . PRO B 1 34 ? 8.375 25.844 13.672 1 35.59 34 PRO B CA 1
ATOM 3080 C C . PRO B 1 34 ? 7.434 25.641 12.484 1 35.59 34 PRO B C 1
ATOM 3082 O O . PRO B 1 34 ? 6.387 26.297 12.414 1 35.59 34 PRO B O 1
ATOM 3085 N N . LEU B 1 35 ? 8.016 25.359 11.375 1 33.72 35 LEU B N 1
ATOM 3086 C CA . LEU B 1 35 ? 7.277 24.984 10.18 1 33.72 35 LEU B CA 1
ATOM 3087 C C . LEU B 1 35 ? 5.961 24.312 10.547 1 33.72 35 LEU B C 1
ATOM 3089 O O . LEU B 1 35 ? 5.957 23.234 11.164 1 33.72 35 LEU B O 1
ATOM 3093 N N . THR B 1 36 ? 5.141 25.188 11.18 1 33.94 36 THR B N 1
ATOM 3094 C CA . THR B 1 36 ? 3.834 24.562 11.344 1 33.94 36 THR B CA 1
ATOM 3095 C C . THR B 1 36 ? 3.348 23.969 10.031 1 33.94 36 THR B C 1
ATOM 3097 O O . THR B 1 36 ? 3.189 24.688 9.039 1 33.94 36 THR B O 1
ATOM 3100 N N . GLN B 1 37 ? 3.871 22.984 9.711 1 33.44 37 GLN B N 1
ATOM 3101 C CA . GLN B 1 37 ? 3.494 22.281 8.492 1 33.44 37 GLN B CA 1
ATOM 3102 C C . GLN B 1 37 ? 1.986 22.047 8.43 1 33.44 37 GLN B C 1
ATOM 3104 O O . GLN B 1 37 ? 1.389 21.547 9.383 1 33.44 37 GLN B O 1
ATOM 3109 N N . LYS B 1 38 ? 1.329 23.188 8.023 1 36.78 38 LYS B N 1
ATOM 3110 C CA . LYS B 1 38 ? -0.087 23.016 7.703 1 36.78 38 LYS B CA 1
ATOM 3111 C C . LYS B 1 38 ? -0.292 21.922 6.656 1 36.78 38 LYS B C 1
ATOM 3113 O O . LYS B 1 38 ? 0.461 21.844 5.688 1 36.78 38 LYS B O 1
ATOM 3118 N N . PHE B 1 39 ? -0.724 20.938 7.23 1 34.5 39 PHE B N 1
ATOM 3119 C CA . PHE B 1 39 ? -1.072 19.859 6.309 1 34.5 39 PHE B CA 1
ATOM 3120 C C . PHE B 1 39 ? -2.312 20.219 5.5 1 34.5 39 PHE B C 1
ATOM 3122 O O . PHE B 1 39 ? -3.303 20.703 6.055 1 34.5 39 PHE B O 1
ATOM 3129 N N . VAL B 1 40 ? -2.029 21.062 4.543 1 34.97 40 VAL B N 1
ATOM 3130 C CA . VAL B 1 40 ? -3.17 21.172 3.641 1 34.97 40 VAL B CA 1
ATOM 3131 C C . VAL B 1 40 ? -3.418 19.828 2.949 1 34.97 40 VAL B C 1
ATOM 3133 O O . VAL B 1 40 ? -2.482 19.203 2.457 1 34.97 40 VAL B O 1
ATOM 3136 N N . VAL B 1 41 ? -4.133 19.203 3.752 1 34.06 41 VAL B N 1
ATOM 3137 C CA . VAL B 1 41 ? -4.586 18.078 2.932 1 34.06 41 VAL B CA 1
ATOM 3138 C C . VAL B 1 41 ? -5.039 18.594 1.566 1 34.06 41 VAL B C 1
ATOM 3140 O O . VAL B 1 41 ? -5.992 19.375 1.475 1 34.06 41 VAL B O 1
ATOM 3143 N N . ASN B 1 42 ? -4.004 19.078 0.87 1 31.84 42 ASN B N 1
ATOM 3144 C CA . ASN B 1 42 ? -4.613 19.312 -0.437 1 31.84 42 ASN B CA 1
ATOM 3145 C C . ASN B 1 42 ? -5.746 18.328 -0.708 1 31.84 42 ASN B C 1
ATOM 3147 O O . ASN B 1 42 ? -5.566 17.109 -0.559 1 31.84 42 ASN B O 1
ATOM 3151 N N . THR B 1 43 ? -6.797 18.844 -0.124 1 29.3 43 THR B N 1
ATOM 3152 C CA . THR B 1 43 ? -7.836 17.969 -0.655 1 29.3 43 THR B CA 1
ATOM 3153 C C . THR B 1 43 ? -7.363 17.281 -1.938 1 29.3 43 THR B C 1
ATOM 3155 O O . THR B 1 43 ? -7.066 17.953 -2.928 1 29.3 43 THR B O 1
ATOM 3158 N N . PRO B 1 44 ? -6.375 16.422 -1.707 1 31.38 44 PRO B N 1
ATOM 3159 C CA . PRO B 1 44 ? -6.414 15.828 -3.047 1 31.38 44 PRO B CA 1
ATOM 3160 C C . PRO B 1 44 ? -7.766 16.016 -3.732 1 31.38 44 PRO B C 1
ATOM 3162 O O . PRO B 1 44 ? -8.797 15.578 -3.209 1 31.38 44 PRO B O 1
ATOM 3165 N N . GLN B 1 45 ? -8.195 17.266 -3.832 1 29.73 45 GLN B N 1
ATOM 3166 C CA . GLN B 1 45 ? -9.125 16.969 -4.918 1 29.73 45 GLN B CA 1
ATOM 3167 C C . GLN B 1 45 ? -8.766 15.648 -5.605 1 29.73 45 GLN B C 1
ATOM 3169 O O . GLN B 1 45 ? -7.598 15.383 -5.883 1 29.73 45 GLN B O 1
ATOM 3174 N N . LEU B 1 46 ? -9.305 14.609 -4.965 1 30.75 46 LEU B N 1
ATOM 3175 C CA . LEU B 1 46 ? -9.406 13.375 -5.73 1 30.75 46 LEU B CA 1
ATOM 3176 C C . LEU B 1 46 ? -8.867 13.562 -7.145 1 30.75 46 LEU B C 1
ATOM 3178 O O . LEU B 1 46 ? -9.398 14.367 -7.914 1 30.75 46 LEU B O 1
ATOM 3182 N N . PRO B 1 47 ? -7.562 14.156 -7.352 1 31.36 47 PRO B N 1
ATOM 3183 C CA . PRO B 1 47 ? -7.875 13.992 -8.773 1 31.36 47 PRO B CA 1
ATOM 3184 C C . PRO B 1 47 ? -8.922 12.914 -9.023 1 31.36 47 PRO B C 1
ATOM 3186 O O . PRO B 1 47 ? -8.703 11.75 -8.68 1 31.36 47 PRO B O 1
ATOM 3189 N N . PHE B 1 48 ? -10.062 13.133 -8.438 1 30.97 48 PHE B N 1
ATOM 3190 C CA . PHE B 1 48 ? -11.281 12.523 -8.953 1 30.97 48 PHE B CA 1
ATOM 3191 C C . PHE B 1 48 ? -10.992 11.664 -10.18 1 30.97 48 PHE B C 1
ATOM 3193 O O . PHE B 1 48 ? -9.969 11.852 -10.836 1 30.97 48 PHE B O 1
ATOM 3200 N N . ILE B 1 49 ? -11.945 10.898 -10.312 1 30.08 49 ILE B N 1
ATOM 3201 C CA . ILE B 1 49 ? -12.398 10.031 -11.398 1 30.08 49 ILE B CA 1
ATOM 3202 C C . ILE B 1 49 ? -12.211 10.75 -12.734 1 30.08 49 ILE B C 1
ATOM 3204 O O . ILE B 1 49 ? -13.023 11.602 -13.109 1 30.08 49 ILE B O 1
ATOM 3208 N N . ASN B 1 50 ? -11.516 11.891 -12.859 1 29.2 50 ASN B N 1
ATOM 3209 C CA . ASN B 1 50 ? -11.805 11.875 -14.289 1 29.2 50 ASN B CA 1
ATOM 3210 C C . ASN B 1 50 ? -11.562 10.492 -14.891 1 29.2 50 ASN B C 1
ATOM 3212 O O . ASN B 1 50 ? -10.758 9.719 -14.375 1 29.2 50 ASN B O 1
ATOM 3216 N N . ASN B 1 51 ? -12.539 10.031 -15.375 1 30.55 51 ASN B N 1
ATOM 3217 C CA . ASN B 1 51 ? -12.57 8.875 -16.266 1 30.55 51 ASN B CA 1
ATOM 3218 C C . ASN B 1 51 ? -11.172 8.492 -16.75 1 30.55 51 ASN B C 1
ATOM 3220 O O . ASN B 1 51 ? -11.031 7.871 -17.797 1 30.55 51 ASN B O 1
ATOM 3224 N N . ARG B 1 52 ? -10.148 9.32 -16.328 1 32.94 52 ARG B N 1
ATOM 3225 C CA . ARG B 1 52 ? -9 9 -17.172 1 32.94 52 ARG B CA 1
ATOM 3226 C C . ARG B 1 52 ? -8.172 7.871 -16.578 1 32.94 52 ARG B C 1
ATOM 3228 O O . ARG B 1 52 ? -7.965 7.828 -15.359 1 32.94 52 ARG B O 1
ATOM 3235 N N . ILE B 1 53 ? -8.203 6.793 -17.047 1 42.06 53 ILE B N 1
ATOM 3236 C CA . ILE B 1 53 ? -7.129 5.805 -17.016 1 42.06 53 ILE B CA 1
ATOM 3237 C C . ILE B 1 53 ? -5.793 6.5 -16.75 1 42.06 53 ILE B C 1
ATOM 3239 O O . ILE B 1 53 ? -5.316 7.277 -17.594 1 42.06 53 ILE B O 1
ATOM 3243 N N . ILE B 1 54 ? -5.508 6.98 -15.5 1 47.69 54 ILE B N 1
ATOM 3244 C CA . ILE B 1 54 ? -4.215 7.629 -15.312 1 47.69 54 ILE B CA 1
ATOM 3245 C C . ILE B 1 54 ? -3.092 6.641 -15.625 1 47.69 54 ILE B C 1
ATOM 3247 O O . ILE B 1 54 ? -2.969 5.605 -14.977 1 47.69 54 ILE B O 1
ATOM 3251 N N . ASP B 1 55 ? -2.65 6.762 -16.75 1 58.03 55 ASP B N 1
ATOM 3252 C CA . ASP B 1 55 ? -1.386 6.117 -17.078 1 58.03 55 ASP B CA 1
ATOM 3253 C C . ASP B 1 55 ? -0.256 6.625 -16.188 1 58.03 55 ASP B C 1
ATOM 3255 O O . ASP B 1 55 ? 0.133 7.793 -16.266 1 58.03 55 ASP B O 1
ATOM 3259 N N . THR B 1 56 ? -0.053 5.867 -15.125 1 61.31 56 THR B N 1
ATOM 3260 C CA . THR B 1 56 ? 0.995 6.203 -14.164 1 61.31 56 THR B CA 1
ATOM 3261 C C . THR B 1 56 ? 2.227 6.746 -14.883 1 61.31 56 THR B C 1
ATOM 3263 O O . THR B 1 56 ? 3.014 7.492 -14.297 1 61.31 56 THR B O 1
ATOM 3266 N N . GLU B 1 57 ? 2.311 6.391 -16.125 1 65.62 57 GLU B N 1
ATOM 3267 C CA . GLU B 1 57 ? 3.512 6.781 -16.859 1 65.62 57 GLU B CA 1
ATOM 3268 C C . GLU B 1 57 ? 3.562 8.289 -17.062 1 65.62 57 GLU B C 1
ATOM 3270 O O . GLU B 1 57 ? 4.633 8.859 -17.297 1 65.62 57 GLU B O 1
ATOM 3275 N N . HIS B 1 58 ? 2.416 8.938 -16.828 1 69.62 58 HIS B N 1
ATOM 3276 C CA . HIS B 1 58 ? 2.379 10.375 -17.078 1 69.62 58 HIS B CA 1
ATOM 3277 C C . HIS B 1 58 ? 2.439 11.164 -15.773 1 69.62 58 HIS B C 1
ATOM 3279 O O . HIS B 1 58 ? 2.428 12.398 -15.789 1 69.62 58 HIS B O 1
ATOM 3285 N N . LEU B 1 59 ? 2.627 10.383 -14.789 1 75.06 59 LEU B N 1
ATOM 3286 C CA . LEU B 1 59 ? 2.738 11.062 -13.5 1 75.06 59 LEU B CA 1
ATOM 3287 C C . LEU B 1 59 ? 4.148 11.594 -13.289 1 75.06 59 LEU B C 1
ATOM 3289 O O . LEU B 1 59 ? 5.113 11.039 -13.82 1 75.06 59 LEU B O 1
ATOM 3293 N N . PRO B 1 60 ? 4.234 12.734 -12.531 1 80 60 PRO B N 1
ATOM 3294 C CA . PRO B 1 60 ? 5.578 13.219 -12.195 1 80 60 PRO B CA 1
ATOM 3295 C C . PRO B 1 60 ? 6.418 12.164 -11.477 1 80 60 PRO B C 1
ATOM 3297 O O . PRO B 1 60 ? 5.867 11.234 -10.883 1 80 60 PRO B O 1
ATOM 3300 N N . LYS B 1 61 ? 7.684 12.43 -11.648 1 86.75 61 LYS B N 1
ATOM 3301 C CA . LYS B 1 61 ? 8.602 11.477 -11.039 1 86.75 61 LYS B CA 1
ATOM 3302 C C . LYS B 1 61 ? 9.242 12.047 -9.773 1 86.75 61 LYS B C 1
ATOM 3304 O O . LYS B 1 61 ? 9.18 13.258 -9.539 1 86.75 61 LYS B O 1
ATOM 3309 N N . MET B 1 62 ? 9.734 11.211 -8.938 1 88.12 62 MET B N 1
ATOM 3310 C CA . MET B 1 62 ? 10.5 11.562 -7.746 1 88.12 62 MET B CA 1
ATOM 3311 C C . MET B 1 62 ? 11.672 10.609 -7.551 1 88.12 62 MET B C 1
ATOM 3313 O O . MET B 1 62 ? 11.641 9.469 -8.016 1 88.12 62 MET B O 1
ATOM 3317 N N . ASP B 1 63 ? 12.633 11.156 -6.812 1 92.31 63 ASP B N 1
ATOM 3318 C CA . ASP B 1 63 ? 13.82 10.352 -6.559 1 92.31 63 ASP B CA 1
ATOM 3319 C C . ASP B 1 63 ? 13.766 9.711 -5.172 1 92.31 63 ASP B C 1
ATOM 3321 O O . ASP B 1 63 ? 13.367 10.359 -4.203 1 92.31 63 ASP B O 1
ATOM 3325 N N . ILE B 1 64 ? 14.07 8.516 -5.145 1 94.69 64 ILE B N 1
ATOM 3326 C CA . ILE B 1 64 ? 14.32 7.828 -3.883 1 94.69 64 ILE B CA 1
ATOM 3327 C C . ILE B 1 64 ? 15.812 7.582 -3.711 1 94.69 64 ILE B C 1
ATOM 3329 O O . ILE B 1 64 ? 16.438 6.914 -4.539 1 94.69 64 ILE B O 1
ATOM 3333 N N . ASN B 1 65 ? 16.391 8.156 -2.691 1 94.62 65 ASN B N 1
ATOM 3334 C CA . ASN B 1 65 ? 17.797 7.957 -2.363 1 94.62 65 ASN B CA 1
ATOM 3335 C C . ASN B 1 65 ? 17.969 6.996 -1.19 1 94.62 65 ASN B C 1
ATOM 3337 O O . ASN B 1 65 ? 17.328 7.16 -0.149 1 94.62 65 ASN B O 1
ATOM 3341 N N . PHE B 1 66 ? 18.875 6.023 -1.402 1 96.56 66 PHE B N 1
ATOM 3342 C CA . PHE B 1 66 ? 18.984 5.035 -0.338 1 96.56 66 PHE B CA 1
ATOM 3343 C C . PHE B 1 66 ? 20.406 4.543 -0.2 1 96.56 66 PHE B C 1
ATOM 3345 O O . PHE B 1 66 ? 21.188 4.621 -1.151 1 96.56 66 PHE B O 1
ATOM 3352 N N . ASP B 1 67 ? 20.766 4.207 0.995 1 97.62 67 ASP B N 1
ATOM 3353 C CA . ASP B 1 67 ? 22 3.555 1.408 1 97.62 67 ASP B CA 1
ATOM 3354 C C . ASP B 1 67 ? 21.734 2.498 2.48 1 97.62 67 ASP B C 1
ATOM 3356 O O . ASP B 1 67 ? 21.484 2.834 3.639 1 97.62 67 ASP B O 1
ATOM 3360 N N . ILE B 1 68 ? 21.797 1.262 2.055 1 97.94 68 ILE B N 1
ATOM 3361 C CA . ILE B 1 68 ? 21.422 0.158 2.934 1 97.94 68 ILE B CA 1
ATOM 3362 C C . ILE B 1 68 ? 22.578 -0.834 3.031 1 97.94 68 ILE B C 1
ATOM 3364 O O . ILE B 1 68 ? 23.141 -1.252 2.014 1 97.94 68 ILE B O 1
ATOM 3368 N N . MET B 1 69 ? 22.906 -1.142 4.23 1 97.44 69 MET B N 1
ATOM 3369 C CA . MET B 1 69 ? 23.906 -2.166 4.469 1 97.44 69 MET B CA 1
ATOM 3370 C C . MET B 1 69 ? 23.266 -3.504 4.809 1 97.44 69 MET B C 1
ATOM 3372 O O . MET B 1 69 ? 22.688 -3.664 5.887 1 97.44 69 MET B O 1
ATOM 3376 N N . MET B 1 70 ? 23.375 -4.422 3.846 1 96.62 70 MET B N 1
ATOM 3377 C CA . MET B 1 70 ? 22.953 -5.793 4.121 1 96.62 70 MET B CA 1
ATOM 3378 C C . MET B 1 70 ? 24.062 -6.566 4.836 1 96.62 70 MET B C 1
ATOM 3380 O O . MET B 1 70 ? 25.125 -6.824 4.262 1 96.62 70 MET B O 1
ATOM 3384 N N . LYS B 1 71 ? 23.781 -7.047 5.941 1 94.94 71 LYS B N 1
ATOM 3385 C CA . LYS B 1 71 ? 24.844 -7.457 6.852 1 94.94 71 LYS B CA 1
ATOM 3386 C C . LYS B 1 71 ? 25.328 -8.867 6.539 1 94.94 71 LYS B C 1
ATOM 3388 O O . LYS B 1 71 ? 26.484 -9.211 6.785 1 94.94 71 LYS B O 1
ATOM 3393 N N . HIS B 1 72 ? 24.453 -9.75 5.988 1 92.56 72 HIS B N 1
ATOM 3394 C CA . HIS B 1 72 ? 24.812 -11.164 5.922 1 92.56 72 HIS B CA 1
ATOM 3395 C C . HIS B 1 72 ? 24.5 -11.75 4.551 1 92.56 72 HIS B C 1
ATOM 3397 O O . HIS B 1 72 ? 24.266 -12.953 4.422 1 92.56 72 HIS B O 1
ATOM 3403 N N . ILE B 1 73 ? 24.438 -10.945 3.562 1 90.56 73 ILE B N 1
ATOM 3404 C CA . ILE B 1 73 ? 24.141 -11.43 2.219 1 90.56 73 ILE B CA 1
ATOM 3405 C C . ILE B 1 73 ? 25.141 -10.844 1.229 1 90.56 73 ILE B C 1
ATOM 3407 O O . ILE B 1 73 ? 25.359 -9.625 1.199 1 90.56 73 ILE B O 1
ATOM 3411 N N . PRO B 1 74 ? 25.672 -11.734 0.418 1 88.75 74 PRO B N 1
ATOM 3412 C CA . PRO B 1 74 ? 26.594 -11.211 -0.598 1 88.75 74 PRO B CA 1
ATOM 3413 C C . PRO B 1 74 ? 25.875 -10.422 -1.688 1 88.75 74 PRO B C 1
ATOM 3415 O O . PRO B 1 74 ? 24.719 -10.719 -2.012 1 88.75 74 PRO B O 1
ATOM 3418 N N . CYS B 1 75 ? 26.562 -9.531 -2.336 1 88.19 75 CYS B N 1
ATOM 3419 C CA . CYS B 1 75 ? 26 -8.641 -3.346 1 88.19 75 CYS B CA 1
ATOM 3420 C C . CYS B 1 75 ? 25.484 -9.438 -4.547 1 88.19 75 CYS B C 1
ATOM 3422 O O . CYS B 1 75 ? 24.484 -9.062 -5.168 1 88.19 75 CYS B O 1
ATOM 3424 N N . SER B 1 76 ? 26.125 -10.484 -4.84 1 80.56 76 SER B N 1
ATOM 3425 C CA . SER B 1 76 ? 25.797 -11.266 -6.035 1 80.56 76 SER B CA 1
ATOM 3426 C C . SER B 1 76 ? 24.422 -11.891 -5.926 1 80.56 76 SER B C 1
ATOM 3428 O O . SER B 1 76 ? 23.828 -12.297 -6.934 1 80.56 76 SER B O 1
ATOM 3430 N N . TYR B 1 77 ? 23.922 -11.977 -4.738 1 82.62 77 TYR B N 1
ATOM 3431 C CA . TYR B 1 77 ? 22.609 -12.602 -4.535 1 82.62 77 TYR B CA 1
ATOM 3432 C C . TYR B 1 77 ? 21.5 -11.562 -4.594 1 82.62 77 TYR B C 1
ATOM 3434 O O . TYR B 1 77 ? 20.328 -11.906 -4.707 1 82.62 77 TYR B O 1
ATOM 3442 N N . LEU B 1 78 ? 21.906 -10.383 -4.527 1 87.94 78 LEU B N 1
ATOM 3443 C CA . LEU B 1 78 ? 20.906 -9.344 -4.301 1 87.94 78 LEU B CA 1
ATOM 3444 C C . LEU B 1 78 ? 20.547 -8.648 -5.605 1 87.94 78 LEU B C 1
ATOM 3446 O O . LEU B 1 78 ? 21.406 -8.445 -6.469 1 87.94 78 LEU B O 1
ATOM 3450 N N . HIS B 1 79 ? 19.344 -8.328 -5.652 1 85.94 79 HIS B N 1
ATOM 3451 C CA . HIS B 1 79 ? 18.797 -7.508 -6.734 1 85.94 79 HIS B CA 1
ATOM 3452 C C . HIS B 1 79 ? 17.875 -6.418 -6.199 1 85.94 79 HIS B C 1
ATOM 3454 O O . HIS B 1 79 ? 17.219 -6.613 -5.184 1 85.94 79 HIS B O 1
ATOM 3460 N N . VAL B 1 80 ? 17.938 -5.305 -6.91 1 90.06 80 VAL B N 1
ATOM 3461 C CA . VAL B 1 80 ? 17.062 -4.184 -6.582 1 90.06 80 VAL B CA 1
ATOM 3462 C C . VAL B 1 80 ? 16 -4.008 -7.672 1 90.06 80 VAL B C 1
ATOM 3464 O O . VAL B 1 80 ? 16.344 -3.873 -8.852 1 90.06 80 VAL B O 1
ATOM 3467 N N . ASP B 1 81 ? 14.781 -4.02 -7.234 1 87.62 81 ASP B N 1
ATOM 3468 C CA . ASP B 1 81 ? 13.695 -3.881 -8.195 1 87.62 81 ASP B CA 1
ATOM 3469 C C . ASP B 1 81 ? 12.617 -2.928 -7.672 1 87.62 81 ASP B C 1
ATOM 3471 O O . ASP B 1 81 ? 12.531 -2.688 -6.465 1 87.62 81 ASP B O 1
ATOM 3475 N N . VAL B 1 82 ? 11.898 -2.396 -8.641 1 89.94 82 VAL B N 1
ATOM 3476 C CA . VAL B 1 82 ? 10.766 -1.536 -8.305 1 89.94 82 VAL B CA 1
ATOM 3477 C C . VAL B 1 82 ? 9.492 -2.092 -8.945 1 89.94 82 VAL B C 1
ATOM 3479 O O . VAL B 1 82 ? 9.484 -2.449 -10.125 1 89.94 82 VAL B O 1
ATOM 3482 N N . ILE B 1 83 ? 8.469 -2.176 -8.109 1 87.94 83 ILE B N 1
ATOM 3483 C CA . ILE B 1 83 ? 7.18 -2.66 -8.586 1 87.94 83 ILE B CA 1
ATOM 3484 C C . ILE B 1 83 ? 6.152 -1.531 -8.531 1 87.94 83 ILE B C 1
ATOM 3486 O O . ILE B 1 83 ? 6.055 -0.817 -7.531 1 87.94 83 ILE B O 1
ATOM 3490 N N . ASP B 1 84 ? 5.488 -1.39 -9.656 1 83.25 84 ASP B N 1
ATOM 3491 C CA . ASP B 1 84 ? 4.301 -0.54 -9.672 1 83.25 84 ASP B CA 1
ATOM 3492 C C . ASP B 1 84 ? 3.117 -1.234 -9 1 83.25 84 ASP B C 1
ATOM 3494 O O . ASP B 1 84 ? 2.633 -2.258 -9.492 1 83.25 84 ASP B O 1
ATOM 3498 N N . ASN B 1 85 ? 2.617 -0.657 -7.922 1 86 85 ASN B N 1
ATOM 3499 C CA . ASN B 1 85 ? 1.569 -1.332 -7.164 1 86 85 ASN B CA 1
ATOM 3500 C C . ASN B 1 85 ? 0.214 -1.22 -7.855 1 86 85 ASN B C 1
ATOM 3502 O O . ASN B 1 85 ? -0.726 -1.938 -7.512 1 86 85 ASN B O 1
ATOM 3506 N N . ILE B 1 86 ? 0.131 -0.378 -8.82 1 81.81 86 ILE B N 1
ATOM 3507 C CA . ILE B 1 86 ? -1.114 -0.231 -9.57 1 81.81 86 ILE B CA 1
ATOM 3508 C C . ILE B 1 86 ? -1.167 -1.261 -10.695 1 81.81 86 ILE B C 1
ATOM 3510 O O . ILE B 1 86 ? -2.105 -2.057 -10.773 1 81.81 86 ILE B O 1
ATOM 3514 N N . LYS B 1 87 ? -0.106 -1.307 -11.492 1 76.44 87 LYS B N 1
ATOM 351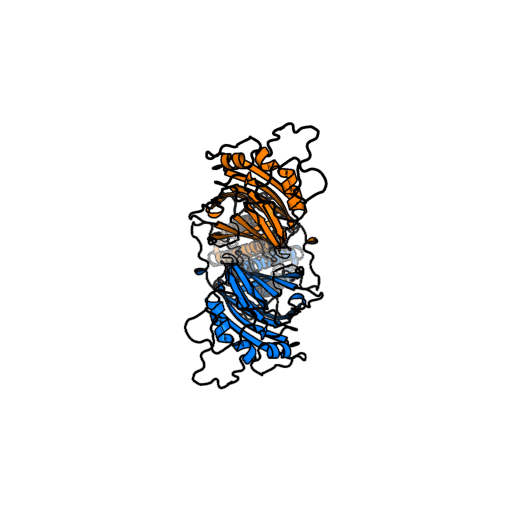5 C CA . LYS B 1 87 ? -0.049 -2.217 -12.633 1 76.44 87 LYS B CA 1
ATOM 3516 C C . LYS B 1 87 ? 0.453 -3.596 -12.211 1 76.44 87 LYS B C 1
ATOM 3518 O O . LYS B 1 87 ? 0.336 -4.562 -12.961 1 76.44 87 LYS B O 1
ATOM 3523 N N . GLU B 1 88 ? 0.939 -3.678 -10.969 1 75.88 88 GLU B N 1
ATOM 3524 C CA . GLU B 1 88 ? 1.475 -4.922 -10.422 1 75.88 88 GLU B CA 1
ATOM 3525 C C . GLU B 1 88 ? 2.58 -5.484 -11.312 1 75.88 88 GLU B C 1
ATOM 3527 O O . GLU B 1 88 ? 2.648 -6.695 -11.539 1 75.88 88 GLU B O 1
ATOM 3532 N N . SER B 1 89 ? 3.238 -4.645 -11.961 1 73.5 89 SER B N 1
ATOM 3533 C CA . SER B 1 89 ? 4.336 -5.008 -12.852 1 73.5 89 SER B CA 1
ATOM 3534 C C . SER B 1 89 ? 5.582 -4.18 -12.562 1 73.5 89 SER B C 1
ATOM 3536 O O . SER B 1 89 ? 5.527 -3.217 -11.789 1 73.5 89 SER B O 1
ATOM 3538 N N . ASP B 1 90 ? 6.57 -4.723 -13.188 1 70.88 90 ASP B N 1
ATOM 3539 C CA . ASP B 1 90 ? 7.824 -4.008 -12.984 1 70.88 90 ASP B CA 1
ATOM 3540 C C . ASP B 1 90 ? 7.727 -2.568 -13.484 1 70.88 90 ASP B C 1
ATOM 3542 O O . ASP B 1 90 ? 7.133 -2.309 -14.531 1 70.88 90 ASP B O 1
ATOM 3546 N N . GLU B 1 91 ? 8.055 -1.72 -12.531 1 64.19 91 GLU B N 1
ATOM 3547 C CA . GLU B 1 91 ? 8.117 -0.314 -12.914 1 64.19 91 GLU B CA 1
ATOM 3548 C C . GLU B 1 91 ? 9.453 0.014 -13.586 1 64.19 91 GLU B C 1
ATOM 3550 O O . GLU B 1 91 ? 10.5 -0.499 -13.18 1 64.19 91 GLU B O 1
ATOM 3555 N N . SER B 1 92 ? 9.289 0.629 -14.695 1 61.88 92 SER B N 1
ATOM 3556 C CA . SER B 1 92 ? 10.5 1.164 -15.305 1 61.88 92 SER B CA 1
ATOM 3557 C C . SER B 1 92 ? 11.141 2.223 -14.422 1 61.88 92 SER B C 1
ATOM 3559 O O . SER B 1 92 ? 10.461 3.117 -13.914 1 61.88 92 SER B O 1
ATOM 3561 N N . TYR B 1 93 ? 12.094 1.842 -13.742 1 66.19 93 TYR B N 1
ATOM 3562 C CA . TYR B 1 93 ? 12.836 2.857 -13.008 1 66.19 93 TYR B CA 1
ATOM 3563 C C . TYR B 1 93 ? 14.141 3.193 -13.719 1 66.19 93 TYR B C 1
ATOM 3565 O O . TYR B 1 93 ? 14.688 2.367 -14.461 1 66.19 93 TYR B O 1
ATOM 3573 N N . GLU B 1 94 ? 14.297 4.492 -13.742 1 74.5 94 GLU B N 1
ATOM 3574 C CA . GLU B 1 94 ? 15.633 4.965 -14.094 1 74.5 94 GLU B CA 1
ATOM 3575 C C . GLU B 1 94 ? 16.484 5.215 -12.844 1 74.5 94 GLU B C 1
ATOM 3577 O O . GLU B 1 94 ? 15.961 5.652 -11.812 1 74.5 94 GLU B O 1
ATOM 3582 N N . GLY B 1 95 ? 17.453 4.594 -12.719 1 80.62 95 GLY B N 1
ATOM 3583 C CA . GLY B 1 95 ? 18.266 4.945 -11.562 1 80.62 95 GLY B CA 1
ATOM 3584 C C . GLY B 1 95 ? 19.656 4.316 -11.594 1 80.62 95 GLY B C 1
ATOM 3585 O O . GLY B 1 95 ? 20.031 3.701 -12.594 1 80.62 95 GLY B O 1
ATOM 3586 N N . HIS B 1 96 ? 20.484 4.832 -10.68 1 89.38 96 HIS B N 1
ATOM 3587 C CA . HIS B 1 96 ? 21.844 4.328 -10.477 1 89.38 96 HIS B CA 1
ATOM 3588 C C . HIS B 1 96 ? 21.969 3.627 -9.125 1 89.38 96 HIS B C 1
ATOM 3590 O O . HIS B 1 96 ? 21.797 4.254 -8.078 1 89.38 96 HIS B O 1
ATOM 3596 N N . VAL B 1 97 ? 22.125 2.303 -9.25 1 92.31 97 VAL B N 1
ATOM 3597 C CA . VAL B 1 97 ? 22.312 1.512 -8.039 1 92.31 97 VAL B CA 1
ATOM 3598 C C . VAL B 1 97 ? 23.719 0.925 -8.016 1 92.31 97 VAL B C 1
ATOM 3600 O O . VAL B 1 97 ? 24.203 0.404 -9.023 1 92.31 97 VAL B O 1
ATOM 3603 N N . ARG B 1 98 ? 24.438 1.14 -6.902 1 92.25 98 ARG B N 1
ATOM 3604 C CA . ARG B 1 98 ? 25.766 0.57 -6.703 1 92.25 98 ARG B CA 1
ATOM 3605 C C . ARG B 1 98 ? 25.766 -0.419 -5.543 1 92.25 98 ARG B C 1
ATOM 3607 O O . ARG B 1 98 ? 25.109 -0.188 -4.523 1 92.25 98 ARG B O 1
ATOM 3614 N N . MET B 1 99 ? 26.438 -1.507 -5.797 1 92.25 99 MET B N 1
ATOM 3615 C CA . MET B 1 99 ? 26.625 -2.508 -4.75 1 92.25 99 MET B CA 1
ATOM 3616 C C . MET B 1 99 ? 28.094 -2.689 -4.422 1 92.25 99 MET B C 1
ATOM 3618 O O . MET B 1 99 ? 28.922 -2.844 -5.324 1 92.25 99 MET B O 1
ATOM 3622 N N . GLU B 1 100 ? 28.422 -2.598 -3.143 1 94.12 100 GLU B N 1
ATOM 3623 C CA . GLU B 1 100 ? 29.797 -2.75 -2.672 1 94.12 100 GLU B CA 1
ATOM 3624 C C . GLU B 1 100 ? 29.922 -3.932 -1.716 1 94.12 100 GLU B C 1
ATOM 3626 O O . GLU B 1 100 ? 29.109 -4.09 -0.804 1 94.12 100 GLU B O 1
ATOM 3631 N N . ARG B 1 101 ? 30.969 -4.684 -1.953 1 93.12 101 ARG B N 1
ATOM 3632 C CA . ARG B 1 101 ? 31.188 -5.898 -1.171 1 93.12 101 ARG B CA 1
ATOM 3633 C C . ARG B 1 101 ? 32 -5.605 0.086 1 93.12 101 ARG B C 1
ATOM 3635 O O . ARG B 1 101 ? 32.969 -4.832 0.044 1 93.12 101 ARG B O 1
ATOM 3642 N N . PHE B 1 102 ? 31.516 -6.203 1.137 1 94.62 102 PHE B N 1
ATOM 3643 C CA . PHE B 1 102 ? 32.25 -6.117 2.396 1 94.62 102 PHE B CA 1
ATOM 3644 C C . PHE B 1 102 ? 32.469 -7.5 2.99 1 94.62 102 PHE B C 1
ATOM 3646 O O . PHE B 1 102 ? 31.609 -8.383 2.869 1 94.62 102 PHE B O 1
ATOM 3653 N N . ASP B 1 103 ? 33.562 -7.711 3.693 1 90.94 103 ASP B N 1
ATOM 3654 C CA . ASP B 1 103 ? 33.812 -8.992 4.348 1 90.94 103 ASP B CA 1
ATOM 3655 C C . ASP B 1 103 ? 33.125 -9.039 5.723 1 90.94 103 ASP B C 1
ATOM 3657 O O . ASP B 1 103 ? 32.469 -8.086 6.129 1 90.94 103 ASP B O 1
ATOM 3661 N N . GLU B 1 104 ? 33.25 -10.156 6.348 1 86.56 104 GLU B N 1
ATOM 3662 C CA . GLU B 1 104 ? 32.594 -10.391 7.633 1 86.56 104 GLU B CA 1
ATOM 3663 C C . GLU B 1 104 ? 33.062 -9.398 8.688 1 86.56 104 GLU B C 1
ATOM 3665 O O . GLU B 1 104 ? 32.344 -9.102 9.641 1 86.56 104 GLU B O 1
ATOM 3670 N N . LYS B 1 105 ? 34.281 -8.852 8.492 1 87.88 105 LYS B N 1
ATOM 3671 C CA . LYS B 1 105 ? 34.844 -7.934 9.469 1 87.88 105 LYS B CA 1
ATOM 3672 C C . LYS B 1 105 ? 34.5 -6.484 9.133 1 87.88 105 LYS B C 1
ATOM 3674 O O . LYS B 1 105 ? 34.906 -5.566 9.859 1 87.88 105 LYS B O 1
ATOM 3679 N N . GLY B 1 106 ? 33.75 -6.258 8.094 1 88.19 106 GLY B N 1
ATOM 3680 C CA . GLY B 1 106 ? 33.312 -4.914 7.742 1 88.19 106 GLY B CA 1
ATOM 3681 C C . GLY B 1 106 ? 34.281 -4.191 6.824 1 88.19 106 GLY B C 1
ATOM 3682 O O . GLY B 1 106 ? 34.156 -2.982 6.613 1 88.19 106 GLY B O 1
ATOM 3683 N N . ASN B 1 107 ? 35.25 -4.934 6.277 1 91.25 107 ASN B N 1
ATOM 3684 C CA . ASN B 1 107 ? 36.188 -4.324 5.34 1 91.25 107 ASN B CA 1
ATOM 3685 C C . ASN B 1 107 ? 35.719 -4.441 3.898 1 91.25 107 ASN B C 1
ATOM 3687 O O . ASN B 1 107 ? 35.156 -5.469 3.51 1 91.25 107 ASN B O 1
ATOM 3691 N N . PRO B 1 108 ? 35.938 -3.34 3.164 1 92 108 PRO B N 1
ATOM 3692 C CA . PRO B 1 108 ? 35.5 -3.383 1.762 1 92 108 PRO B CA 1
ATOM 3693 C C . PRO B 1 108 ? 36.312 -4.371 0.93 1 92 108 PRO B C 1
ATOM 3695 O O . PRO B 1 108 ? 37.531 -4.523 1.146 1 92 108 PRO B O 1
ATOM 3698 N N . ILE B 1 109 ? 35.625 -5.098 0.159 1 87.81 109 ILE B N 1
ATOM 3699 C CA . ILE B 1 109 ? 36.25 -5.996 -0.807 1 87.81 109 ILE B CA 1
ATOM 3700 C C . ILE B 1 109 ? 36.312 -5.32 -2.174 1 87.81 109 ILE B C 1
ATOM 3702 O O . ILE B 1 109 ? 35.281 -4.992 -2.76 1 87.81 109 ILE B O 1
ATOM 3706 N N . LEU B 1 110 ? 37.406 -4.977 -2.631 1 75.56 110 LEU B N 1
ATOM 3707 C CA . LEU B 1 110 ? 37.594 -4.23 -3.871 1 75.56 110 LEU B CA 1
ATOM 3708 C C . LEU B 1 110 ? 37.562 -5.164 -5.074 1 75.56 110 LEU B C 1
ATOM 3710 O O . LEU B 1 110 ? 37.344 -4.723 -6.203 1 75.56 110 LEU B O 1
ATOM 3714 N N . LYS B 1 111 ? 37.688 -6.441 -4.797 1 65 111 LYS B N 1
ATOM 3715 C CA . LYS B 1 111 ? 37.719 -7.363 -5.93 1 65 111 LYS B CA 1
ATOM 3716 C C . LYS B 1 111 ? 36.344 -7.445 -6.605 1 65 111 LYS B C 1
ATOM 3718 O O . LYS B 1 111 ? 35.312 -7.535 -5.93 1 65 111 LYS B O 1
ATOM 3723 N N . LYS B 1 112 ? 36.312 -6.898 -7.91 1 57.88 112 LYS B N 1
ATOM 3724 C CA . LYS B 1 112 ? 35.062 -6.941 -8.688 1 57.88 112 LYS B CA 1
ATOM 3725 C C . LYS B 1 112 ? 34.5 -8.352 -8.719 1 57.88 112 LYS B C 1
ATOM 3727 O O . LYS B 1 112 ? 35.219 -9.336 -8.773 1 57.88 112 LYS B O 1
ATOM 3732 N N . SER B 1 113 ? 33.188 -8.383 -8.172 1 54.97 113 SER B N 1
ATOM 3733 C CA . SER B 1 113 ? 32.531 -9.672 -8.227 1 54.97 113 SER B CA 1
ATOM 3734 C C . SER B 1 113 ? 32.625 -10.281 -9.625 1 54.97 113 SER B C 1
ATOM 3736 O O . SER B 1 113 ? 32.875 -9.586 -10.594 1 54.97 113 SER B O 1
ATOM 3738 N N . TYR B 1 114 ? 31.891 -11.461 -10.016 1 51.03 114 TYR B N 1
ATOM 3739 C CA . TYR B 1 114 ? 31.734 -12.125 -11.305 1 51.03 114 TYR B CA 1
ATOM 3740 C C . TYR B 1 114 ? 30.828 -11.312 -12.227 1 51.03 114 TYR B C 1
ATOM 3742 O O . TYR B 1 114 ? 29.953 -10.578 -11.758 1 51.03 114 TYR B O 1
ATOM 3750 N N . PRO B 1 115 ? 31.125 -11.273 -13.633 1 48.03 115 PRO B N 1
ATOM 3751 C CA . PRO B 1 115 ? 31.984 -12.172 -14.391 1 48.03 115 PRO B CA 1
ATOM 3752 C C . PRO B 1 115 ? 33.469 -11.867 -14.203 1 48.03 115 PRO B C 1
ATOM 3754 O O . PRO B 1 115 ? 33.875 -10.703 -14.172 1 48.03 115 PRO B O 1
ATOM 3757 N N . LYS B 1 116 ? 34.125 -12.703 -13.617 1 42.59 116 LYS B N 1
ATOM 3758 C CA . LYS B 1 116 ? 35.562 -12.672 -13.906 1 42.59 116 LYS B CA 1
ATOM 3759 C C . LYS B 1 116 ? 35.844 -12.469 -15.391 1 42.59 116 LYS B C 1
ATOM 3761 O O . LYS B 1 116 ? 35.188 -13.102 -16.234 1 42.59 116 LYS B O 1
ATOM 3766 N N . ASN B 1 117 ? 35.969 -11.211 -15.805 1 40.69 117 ASN B N 1
ATOM 3767 C CA . ASN B 1 117 ? 36.625 -11.289 -17.109 1 40.69 117 ASN B CA 1
ATOM 3768 C C . ASN B 1 117 ? 37.469 -12.562 -17.234 1 40.69 117 ASN B C 1
ATOM 3770 O O . ASN B 1 117 ? 38.688 -12.508 -17.219 1 40.69 117 ASN B O 1
ATOM 3774 N N . SER B 1 118 ? 37.312 -13.359 -16.391 1 40.84 118 SER B N 1
ATOM 3775 C CA . SER B 1 118 ? 38.219 -14.43 -16.766 1 40.84 118 SER B CA 1
ATOM 3776 C C . SER B 1 118 ? 38.156 -14.711 -18.266 1 40.84 118 SER B C 1
ATOM 3778 O O . SER B 1 118 ? 37.062 -14.898 -18.812 1 40.84 118 SER B O 1
ATOM 3780 N N . SER B 1 119 ? 38.906 -14.102 -19.016 1 44.47 119 SER B N 1
ATOM 3781 C CA . SER B 1 119 ? 39.594 -14.359 -20.266 1 44.47 119 SER B CA 1
ATOM 3782 C C . SER B 1 119 ? 39.562 -15.844 -20.625 1 44.47 119 SER B C 1
ATOM 3784 O O . SER B 1 119 ? 40.594 -16.531 -20.531 1 44.47 119 SER B O 1
ATOM 3786 N N . VAL B 1 120 ? 38.781 -16.578 -19.984 1 48.88 120 VAL B N 1
ATOM 3787 C CA . VAL B 1 120 ? 38.969 -17.844 -20.688 1 48.88 120 VAL B CA 1
ATOM 3788 C C . VAL B 1 120 ? 38.969 -17.609 -22.188 1 48.88 120 VAL B C 1
ATOM 3790 O O . VAL B 1 120 ? 37.938 -17.156 -22.75 1 48.88 120 VAL B O 1
ATOM 3793 N N . THR B 1 121 ? 40 -17.156 -22.625 1 50.91 121 THR B N 1
ATOM 3794 C CA . THR B 1 121 ? 40.344 -17.109 -24.047 1 50.91 121 THR B CA 1
ATOM 3795 C C . THR B 1 121 ? 39.594 -18.203 -24.812 1 50.91 121 THR B C 1
ATOM 3797 O O . THR B 1 121 ? 39.969 -19.375 -24.766 1 50.91 121 THR B O 1
ATOM 3800 N N . LYS B 1 122 ? 38.281 -18 -24.859 1 62.34 122 LYS B N 1
ATOM 3801 C CA . LYS B 1 122 ? 37.594 -18.953 -25.734 1 62.34 122 LYS B CA 1
ATOM 3802 C C . LYS B 1 122 ? 38.125 -18.875 -27.156 1 62.34 122 LYS B C 1
ATOM 3804 O O . LYS B 1 122 ? 38.688 -17.859 -27.578 1 62.34 122 LYS B O 1
ATOM 3809 N N . ASP B 1 123 ? 38.156 -19.984 -27.734 1 68.5 123 ASP B N 1
ATOM 3810 C CA . ASP B 1 123 ? 38.594 -20.078 -29.125 1 68.5 123 ASP B CA 1
ATOM 3811 C C . ASP B 1 123 ? 37.906 -19.031 -29.984 1 68.5 123 ASP B C 1
ATOM 3813 O O . ASP B 1 123 ? 36.719 -18.703 -29.734 1 68.5 123 ASP B O 1
ATOM 3817 N N . PRO B 1 124 ? 38.562 -18.094 -30.656 1 71.69 124 PRO B N 1
ATOM 3818 C CA . PRO B 1 124 ? 38 -17.094 -31.547 1 71.69 124 PRO B CA 1
ATOM 3819 C C . PRO B 1 124 ? 36.75 -17.594 -32.281 1 71.69 124 PRO B C 1
ATOM 3821 O O . PRO B 1 124 ? 35.875 -16.797 -32.625 1 71.69 124 PRO B O 1
ATOM 3824 N N . GLY B 1 125 ? 36.562 -18.906 -32.281 1 78.5 125 GLY B N 1
ATOM 3825 C CA . GLY B 1 125 ? 35.438 -19.453 -33 1 78.5 125 GLY B CA 1
ATOM 3826 C C . GLY B 1 125 ? 34.344 -19.984 -32.062 1 78.5 125 GLY B C 1
ATOM 3827 O O . GLY B 1 125 ? 33.375 -20.578 -32.531 1 78.5 125 GLY B O 1
ATOM 3828 N N . TYR B 1 126 ? 34.438 -19.641 -30.844 1 84.31 126 TYR B N 1
ATOM 3829 C CA . TYR B 1 126 ? 33.469 -20.203 -29.891 1 84.31 126 TYR B CA 1
ATOM 3830 C C . TYR B 1 126 ? 32.156 -19.453 -29.953 1 84.31 126 TYR B C 1
ATOM 3832 O O . TYR B 1 126 ? 32.125 -18.219 -29.984 1 84.31 126 TYR B O 1
ATOM 3840 N N . CYS B 1 127 ? 31.094 -20.219 -30.188 1 89.44 127 CYS B N 1
ATOM 3841 C CA . CYS B 1 127 ? 29.719 -19.703 -30.125 1 89.44 127 CYS B CA 1
ATOM 3842 C C . CYS B 1 127 ? 28.891 -20.484 -29.109 1 89.44 127 CYS B C 1
ATOM 3844 O O . CYS B 1 127 ? 28.484 -21.609 -29.375 1 89.44 127 CYS B O 1
ATOM 3846 N N . GLY B 1 128 ? 28.766 -19.938 -27.953 1 90.56 128 GLY B N 1
ATOM 3847 C CA . GLY B 1 128 ? 28.031 -20.594 -26.891 1 90.56 128 GLY B CA 1
ATOM 3848 C C . GLY B 1 128 ? 26.531 -20.609 -27.125 1 90.56 128 GLY B C 1
ATOM 3849 O O . GLY B 1 128 ? 26 -19.781 -27.859 1 90.56 128 GLY B O 1
ATOM 3850 N N . ASN B 1 129 ? 25.906 -21.531 -26.531 1 91.75 129 ASN B N 1
ATOM 3851 C CA . ASN B 1 129 ? 24.469 -21.734 -26.641 1 91.75 129 ASN B CA 1
ATOM 3852 C C . ASN B 1 129 ? 23.688 -20.672 -25.875 1 91.75 129 ASN B C 1
ATOM 3854 O O . ASN B 1 129 ? 24.078 -20.281 -24.781 1 91.75 129 ASN B O 1
ATOM 3858 N N . CYS B 1 130 ? 22.656 -20.25 -26.531 1 94.25 130 CYS B N 1
ATOM 3859 C CA . CYS B 1 130 ? 21.781 -19.297 -25.875 1 94.25 130 CYS B CA 1
ATOM 3860 C C . CYS B 1 130 ? 20.484 -19.953 -25.422 1 94.25 130 CYS B C 1
ATOM 3862 O O . CYS B 1 130 ? 19.5 -19.281 -25.109 1 94.25 130 CYS B O 1
ATOM 3864 N N . TYR B 1 131 ? 20.531 -21.234 -25.516 1 93.5 131 TYR B N 1
ATOM 3865 C CA . TYR B 1 131 ? 19.469 -22.094 -25 1 93.5 131 TYR B CA 1
ATOM 3866 C C . TYR B 1 131 ? 18.125 -21.703 -25.609 1 93.5 131 TYR B C 1
ATOM 3868 O O . TYR B 1 131 ? 17.125 -21.625 -24.906 1 93.5 131 TYR B O 1
ATOM 3876 N N . GLY B 1 132 ? 18.125 -21.234 -26.828 1 92.44 132 GLY B N 1
ATOM 3877 C CA . GLY B 1 132 ? 16.922 -20.984 -27.594 1 92.44 132 GLY B CA 1
ATOM 3878 C C . GLY B 1 132 ? 16.344 -19.594 -27.359 1 92.44 132 GLY B C 1
ATOM 3879 O O . GLY B 1 132 ? 15.258 -19.281 -27.859 1 92.44 132 GLY B O 1
ATOM 3880 N N . GLN B 1 133 ? 17.031 -18.734 -26.594 1 90.81 133 GLN B N 1
ATOM 3881 C CA . GLN B 1 133 ? 16.453 -17.453 -26.234 1 90.81 133 GLN B CA 1
ATOM 3882 C C . GLN B 1 133 ? 16.812 -16.375 -27.25 1 90.81 133 GLN B C 1
ATOM 3884 O O . GLN B 1 133 ? 16.109 -15.375 -27.391 1 90.81 133 GLN B O 1
ATOM 3889 N N . LYS B 1 134 ? 17.859 -16.438 -27.891 1 89.94 134 LYS B N 1
ATOM 3890 C CA . LYS B 1 134 ? 18.281 -15.461 -28.891 1 89.94 134 LYS B CA 1
ATOM 3891 C C . LYS B 1 134 ? 19.078 -16.125 -30.016 1 89.94 134 LYS B C 1
ATOM 3893 O O . LYS B 1 134 ? 19.703 -17.156 -29.797 1 89.94 134 LYS B O 1
ATOM 3898 N N . SER B 1 135 ? 18.938 -15.398 -31.188 1 90.81 135 SER B N 1
ATOM 3899 C CA . SER B 1 135 ? 19.781 -15.82 -32.281 1 90.81 135 SER B CA 1
ATOM 3900 C C . SER B 1 135 ? 21.219 -15.344 -32.094 1 90.81 135 SER B C 1
ATOM 3902 O O . SER B 1 135 ? 21.453 -14.289 -31.5 1 90.81 135 SER B O 1
ATOM 3904 N N . GLY B 1 136 ? 22.094 -16.203 -32.5 1 91.12 136 GLY B N 1
ATOM 3905 C CA . GLY B 1 136 ? 23.5 -15.844 -32.344 1 91.12 136 GLY B CA 1
ATOM 3906 C C . GLY B 1 136 ? 24.172 -16.609 -31.203 1 91.12 136 GLY B C 1
ATOM 3907 O O . GLY B 1 136 ? 23.859 -17.781 -30.969 1 91.12 136 GLY B O 1
ATOM 3908 N N . CYS B 1 137 ? 25.234 -15.953 -30.672 1 92.31 137 CYS B N 1
ATOM 3909 C CA . CYS B 1 137 ? 26.031 -16.656 -29.672 1 92.31 137 CYS B CA 1
ATOM 3910 C C . CYS B 1 137 ? 25.891 -15.992 -28.312 1 92.31 137 CYS B C 1
ATOM 3912 O O . CYS B 1 137 ? 25.781 -14.766 -28.219 1 92.31 137 CYS B O 1
ATOM 3914 N N . CYS B 1 138 ? 25.766 -16.781 -27.234 1 93 138 CYS B N 1
ATOM 3915 C CA . CYS B 1 138 ? 25.922 -16.375 -25.844 1 93 138 CYS B CA 1
ATOM 3916 C C . CYS B 1 138 ? 27.188 -16.984 -25.25 1 93 138 CYS B C 1
ATOM 3918 O O . CYS B 1 138 ? 27.203 -18.156 -24.859 1 93 138 CYS B O 1
ATOM 3920 N N . ASN B 1 139 ? 28.172 -16.125 -25.141 1 88.25 139 ASN B N 1
ATOM 3921 C CA . ASN B 1 139 ? 29.484 -16.672 -24.797 1 88.25 139 ASN B CA 1
ATOM 3922 C C . ASN B 1 139 ? 29.75 -16.625 -23.297 1 88.25 139 ASN B C 1
ATOM 3924 O O . ASN B 1 139 ? 30.656 -17.281 -22.797 1 88.25 139 ASN B O 1
ATOM 3928 N N . THR B 1 140 ? 28.953 -15.859 -22.656 1 85.5 140 THR B N 1
ATOM 3929 C CA . THR B 1 140 ? 29.125 -15.727 -21.203 1 85.5 140 THR B CA 1
ATOM 3930 C C . THR B 1 140 ? 27.828 -16.062 -20.469 1 85.5 140 THR B C 1
ATOM 3932 O O . THR B 1 140 ? 26.75 -16.078 -21.078 1 85.5 140 THR B O 1
ATOM 3935 N N . CYS B 1 141 ? 27.984 -16.391 -19.219 1 83.94 141 CYS B N 1
ATOM 3936 C CA . CYS B 1 141 ? 26.828 -16.625 -18.375 1 83.94 141 CYS B CA 1
ATOM 3937 C C . CYS B 1 141 ? 25.891 -15.422 -18.359 1 83.94 141 CYS B C 1
ATOM 3939 O O . CYS B 1 141 ? 24.672 -15.57 -18.453 1 83.94 141 CYS B O 1
ATOM 3941 N N . LYS B 1 142 ? 26.516 -14.305 -18.266 1 79.69 142 LYS B N 1
ATOM 3942 C CA . LYS B 1 142 ? 25.766 -13.055 -18.234 1 79.69 142 LYS B CA 1
ATOM 3943 C C . LYS B 1 142 ? 24.906 -12.906 -19.5 1 79.69 142 LYS B C 1
ATOM 3945 O O . LYS B 1 142 ? 23.75 -12.492 -19.422 1 79.69 142 LYS B O 1
ATOM 3950 N N . GLU B 1 143 ? 25.516 -13.281 -20.562 1 84.62 143 GLU B N 1
ATOM 3951 C CA . GLU B 1 143 ? 24.797 -13.172 -21.828 1 84.62 143 GLU B CA 1
ATOM 3952 C C . GLU B 1 143 ? 23.609 -14.125 -21.875 1 84.62 143 GLU B C 1
ATOM 3954 O O . GLU B 1 143 ? 22.531 -13.766 -22.391 1 84.62 143 GLU B O 1
ATOM 3959 N N . VAL B 1 144 ? 23.844 -15.281 -21.391 1 88.19 144 VAL B N 1
ATOM 3960 C CA . VAL B 1 144 ? 22.75 -16.25 -21.359 1 88.19 144 VAL B CA 1
ATOM 3961 C C . VAL B 1 144 ? 21.625 -15.734 -20.469 1 88.19 144 VAL B C 1
ATOM 3963 O O . VAL B 1 144 ? 20.453 -15.75 -20.875 1 88.19 144 VAL B O 1
ATOM 3966 N N . ARG B 1 145 ? 21.984 -15.25 -19.328 1 82.12 145 ARG B N 1
ATOM 3967 C CA . ARG B 1 145 ? 20.984 -14.773 -18.375 1 82.12 145 ARG B CA 1
ATOM 3968 C C . ARG B 1 145 ? 20.234 -13.562 -18.922 1 82.12 145 ARG B C 1
ATOM 3970 O O . ARG B 1 145 ? 19.031 -13.453 -18.766 1 82.12 145 ARG B O 1
ATOM 3977 N N . LYS B 1 146 ? 20.953 -12.719 -19.547 1 82.31 146 LYS B N 1
ATOM 3978 C CA . LYS B 1 146 ? 20.328 -11.555 -20.156 1 82.31 146 LYS B CA 1
ATOM 3979 C C . LYS B 1 146 ? 19.344 -11.969 -21.234 1 82.31 146 LYS B C 1
ATOM 3981 O O . LYS B 1 146 ? 18.297 -11.336 -21.406 1 82.31 146 LYS B O 1
ATOM 3986 N N . ALA B 1 147 ? 19.734 -12.984 -21.953 1 87.25 147 ALA B N 1
ATOM 3987 C CA . ALA B 1 147 ? 18.859 -13.469 -23.016 1 87.25 147 ALA B CA 1
ATOM 3988 C C . ALA B 1 147 ? 17.547 -13.969 -22.453 1 87.25 147 ALA B C 1
ATOM 3990 O O . ALA B 1 147 ? 16.469 -13.695 -23 1 87.25 147 ALA B O 1
ATOM 3991 N N . PHE B 1 148 ? 17.641 -14.672 -21.438 1 84.5 148 PHE B N 1
ATOM 3992 C CA . PHE B 1 148 ? 16.438 -15.156 -20.781 1 84.5 148 PHE B CA 1
ATOM 3993 C C . PHE B 1 148 ? 15.602 -13.992 -20.25 1 84.5 148 PHE B C 1
ATOM 3995 O O . PHE B 1 148 ? 14.375 -13.977 -20.406 1 84.5 148 PHE B O 1
ATOM 4002 N N . LYS B 1 149 ? 16.219 -13.047 -19.609 1 78.69 149 LYS B N 1
ATOM 4003 C CA . LYS B 1 149 ? 15.531 -11.883 -19.062 1 78.69 149 LYS B CA 1
ATOM 4004 C C . LYS B 1 149 ? 14.82 -11.094 -20.156 1 78.69 149 LYS B C 1
ATOM 4006 O O . LYS B 1 149 ? 13.688 -10.641 -19.953 1 78.69 149 LYS B O 1
ATOM 4011 N N . ALA B 1 150 ? 15.484 -11 -21.219 1 79.5 150 ALA B N 1
ATOM 4012 C CA . ALA B 1 150 ? 14.922 -10.25 -22.344 1 79.5 150 ALA B CA 1
ATOM 4013 C C . ALA B 1 150 ? 13.641 -10.898 -22.844 1 79.5 150 ALA B C 1
ATOM 4015 O O . ALA B 1 150 ? 12.75 -10.211 -23.359 1 79.5 150 ALA B O 1
ATOM 4016 N N . ASN B 1 151 ? 13.57 -12.133 -22.688 1 81.5 151 ASN B N 1
ATOM 4017 C CA . ASN B 1 151 ? 12.391 -12.859 -23.141 1 81.5 151 ASN B CA 1
ATOM 4018 C C . ASN B 1 151 ? 11.414 -13.133 -22 1 81.5 151 ASN B C 1
ATOM 4020 O O . ASN B 1 151 ? 10.508 -13.953 -22.141 1 81.5 151 ASN B O 1
ATOM 4024 N N . ASN B 1 152 ? 11.68 -12.578 -20.922 1 75.62 152 ASN B N 1
ATOM 4025 C CA . ASN B 1 152 ? 10.836 -12.703 -19.734 1 75.62 152 ASN B CA 1
ATOM 4026 C C . ASN B 1 152 ? 10.648 -14.156 -19.328 1 75.62 152 ASN B C 1
ATOM 4028 O O . ASN B 1 152 ? 9.539 -14.586 -19.016 1 75.62 152 ASN B O 1
ATOM 4032 N N . ARG B 1 153 ? 11.695 -14.922 -19.438 1 78.44 153 ARG B N 1
ATOM 4033 C CA . ARG B 1 153 ? 11.688 -16.312 -19 1 78.44 153 ARG B CA 1
ATOM 4034 C C . ARG B 1 153 ? 12.711 -16.562 -17.906 1 78.44 153 ARG B C 1
ATOM 4036 O O . ARG B 1 153 ? 13.805 -15.984 -17.922 1 78.44 153 ARG B O 1
ATOM 4043 N N . PRO B 1 154 ? 12.281 -17.375 -17.047 1 76.56 154 PRO B N 1
ATOM 4044 C CA . PRO B 1 154 ? 13.273 -17.703 -16.016 1 76.56 154 PRO B CA 1
ATOM 4045 C C . PRO B 1 154 ? 14.422 -18.562 -16.562 1 76.56 154 PRO B C 1
ATOM 4047 O O . PRO B 1 154 ? 14.195 -19.5 -17.328 1 76.56 154 PRO B O 1
ATOM 4050 N N . PRO B 1 155 ? 15.625 -18.172 -16.281 1 78.44 155 PRO B N 1
ATOM 4051 C CA . PRO B 1 155 ? 16.75 -19.016 -16.703 1 78.44 155 PRO B CA 1
ATOM 4052 C C . PRO B 1 155 ? 16.812 -20.328 -15.922 1 78.44 155 PRO B C 1
ATOM 4054 O O . PRO B 1 155 ? 16.297 -20.422 -14.805 1 78.44 155 PRO B O 1
ATOM 4057 N N . PRO B 1 156 ? 17.375 -21.312 -16.578 1 80 156 PRO B N 1
ATOM 4058 C CA . PRO B 1 156 ? 17.641 -22.531 -15.812 1 80 156 PRO B CA 1
ATOM 4059 C C . PRO B 1 156 ? 18.656 -22.297 -14.688 1 80 156 PRO B C 1
ATOM 4061 O O . PRO B 1 156 ? 19.359 -21.281 -14.68 1 80 156 PRO B O 1
ATOM 4064 N N . PRO B 1 157 ? 18.672 -23.234 -13.805 1 78.25 157 PRO B N 1
ATOM 4065 C CA . PRO B 1 157 ? 19.703 -23.125 -12.766 1 78.25 157 PRO B CA 1
ATOM 4066 C C . PRO B 1 157 ? 21.109 -22.969 -13.336 1 78.25 157 PRO B C 1
ATOM 4068 O O . PRO B 1 157 ? 21.422 -23.547 -14.383 1 78.25 157 PRO B O 1
ATOM 4071 N N . ILE B 1 158 ? 21.906 -22.266 -12.68 1 79.69 158 ILE B N 1
ATOM 4072 C CA . ILE B 1 158 ? 23.25 -21.906 -13.125 1 79.69 158 ILE B CA 1
ATOM 4073 C C . ILE B 1 158 ? 24.047 -23.172 -13.43 1 79.69 158 ILE B C 1
ATOM 4075 O O . ILE B 1 158 ? 24.859 -23.203 -14.352 1 79.69 158 ILE B O 1
ATOM 4079 N N . ILE B 1 159 ? 23.734 -24.25 -12.703 1 79.94 159 ILE B N 1
ATOM 4080 C CA . ILE B 1 159 ? 24.469 -25.5 -12.875 1 79.94 159 ILE B CA 1
ATOM 4081 C C . ILE B 1 159 ? 24.141 -26.109 -14.234 1 79.94 159 ILE B C 1
ATOM 4083 O O . ILE B 1 159 ? 24.875 -26.969 -14.727 1 79.94 159 ILE B O 1
ATOM 4087 N N . HIS B 1 160 ? 23.031 -25.594 -14.828 1 86.25 160 HIS B N 1
ATOM 4088 C CA . HIS B 1 160 ? 22.609 -26.141 -16.109 1 86.25 160 HIS B CA 1
ATOM 4089 C C . HIS B 1 160 ? 23 -25.219 -17.25 1 86.25 160 HIS B C 1
ATOM 4091 O O . HIS B 1 160 ? 22.656 -25.469 -18.406 1 86.25 160 HIS B O 1
ATOM 4097 N N . ILE B 1 161 ? 23.688 -24.172 -16.938 1 87.94 161 ILE B N 1
ATOM 4098 C CA . ILE B 1 161 ? 24.219 -23.266 -17.953 1 87.94 161 ILE B CA 1
ATOM 4099 C C . ILE B 1 161 ? 25.719 -23.438 -18.062 1 87.94 161 ILE B C 1
ATOM 4101 O O . ILE B 1 161 ? 26.469 -23.078 -17.141 1 87.94 161 ILE B O 1
ATOM 4105 N N . GLN B 1 162 ? 26.125 -24 -19.156 1 87.44 162 GLN B N 1
ATOM 4106 C CA . GLN B 1 162 ? 27.531 -24.359 -19.328 1 87.44 162 GLN B CA 1
ATOM 4107 C C . GLN B 1 162 ? 28.438 -23.156 -19.125 1 87.44 162 GLN B C 1
ATOM 4109 O O . GLN B 1 162 ? 29.484 -23.266 -18.484 1 87.44 162 GLN B O 1
ATOM 4114 N N . GLN B 1 163 ? 28.016 -22.078 -19.734 1 86.75 163 GLN B N 1
ATOM 4115 C CA . GLN B 1 163 ? 28.812 -20.859 -19.594 1 86.75 163 GLN B CA 1
ATOM 4116 C C . GLN B 1 163 ? 28.984 -20.484 -18.125 1 86.75 163 GLN B C 1
ATOM 4118 O O . GLN B 1 163 ? 30.062 -20.031 -17.703 1 86.75 163 GLN B O 1
ATOM 4123 N N . CYS B 1 164 ? 27.984 -20.672 -17.328 1 84.38 164 CYS B N 1
ATOM 4124 C CA . CYS B 1 164 ? 28.047 -20.344 -15.914 1 84.38 164 CYS B CA 1
ATOM 4125 C C . CYS B 1 164 ? 28.969 -21.297 -15.172 1 84.38 164 CYS B C 1
ATOM 4127 O O . CYS B 1 164 ? 29.719 -20.891 -14.281 1 84.38 164 CYS B O 1
ATOM 4129 N N . VAL B 1 165 ? 28.859 -22.547 -15.508 1 83.44 165 VAL B N 1
ATOM 4130 C CA . VAL B 1 165 ? 29.719 -23.562 -14.891 1 83.44 165 VAL B CA 1
ATOM 4131 C C . VAL B 1 165 ? 31.172 -23.281 -15.234 1 83.44 165 VAL B C 1
ATOM 4133 O O . VAL B 1 165 ? 32.031 -23.312 -14.352 1 83.44 165 VAL B O 1
ATOM 4136 N N . ASP B 1 166 ? 31.359 -22.984 -16.531 1 82.44 166 ASP B N 1
ATOM 4137 C CA . ASP B 1 166 ? 32.719 -22.734 -16.984 1 82.44 166 ASP B CA 1
ATOM 4138 C C . ASP B 1 166 ? 33.344 -21.531 -16.281 1 82.44 166 ASP B C 1
ATOM 4140 O O . ASP B 1 166 ? 34.531 -21.516 -15.992 1 82.44 166 ASP B O 1
ATOM 4144 N N . GLU B 1 167 ? 32.5 -20.594 -16.047 1 81.81 167 GLU B N 1
ATOM 4145 C CA . GLU B 1 167 ? 33 -19.375 -15.422 1 81.81 167 GLU B CA 1
ATOM 4146 C C . GLU B 1 167 ? 33.094 -19.516 -13.906 1 81.81 167 GLU B C 1
ATOM 4148 O O . GLU B 1 167 ? 33.594 -18.625 -13.219 1 81.81 167 GLU B O 1
ATOM 4153 N N . GLY B 1 168 ? 32.688 -20.641 -13.383 1 78.38 168 GLY B N 1
ATOM 4154 C CA . GLY B 1 168 ? 32.812 -20.906 -11.953 1 78.38 168 GLY B CA 1
ATOM 4155 C C . GLY B 1 168 ? 31.844 -20.078 -11.125 1 78.38 168 GLY B C 1
ATOM 4156 O O . GLY B 1 168 ? 32.219 -19.578 -10.055 1 78.38 168 GLY B O 1
ATOM 4157 N N . TYR B 1 169 ? 30.734 -19.844 -11.641 1 76.19 169 TYR B N 1
ATOM 4158 C CA . TYR B 1 169 ? 29.75 -19 -10.969 1 76.19 169 TYR B CA 1
ATOM 4159 C C . TYR B 1 169 ? 29.391 -19.562 -9.602 1 76.19 169 TYR B C 1
ATOM 4161 O O . TYR B 1 169 ? 29.312 -18.828 -8.617 1 76.19 169 TYR B O 1
ATOM 4169 N N . LYS B 1 170 ? 29.203 -20.844 -9.578 1 74.69 170 LYS B N 1
ATOM 4170 C CA . LYS B 1 170 ? 28.812 -21.5 -8.328 1 74.69 170 LYS B CA 1
ATOM 4171 C C . LYS B 1 170 ? 29.891 -21.328 -7.262 1 74.69 170 LYS B C 1
ATOM 4173 O O . LYS B 1 170 ? 29.594 -20.984 -6.117 1 74.69 170 LYS B O 1
ATOM 4178 N N . GLU B 1 171 ? 31.125 -21.641 -7.629 1 76.19 171 GLU B N 1
ATOM 4179 C CA . GLU B 1 171 ? 32.25 -21.516 -6.695 1 76.19 171 GLU B CA 1
ATOM 4180 C C . GLU B 1 171 ? 32.406 -20.094 -6.195 1 76.19 171 GLU B C 1
ATOM 4182 O O . GLU B 1 171 ? 32.719 -19.859 -5.027 1 76.19 171 GLU B O 1
ATOM 4187 N N . GLU B 1 172 ? 32.156 -19.234 -7.055 1 75 172 GLU B N 1
ATOM 4188 C CA . GLU B 1 172 ? 32.25 -17.828 -6.66 1 75 172 GLU B CA 1
ATOM 4189 C C . GLU B 1 172 ? 31.172 -17.453 -5.656 1 75 172 GLU B C 1
ATOM 4191 O O . GLU B 1 172 ? 31.438 -16.734 -4.688 1 75 172 GLU B O 1
ATOM 4196 N N . LEU B 1 173 ? 30.047 -17.906 -5.883 1 76 173 LEU B N 1
ATOM 4197 C CA . LEU B 1 173 ? 28.938 -17.609 -4.977 1 76 173 LEU B CA 1
ATOM 4198 C C . LEU B 1 173 ? 29.188 -18.203 -3.596 1 76 173 LEU B C 1
ATOM 4200 O O . LEU B 1 173 ? 28.891 -17.578 -2.578 1 76 173 LEU B O 1
ATOM 4204 N N . ILE B 1 174 ? 29.812 -19.375 -3.607 1 75.69 174 ILE B N 1
ATOM 4205 C CA . ILE B 1 174 ? 30.141 -20.016 -2.346 1 75.69 174 ILE B CA 1
ATOM 4206 C C . ILE B 1 174 ? 31.219 -19.219 -1.619 1 75.69 174 ILE B C 1
ATOM 4208 O O . ILE B 1 174 ? 31.172 -19.078 -0.395 1 75.69 174 ILE B O 1
ATOM 4212 N N . ALA B 1 175 ? 32.094 -18.734 -2.422 1 77.31 175 ALA B N 1
ATOM 4213 C CA . ALA B 1 175 ? 33.219 -17.984 -1.836 1 77.31 175 ALA B CA 1
ATOM 4214 C C . ALA B 1 175 ? 32.719 -16.672 -1.219 1 77.31 175 ALA B C 1
ATOM 4216 O O . ALA B 1 175 ? 33.406 -16.109 -0.343 1 77.31 175 ALA B O 1
ATOM 4217 N N . MET B 1 176 ? 31.641 -16.297 -1.605 1 82.88 176 MET B N 1
ATOM 4218 C CA . MET B 1 176 ? 31.141 -15.008 -1.144 1 82.88 176 MET B CA 1
ATOM 4219 C C . MET B 1 176 ? 30.312 -15.172 0.127 1 82.88 176 MET B C 1
ATOM 4221 O O . MET B 1 176 ? 29.828 -14.188 0.693 1 82.88 176 MET B O 1
ATOM 4225 N N . LYS B 1 177 ? 30.203 -16.375 0.5 1 81.31 177 LYS B N 1
ATOM 4226 C CA . LYS B 1 177 ? 29.438 -16.625 1.717 1 81.31 177 LYS B CA 1
ATOM 4227 C C . LYS B 1 177 ? 29.984 -15.82 2.889 1 81.31 177 LYS B C 1
ATOM 4229 O O . LYS B 1 177 ? 31.203 -15.758 3.092 1 81.31 177 LYS B O 1
ATOM 4234 N N . GLY B 1 178 ? 29.109 -15.18 3.709 1 85.12 178 GLY B N 1
ATOM 4235 C CA . GLY B 1 178 ? 29.516 -14.406 4.875 1 85.12 178 GLY B CA 1
ATOM 4236 C C . GLY B 1 178 ? 29.75 -12.938 4.562 1 85.12 178 GLY B C 1
ATOM 4237 O O . GLY B 1 178 ? 29.969 -12.133 5.473 1 85.12 178 GLY B O 1
ATOM 4238 N N . GLU B 1 179 ? 29.734 -12.641 3.324 1 91 179 GLU B N 1
ATOM 4239 C CA . GLU B 1 179 ? 29.938 -11.25 2.928 1 91 179 GLU B CA 1
ATOM 4240 C C . GLU B 1 179 ? 28.719 -10.398 3.246 1 91 179 GLU B C 1
ATOM 4242 O O . GLU B 1 179 ? 27.609 -10.93 3.438 1 91 179 GLU B O 1
ATOM 4247 N N . ALA B 1 180 ? 29 -9.156 3.412 1 95.06 180 ALA B N 1
ATOM 4248 C CA . ALA B 1 180 ? 27.969 -8.125 3.488 1 95.06 180 ALA B CA 1
ATOM 4249 C C . ALA B 1 180 ? 27.922 -7.293 2.213 1 95.06 180 ALA B C 1
ATOM 4251 O O . ALA B 1 180 ? 28.875 -7.301 1.429 1 95.06 180 ALA B O 1
ATOM 4252 N N . CYS B 1 181 ? 26.797 -6.688 2.047 1 95.06 181 CYS B N 1
ATOM 4253 C CA . CYS B 1 181 ? 26.641 -5.91 0.822 1 95.06 181 CYS B CA 1
ATOM 4254 C C . CYS B 1 181 ? 26.031 -4.547 1.111 1 95.06 181 CYS B C 1
ATOM 4256 O O . CYS B 1 181 ? 24.953 -4.465 1.708 1 95.06 181 CYS B O 1
ATOM 4258 N N . ARG B 1 182 ? 26.781 -3.555 0.71 1 96.88 182 ARG B N 1
ATOM 4259 C CA . ARG B 1 182 ? 26.219 -2.209 0.763 1 96.88 182 ARG B CA 1
ATOM 4260 C C . ARG B 1 182 ? 25.5 -1.859 -0.543 1 96.88 182 ARG B C 1
ATOM 4262 O O . ARG B 1 182 ? 26.141 -1.822 -1.604 1 96.88 182 ARG B O 1
ATOM 4269 N N . VAL B 1 183 ? 24.266 -1.646 -0.487 1 96.75 183 VAL B N 1
ATOM 4270 C CA . VAL B 1 183 ? 23.453 -1.285 -1.644 1 96.75 183 VAL B CA 1
ATOM 4271 C C . VAL B 1 183 ? 23.031 0.183 -1.549 1 96.75 183 VAL B C 1
ATOM 4273 O O . VAL B 1 183 ? 22.359 0.583 -0.604 1 96.75 183 VAL B O 1
ATOM 4276 N N . HIS B 1 184 ? 23.516 0.988 -2.465 1 96.62 184 HIS B N 1
ATOM 4277 C CA . HIS B 1 184 ? 23.188 2.406 -2.379 1 96.62 184 HIS B CA 1
ATOM 4278 C C . HIS B 1 184 ? 23.031 3.02 -3.766 1 96.62 184 HIS B C 1
ATOM 4280 O O . HIS B 1 184 ? 23.5 2.461 -4.758 1 96.62 184 HIS B O 1
ATOM 4286 N N . GLY B 1 185 ? 22.172 4.102 -3.803 1 95.94 185 GLY B N 1
ATOM 4287 C CA . GLY B 1 185 ? 21.922 4.766 -5.07 1 95.94 185 GLY B CA 1
ATOM 4288 C C . GLY B 1 185 ? 20.656 5.605 -5.066 1 95.94 185 GLY B C 1
ATOM 4289 O O . GLY B 1 185 ? 20.219 6.07 -4.012 1 95.94 185 GLY B O 1
ATOM 4290 N N . THR B 1 186 ? 20.281 5.945 -6.32 1 94.88 186 THR B N 1
ATOM 4291 C CA . THR B 1 186 ? 19.078 6.742 -6.547 1 94.88 186 THR B CA 1
ATOM 4292 C C . THR B 1 186 ? 18.172 6.074 -7.582 1 94.88 186 THR B C 1
ATOM 4294 O O . THR B 1 186 ? 18.656 5.617 -8.625 1 94.88 186 THR B O 1
ATOM 4297 N N . LEU B 1 187 ? 16.938 5.961 -7.184 1 94.06 187 LEU B N 1
ATOM 4298 C CA . LEU B 1 187 ? 15.93 5.473 -8.109 1 94.06 187 LEU B CA 1
ATOM 4299 C C . LEU B 1 187 ? 14.93 6.57 -8.453 1 94.06 187 LEU B C 1
ATOM 4301 O O . LEU B 1 187 ? 14.43 7.262 -7.559 1 94.06 187 LEU B O 1
ATOM 4305 N N . THR B 1 188 ? 14.711 6.734 -9.688 1 92.38 188 THR B N 1
ATOM 4306 C CA . THR B 1 188 ? 13.68 7.66 -10.133 1 92.38 188 THR B CA 1
ATOM 4307 C C . THR B 1 188 ? 12.391 6.91 -10.469 1 92.38 188 THR B C 1
ATOM 4309 O O . THR B 1 188 ? 12.359 6.098 -11.398 1 92.38 188 THR B O 1
ATOM 4312 N N . VAL B 1 189 ? 11.352 7.199 -9.695 1 90.38 189 VAL B N 1
ATOM 4313 C CA . VAL B 1 189 ? 10.094 6.465 -9.828 1 90.38 189 VAL B CA 1
ATOM 4314 C C . VAL B 1 189 ? 8.938 7.441 -10.016 1 90.38 189 VAL B C 1
ATOM 4316 O O . VAL B 1 189 ? 9.078 8.641 -9.742 1 90.38 189 VAL B O 1
ATOM 4319 N N . HIS B 1 190 ? 7.848 6.938 -10.492 1 85.06 190 HIS B N 1
ATOM 4320 C CA . HIS B 1 190 ? 6.652 7.766 -10.602 1 85.06 190 HIS B CA 1
ATOM 4321 C C . HIS B 1 190 ? 6.039 8.039 -9.227 1 85.06 190 HIS B C 1
ATOM 4323 O O . HIS B 1 190 ? 6.094 7.184 -8.344 1 85.06 190 HIS B O 1
ATOM 4329 N N . ARG B 1 191 ? 5.41 9.242 -9.148 1 82.5 191 ARG B N 1
ATOM 4330 C CA . ARG B 1 191 ? 4.719 9.602 -7.914 1 82.5 191 ARG B CA 1
ATOM 4331 C C . ARG B 1 191 ? 3.4 8.852 -7.781 1 82.5 191 ARG B C 1
ATOM 4333 O O . ARG B 1 191 ? 2.328 9.453 -7.766 1 82.5 191 ARG B O 1
ATOM 4340 N N . ALA B 1 192 ? 3.494 7.641 -7.699 1 83.38 192 ALA B N 1
ATOM 4341 C CA . ALA B 1 192 ? 2.398 6.691 -7.523 1 83.38 192 ALA B CA 1
ATOM 4342 C C . ALA B 1 192 ? 2.797 5.562 -6.578 1 83.38 192 ALA B C 1
ATOM 4344 O O . ALA B 1 192 ? 3.984 5.348 -6.32 1 83.38 192 ALA B O 1
ATOM 4345 N N . PRO B 1 193 ? 1.754 4.945 -5.992 1 87.69 193 PRO B N 1
ATOM 4346 C CA . PRO B 1 193 ? 2.098 3.859 -5.074 1 87.69 193 PRO B CA 1
ATOM 4347 C C . PRO B 1 193 ? 2.998 2.805 -5.715 1 87.69 193 PRO B C 1
ATOM 4349 O O . PRO B 1 193 ? 2.701 2.318 -6.809 1 87.69 193 PRO B O 1
ATOM 4352 N N . GLY B 1 194 ? 4.059 2.508 -5.039 1 90.88 194 GLY B N 1
ATOM 4353 C CA . GLY B 1 194 ? 5.023 1.53 -5.52 1 90.88 194 GLY B CA 1
ATOM 4354 C C . GLY B 1 194 ? 5.816 0.877 -4.402 1 90.88 194 GLY B C 1
ATOM 4355 O O . GLY B 1 194 ? 5.66 1.232 -3.232 1 90.88 194 GLY B O 1
ATOM 4356 N N . THR B 1 195 ? 6.562 -0.145 -4.801 1 92.94 195 THR B N 1
ATOM 4357 C CA . THR B 1 195 ? 7.414 -0.853 -3.85 1 92.94 195 THR B CA 1
ATOM 4358 C C . THR B 1 195 ? 8.805 -1.075 -4.43 1 92.94 195 THR B C 1
ATOM 4360 O O . THR B 1 195 ? 8.953 -1.71 -5.477 1 92.94 195 THR B O 1
ATOM 4363 N N . PHE B 1 196 ? 9.695 -0.431 -3.785 1 92.69 196 PHE B N 1
ATOM 4364 C CA . PHE B 1 196 ? 11.094 -0.744 -4.055 1 92.69 196 PHE B CA 1
ATOM 4365 C C . PHE B 1 196 ? 11.609 -1.802 -3.084 1 92.69 196 PHE B C 1
ATOM 4367 O O . PHE B 1 196 ? 11.266 -1.78 -1.898 1 92.69 196 PHE B O 1
ATOM 4374 N N . HIS B 1 197 ? 12.352 -2.871 -3.65 1 93.56 197 HIS B N 1
ATOM 4375 C CA . HIS B 1 197 ? 12.789 -3.893 -2.705 1 93.56 197 HIS B CA 1
ATOM 4376 C C . HIS B 1 197 ? 14.164 -4.426 -3.068 1 93.56 197 HIS B C 1
ATOM 4378 O O . HIS B 1 197 ? 14.602 -4.309 -4.219 1 93.56 197 HIS B O 1
ATOM 4384 N N . VAL B 1 198 ? 14.852 -4.867 -2.094 1 93.62 198 VAL B N 1
ATOM 4385 C CA . VAL B 1 198 ? 16.109 -5.594 -2.189 1 93.62 198 VAL B CA 1
ATOM 4386 C C . VAL B 1 198 ? 15.891 -7.059 -1.816 1 93.62 198 VAL B C 1
ATOM 4388 O O . VAL B 1 198 ? 15.539 -7.371 -0.677 1 93.62 198 VAL B O 1
ATOM 4391 N N . ALA B 1 199 ? 16.047 -7.879 -2.777 1 91.38 199 ALA B N 1
ATOM 4392 C CA . ALA B 1 199 ? 15.719 -9.289 -2.57 1 91.38 199 ALA B CA 1
ATOM 4393 C C . ALA B 1 199 ? 16.672 -10.188 -3.354 1 91.38 199 ALA B C 1
ATOM 4395 O O . ALA B 1 199 ? 17.406 -9.719 -4.234 1 91.38 199 ALA B O 1
ATOM 4396 N N . PRO B 1 200 ? 16.703 -11.438 -2.932 1 87.75 200 PRO B N 1
ATOM 4397 C CA . PRO B 1 200 ? 17.562 -12.359 -3.684 1 87.75 200 PRO B CA 1
ATOM 4398 C C . PRO B 1 200 ? 16.953 -12.766 -5.023 1 87.75 200 PRO B C 1
ATOM 4400 O O . PRO B 1 200 ? 15.727 -12.891 -5.137 1 87.75 200 PRO B O 1
ATOM 4403 N N . GLY B 1 201 ? 17.797 -12.969 -5.941 1 78.81 201 GLY B N 1
ATOM 4404 C CA . GLY B 1 201 ? 17.359 -13.523 -7.215 1 78.81 201 GLY B CA 1
ATOM 4405 C C . GLY B 1 201 ? 17.016 -12.453 -8.242 1 78.81 201 GLY B C 1
ATOM 4406 O O . GLY B 1 201 ? 16.703 -11.32 -7.879 1 78.81 201 GLY B O 1
ATOM 4407 N N . GLU B 1 202 ? 17.047 -12.914 -9.406 1 73.88 202 GLU B N 1
ATOM 4408 C CA . GLU B 1 202 ? 16.703 -12.023 -10.508 1 73.88 202 GLU B CA 1
ATOM 4409 C C . GLU B 1 202 ? 15.203 -11.984 -10.742 1 73.88 202 GLU B C 1
ATOM 4411 O O . GLU B 1 202 ? 14.531 -13.016 -10.648 1 73.88 202 GLU B O 1
ATOM 4416 N N . SER B 1 203 ? 14.773 -10.727 -10.977 1 73.94 203 SER B N 1
ATOM 4417 C CA . SER B 1 203 ? 13.336 -10.578 -11.188 1 73.94 203 SER B CA 1
ATOM 4418 C C . SER B 1 203 ? 12.953 -10.891 -12.625 1 73.94 203 SER B C 1
ATOM 4420 O O . SER B 1 203 ? 13.758 -10.703 -13.547 1 73.94 203 SER B O 1
ATOM 4422 N N . TYR B 1 204 ? 11.797 -11.469 -12.867 1 72.5 204 TYR B N 1
ATOM 4423 C CA . TYR B 1 204 ? 11.211 -11.68 -14.18 1 72.5 204 TYR B CA 1
ATOM 4424 C C . TYR B 1 204 ? 9.711 -11.422 -14.156 1 72.5 204 TYR B C 1
ATOM 4426 O O . TYR B 1 204 ? 9.094 -11.383 -13.086 1 72.5 204 TYR B O 1
ATOM 4434 N N . ASN B 1 205 ? 9.281 -11 -15.312 1 69.25 205 ASN B N 1
ATOM 4435 C CA . ASN B 1 205 ? 7.844 -10.789 -15.469 1 69.25 205 ASN B CA 1
ATOM 4436 C C . ASN B 1 205 ? 7.18 -11.961 -16.188 1 69.25 205 ASN B C 1
ATOM 4438 O O . ASN B 1 205 ? 7.508 -12.258 -17.344 1 69.25 205 ASN B O 1
ATOM 4442 N N . ILE B 1 206 ? 6.473 -12.719 -15.406 1 64.38 206 ILE B N 1
ATOM 4443 C CA . ILE B 1 206 ? 5.707 -13.797 -16.016 1 64.38 206 ILE B CA 1
ATOM 4444 C C . ILE B 1 206 ? 4.223 -13.43 -16.047 1 64.38 206 ILE B C 1
ATOM 4446 O O . ILE B 1 206 ? 3.611 -13.242 -14.984 1 64.38 206 ILE B O 1
ATOM 4450 N N . ASN B 1 207 ? 3.703 -13.406 -17.203 1 63.16 207 ASN B N 1
ATOM 4451 C CA . ASN B 1 207 ? 2.277 -13.141 -17.359 1 63.16 207 ASN B CA 1
ATOM 4452 C C . ASN B 1 207 ? 1.862 -11.852 -16.672 1 63.16 207 ASN B C 1
ATOM 4454 O O . ASN B 1 207 ? 0.829 -11.805 -15.992 1 63.16 207 ASN B O 1
ATOM 4458 N N . GLY B 1 208 ? 2.844 -10.945 -16.688 1 62.22 208 GLY B N 1
ATOM 4459 C CA . GLY B 1 208 ? 2.514 -9.641 -16.156 1 62.22 208 GLY B CA 1
ATOM 4460 C C . GLY B 1 208 ? 2.744 -9.539 -14.656 1 62.22 208 GLY B C 1
ATOM 4461 O O . GLY B 1 208 ? 2.436 -8.508 -14.039 1 62.22 208 GLY B O 1
ATOM 4462 N N . GLU B 1 209 ? 3.264 -10.555 -14.094 1 66.5 209 GLU B N 1
ATOM 4463 C CA . GLU B 1 209 ? 3.482 -10.547 -12.656 1 66.5 209 GLU B CA 1
ATOM 4464 C C . GLU B 1 209 ? 4.973 -10.57 -12.32 1 66.5 209 GLU B C 1
ATOM 4466 O O . GLU B 1 209 ? 5.754 -11.25 -12.984 1 66.5 209 GLU B O 1
ATOM 4471 N N . HIS B 1 210 ? 5.301 -9.766 -11.406 1 67.19 210 HIS B N 1
ATOM 4472 C CA . HIS B 1 210 ? 6.668 -9.711 -10.906 1 67.19 210 HIS B CA 1
ATOM 4473 C C . HIS B 1 210 ? 6.98 -10.914 -10.023 1 67.19 210 HIS B C 1
ATOM 4475 O O . HIS B 1 210 ? 6.234 -11.211 -9.086 1 67.19 210 HIS B O 1
ATOM 4481 N N . ASP B 1 211 ? 7.961 -11.68 -10.438 1 70.5 211 ASP B N 1
ATOM 4482 C CA . ASP B 1 211 ? 8.414 -12.812 -9.633 1 70.5 211 ASP B CA 1
ATOM 4483 C C . ASP B 1 211 ? 9.938 -12.914 -9.633 1 70.5 211 ASP B C 1
ATOM 4485 O O . ASP B 1 211 ? 10.609 -12.211 -10.391 1 70.5 211 ASP B O 1
ATOM 4489 N N . HIS B 1 212 ? 10.398 -13.602 -8.656 1 69.94 212 HIS B N 1
ATOM 4490 C CA . HIS B 1 212 ? 11.844 -13.789 -8.547 1 69.94 212 HIS B CA 1
ATOM 4491 C C . HIS B 1 212 ? 12.227 -15.242 -8.781 1 69.94 212 HIS B C 1
ATOM 4493 O O . HIS B 1 212 ? 11.5 -16.156 -8.375 1 69.94 212 HIS B O 1
ATOM 4499 N N . TYR B 1 213 ? 13.266 -15.336 -9.602 1 66.19 213 TYR B N 1
ATOM 4500 C CA . TYR B 1 213 ? 13.898 -16.641 -9.742 1 66.19 213 TYR B CA 1
ATOM 4501 C C . TYR B 1 213 ? 15.148 -16.75 -8.883 1 66.19 213 TYR B C 1
ATOM 4503 O O . TYR B 1 213 ? 15.969 -15.828 -8.859 1 66.19 213 TYR B O 1
ATOM 4511 N N . TYR B 1 214 ? 15.008 -17.641 -7.879 1 61.34 214 TYR B N 1
ATOM 4512 C CA . TYR B 1 214 ? 16.203 -17.844 -7.066 1 61.34 214 TYR B CA 1
ATOM 4513 C C . TYR B 1 214 ? 16.922 -19.125 -7.449 1 61.34 214 TYR B C 1
ATOM 4515 O O . TYR B 1 214 ? 16.297 -20.141 -7.75 1 61.34 214 TYR B O 1
ATOM 4523 N N . GLU B 1 215 ? 18.156 -18.859 -7.867 1 57.06 215 GLU B N 1
ATOM 4524 C CA . GLU B 1 215 ? 19.031 -19.984 -8.188 1 57.06 215 GLU B CA 1
ATOM 4525 C C . GLU B 1 215 ? 19.203 -20.906 -6.988 1 57.06 215 GLU B C 1
ATOM 4527 O O . GLU B 1 215 ? 19.297 -20.453 -5.848 1 57.06 215 GLU B O 1
ATOM 4532 N N . ASP B 1 216 ? 18.625 -22.047 -7.117 1 55.31 216 ASP B N 1
ATOM 4533 C CA . ASP B 1 216 ? 19.078 -23 -6.102 1 55.31 216 ASP B CA 1
ATOM 4534 C C . ASP B 1 216 ? 20.594 -22.969 -5.953 1 55.31 216 ASP B C 1
ATOM 4536 O O . ASP B 1 216 ? 21.297 -23.812 -6.535 1 55.31 216 ASP B O 1
ATOM 4540 N N . LEU B 1 217 ? 21.125 -21.766 -5.832 1 53.34 217 LEU B N 1
ATOM 4541 C CA . LEU B 1 217 ? 22.578 -21.656 -5.773 1 53.34 217 LEU B CA 1
ATOM 4542 C C . LEU B 1 217 ? 23.125 -22.297 -4.504 1 53.34 217 LEU B C 1
ATOM 4544 O O . LEU B 1 217 ? 24.156 -21.875 -3.979 1 53.34 217 LEU B O 1
ATOM 4548 N N . GLY B 1 218 ? 22.375 -23.375 -4.07 1 55.09 218 GLY B N 1
ATOM 4549 C CA . GLY B 1 218 ? 22.875 -24.016 -2.861 1 55.09 218 GLY B CA 1
ATOM 4550 C C . GLY B 1 218 ? 22.516 -23.25 -1.596 1 55.09 218 GLY B C 1
ATOM 4551 O O . GLY B 1 218 ? 22.781 -23.734 -0.488 1 55.09 218 GLY B O 1
ATOM 4552 N N . ILE B 1 219 ? 22.203 -22.062 -1.834 1 60 219 ILE B N 1
ATOM 4553 C CA . ILE B 1 219 ? 21.828 -21.359 -0.613 1 60 219 ILE B CA 1
ATOM 4554 C C . ILE B 1 219 ? 20.328 -21.469 -0.381 1 60 219 ILE B C 1
ATOM 4556 O O . ILE B 1 219 ? 19.531 -21.172 -1.27 1 60 219 ILE B O 1
ATOM 4560 N N . ASN B 1 220 ? 20.109 -22.078 0.648 1 74.31 220 ASN B N 1
ATOM 4561 C CA . ASN B 1 220 ? 18.734 -22.234 1.12 1 74.31 220 ASN B CA 1
ATOM 4562 C C . ASN B 1 220 ? 18.078 -20.875 1.395 1 74.31 220 ASN B C 1
ATOM 4564 O O . ASN B 1 220 ? 18.5 -20.156 2.297 1 74.31 220 ASN B O 1
ATOM 4568 N N . ILE B 1 221 ? 17.156 -20.484 0.568 1 80.31 221 ILE B N 1
ATOM 4569 C CA . ILE B 1 221 ? 16.438 -19.219 0.665 1 80.31 221 ILE B CA 1
ATOM 4570 C C . ILE B 1 221 ? 15.836 -19.078 2.059 1 80.31 221 ILE B C 1
ATOM 4572 O O . ILE B 1 221 ? 15.695 -17.953 2.57 1 80.31 221 ILE B O 1
ATOM 4576 N N . ASP B 1 222 ? 15.664 -20.203 2.707 1 81.94 222 ASP B N 1
ATOM 4577 C CA . ASP B 1 222 ? 15.055 -20.203 4.031 1 81.94 222 ASP B CA 1
ATOM 4578 C C . ASP B 1 222 ? 16.078 -19.828 5.109 1 81.94 222 ASP B C 1
ATOM 4580 O O . ASP B 1 222 ? 15.703 -19.516 6.242 1 81.94 222 ASP B O 1
ATOM 4584 N N . GLU B 1 223 ? 17.266 -19.828 4.746 1 82.69 223 GLU B N 1
ATOM 4585 C CA . GLU B 1 223 ? 18.312 -19.578 5.746 1 82.69 223 GLU B CA 1
ATOM 4586 C C . GLU B 1 223 ? 18.953 -18.219 5.543 1 82.69 223 GLU B C 1
ATOM 4588 O O . GLU B 1 223 ? 19.844 -17.828 6.293 1 82.69 223 GLU B O 1
ATOM 4593 N N . MET B 1 224 ? 18.469 -17.516 4.625 1 87.69 224 MET B N 1
ATOM 4594 C CA . MET B 1 224 ? 19.062 -16.203 4.355 1 87.69 224 MET B CA 1
ATOM 4595 C C . MET B 1 224 ? 18.703 -15.211 5.457 1 87.69 224 MET B C 1
ATOM 4597 O O . MET B 1 224 ? 17.578 -15.219 5.965 1 87.69 224 MET B O 1
ATOM 4601 N N . ASN B 1 225 ? 19.734 -14.445 5.801 1 92 225 ASN B N 1
ATOM 4602 C CA . ASN B 1 225 ? 19.594 -13.445 6.852 1 92 225 ASN B CA 1
ATOM 4603 C C . ASN B 1 225 ? 19.562 -12.031 6.273 1 92 225 ASN B C 1
ATOM 4605 O O . ASN B 1 225 ? 20.578 -11.539 5.77 1 92 225 ASN B O 1
ATOM 4609 N N . PHE B 1 226 ? 18.453 -11.383 6.43 1 94.56 226 PHE B N 1
ATOM 4610 C CA . PHE B 1 226 ? 18.266 -10.07 5.816 1 94.56 226 PHE B CA 1
ATOM 4611 C C . PHE B 1 226 ? 18.406 -8.961 6.855 1 94.56 226 PHE B C 1
ATOM 4613 O O . PHE B 1 226 ? 17.828 -7.887 6.699 1 94.56 226 PHE B O 1
ATOM 4620 N N . SER B 1 227 ? 19.141 -9.234 7.945 1 94.25 227 SER B N 1
ATOM 4621 C CA . SER B 1 227 ? 19.516 -8.133 8.828 1 94.25 227 SER B CA 1
ATOM 4622 C C . SER B 1 227 ? 20.188 -7.008 8.055 1 94.25 227 SER B C 1
ATOM 4624 O O . SER B 1 227 ? 21 -7.258 7.16 1 94.25 227 SER B O 1
ATOM 4626 N N . HIS B 1 228 ? 19.828 -5.754 8.398 1 95.31 228 HIS B N 1
ATOM 4627 C CA . HIS B 1 228 ? 20.328 -4.637 7.617 1 95.31 228 HIS B CA 1
ATOM 4628 C C . HIS B 1 228 ? 20.344 -3.35 8.438 1 95.31 228 HIS B C 1
ATOM 4630 O O . HIS B 1 228 ? 19.703 -3.268 9.484 1 95.31 228 HIS B O 1
ATOM 4636 N N . THR B 1 229 ? 21.125 -2.451 7.988 1 94.56 229 THR B N 1
ATOM 4637 C CA . THR B 1 229 ? 21.156 -1.086 8.5 1 94.56 229 THR B CA 1
ATOM 4638 C C . THR B 1 229 ? 20.891 -0.082 7.379 1 94.56 229 THR B C 1
ATOM 4640 O O . THR B 1 229 ? 21.484 -0.175 6.305 1 94.56 229 THR B O 1
ATOM 4643 N N . ILE B 1 230 ? 19.938 0.742 7.641 1 94.69 230 ILE B N 1
ATOM 4644 C CA . ILE B 1 230 ? 19.688 1.833 6.707 1 94.69 230 ILE B CA 1
ATOM 4645 C C . ILE B 1 230 ? 20.547 3.037 7.07 1 94.69 230 ILE B C 1
ATOM 4647 O O . ILE B 1 230 ? 20.234 3.766 8.023 1 94.69 230 ILE B O 1
ATOM 4651 N N . ASN B 1 231 ? 21.516 3.234 6.297 1 95.94 231 ASN B N 1
ATOM 4652 C CA . ASN B 1 231 ? 22.391 4.375 6.539 1 95.94 231 ASN B CA 1
ATOM 4653 C C . ASN B 1 231 ? 21.719 5.691 6.164 1 95.94 231 ASN B C 1
ATOM 4655 O O . ASN B 1 231 ? 21.875 6.695 6.859 1 95.94 231 ASN B O 1
ATOM 4659 N N . HIS B 1 232 ? 21.047 5.574 5.07 1 93.38 232 HIS B N 1
ATOM 4660 C CA . HIS B 1 232 ? 20.359 6.77 4.602 1 93.38 232 HIS B CA 1
ATOM 4661 C C . HIS B 1 232 ? 19.156 6.402 3.736 1 93.38 232 HIS B C 1
ATOM 4663 O O . HIS B 1 232 ? 19.219 5.477 2.928 1 93.38 232 HIS B O 1
ATOM 4669 N N . PHE B 1 233 ? 18.094 7.141 3.928 1 92.19 233 PHE B N 1
ATOM 4670 C CA . PHE B 1 233 ? 16.906 7.016 3.078 1 92.19 233 PHE B CA 1
ATOM 4671 C C . PHE B 1 233 ? 16.203 8.352 2.947 1 92.19 233 PHE B C 1
ATOM 4673 O O . PHE B 1 233 ? 15.812 8.961 3.949 1 92.19 233 PHE B O 1
ATOM 4680 N N . SER B 1 234 ? 16.047 8.82 1.742 1 89.94 234 SER B N 1
ATOM 4681 C CA . SER B 1 234 ? 15.344 10.086 1.521 1 89.94 234 SER B CA 1
ATOM 4682 C C . SER B 1 234 ? 14.555 10.055 0.217 1 89.94 234 SER B C 1
ATOM 4684 O O . SER B 1 234 ? 14.836 9.25 -0.67 1 89.94 234 SER B O 1
ATOM 4686 N N . ILE B 1 235 ? 13.586 10.852 0.207 1 88.44 235 ILE B N 1
ATOM 4687 C CA . ILE B 1 235 ? 12.781 11.031 -0.993 1 88.44 235 ILE B CA 1
ATOM 4688 C C . ILE B 1 235 ? 12.883 12.477 -1.479 1 88.44 235 ILE B C 1
ATOM 4690 O O . ILE B 1 235 ? 12.727 13.414 -0.694 1 88.44 235 ILE B O 1
ATOM 4694 N N . GLY B 1 236 ? 13.188 12.602 -2.766 1 89.44 236 GLY B N 1
ATOM 4695 C CA . GLY B 1 236 ? 13.328 13.93 -3.346 1 89.44 236 GLY B CA 1
ATOM 4696 C C . GLY B 1 236 ? 14.68 14.562 -3.074 1 89.44 236 GLY B C 1
ATOM 4697 O O . GLY B 1 236 ? 15.664 13.859 -2.859 1 89.44 236 GLY B O 1
ATOM 4698 N N . MET B 1 237 ? 14.742 15.828 -3.213 1 84.19 237 MET B N 1
ATOM 4699 C CA . MET B 1 237 ? 15.977 16.578 -3.033 1 84.19 237 MET B CA 1
ATOM 4700 C C . MET B 1 237 ? 16.266 16.812 -1.555 1 84.19 237 MET B C 1
ATOM 4702 O O . MET B 1 237 ? 15.352 17.094 -0.778 1 84.19 237 MET B O 1
ATOM 4706 N N . PRO B 1 238 ? 17.516 16.562 -1.243 1 75.69 238 PRO B N 1
ATOM 4707 C CA . PRO B 1 238 ? 17.859 16.828 0.155 1 75.69 238 PRO B CA 1
ATOM 4708 C C . PRO B 1 238 ? 17.797 18.312 0.505 1 75.69 238 PRO B C 1
ATOM 4710 O O . PRO B 1 238 ? 18.047 19.156 -0.354 1 75.69 238 PRO B O 1
ATOM 4713 N N . THR B 1 239 ? 17.281 18.578 1.695 1 63.75 239 THR B N 1
ATOM 4714 C CA . THR B 1 239 ? 17.328 19.938 2.215 1 63.75 239 THR B CA 1
ATOM 4715 C C . THR B 1 239 ? 18.078 19.984 3.539 1 63.75 239 THR B C 1
ATOM 4717 O O . THR B 1 239 ? 18.266 18.953 4.191 1 63.75 239 THR B O 1
ATOM 4720 N N . ALA B 1 240 ? 18.75 21.094 3.801 1 56.38 240 ALA B N 1
ATOM 4721 C CA . ALA B 1 240 ? 19.609 21.297 4.957 1 56.38 240 ALA B CA 1
ATOM 4722 C C . ALA B 1 240 ? 18.906 20.891 6.246 1 56.38 240 ALA B C 1
ATOM 4724 O O . ALA B 1 240 ? 19.531 20.328 7.156 1 56.38 240 ALA B O 1
ATOM 4725 N N . ASN B 1 241 ? 17.594 20.984 6.375 1 53.84 241 ASN B N 1
ATOM 4726 C CA . ASN B 1 241 ? 16.922 20.719 7.637 1 53.84 241 ASN B CA 1
ATOM 4727 C C . ASN B 1 241 ? 15.945 19.547 7.512 1 53.84 241 ASN B C 1
ATOM 4729 O O . ASN B 1 241 ? 14.977 19.469 8.266 1 53.84 241 ASN B O 1
ATOM 4733 N N . SER B 1 242 ? 16.453 18.641 6.727 1 62.19 242 SER B N 1
ATOM 4734 C CA . SER B 1 242 ? 15.516 17.547 6.531 1 62.19 242 SER B CA 1
ATOM 4735 C C . SER B 1 242 ? 15.75 16.422 7.539 1 62.19 242 SER B C 1
ATOM 4737 O O . SER B 1 242 ? 16.891 16.141 7.902 1 62.19 242 SER B O 1
ATOM 4739 N N . TYR B 1 243 ? 14.742 15.992 8.156 1 65.81 243 TYR B N 1
ATOM 4740 C CA . TYR B 1 243 ? 14.742 14.797 8.992 1 65.81 243 TYR B CA 1
ATOM 4741 C C . TYR B 1 243 ? 14.43 13.555 8.164 1 65.81 243 TYR B C 1
ATOM 4743 O O . TYR B 1 243 ? 13.453 13.531 7.418 1 65.81 243 TYR B O 1
ATOM 4751 N N . TYR B 1 244 ? 15.344 12.656 8.312 1 75.69 244 TYR B N 1
ATOM 4752 C CA . TYR B 1 244 ? 15.148 11.383 7.629 1 75.69 244 TYR B CA 1
ATOM 4753 C C . TYR B 1 244 ? 14.867 10.258 8.625 1 75.69 244 TYR B C 1
ATOM 4755 O O . TYR B 1 244 ? 15.797 9.711 9.227 1 75.69 244 TYR B O 1
ATOM 4763 N N . PRO B 1 245 ? 13.664 9.828 8.703 1 74.06 245 PRO B N 1
ATOM 4764 C CA . PRO B 1 245 ? 13.227 8.969 9.805 1 74.06 245 PRO B CA 1
ATOM 4765 C C . PRO B 1 245 ? 13.938 7.613 9.805 1 74.06 245 PRO B C 1
ATOM 4767 O O . PRO B 1 245 ? 14.078 6.988 10.859 1 74.06 245 PRO B O 1
ATOM 4770 N N . LEU B 1 246 ? 14.453 7.184 8.711 1 83.56 246 LEU B N 1
ATOM 4771 C CA . LEU B 1 246 ? 14.992 5.832 8.656 1 83.56 246 LEU B CA 1
ATOM 4772 C C . LEU B 1 246 ? 16.516 5.848 8.781 1 83.56 246 LEU B C 1
ATOM 4774 O O . LEU B 1 246 ? 17.141 4.789 8.867 1 83.56 246 LEU B O 1
ATOM 4778 N N . ASP B 1 247 ? 17.109 7 8.82 1 83.44 247 ASP B N 1
ATOM 4779 C CA . ASP B 1 247 ? 18.562 7.074 8.875 1 83.44 247 ASP B CA 1
ATOM 4780 C C . ASP B 1 247 ? 19.094 6.434 10.156 1 83.44 247 ASP B C 1
ATOM 4782 O O . ASP B 1 247 ? 18.656 6.773 11.258 1 83.44 247 ASP B O 1
ATOM 4786 N N . GLY B 1 248 ? 19.984 5.543 9.969 1 88.19 248 GLY B N 1
ATOM 4787 C CA . GLY B 1 248 ? 20.641 4.898 11.094 1 88.19 248 GLY B CA 1
ATOM 4788 C C . GLY B 1 248 ? 19.844 3.74 11.672 1 88.19 248 GLY B C 1
ATOM 4789 O O . GLY B 1 248 ? 20.297 3.064 12.594 1 88.19 248 GLY B O 1
ATOM 4790 N N . HIS B 1 249 ? 18.75 3.43 11.102 1 83.56 249 HIS B N 1
ATOM 4791 C CA . HIS B 1 249 ? 17.922 2.346 11.602 1 83.56 249 HIS B CA 1
ATOM 4792 C C . HIS B 1 249 ? 18.531 0.984 11.281 1 83.56 249 HIS B C 1
ATOM 4794 O O . HIS B 1 249 ? 19 0.757 10.164 1 83.56 249 HIS B O 1
ATOM 4800 N N . THR B 1 250 ? 18.516 0.111 12.328 1 88.69 250 THR B N 1
ATOM 4801 C CA . THR B 1 250 ? 19.047 -1.235 12.156 1 88.69 250 THR B CA 1
ATOM 4802 C C . THR B 1 250 ? 18 -2.283 12.508 1 88.69 250 THR B C 1
ATOM 4804 O O . THR B 1 250 ? 17.281 -2.143 13.508 1 88.69 250 THR B O 1
ATOM 4807 N N . GLU B 1 251 ? 17.828 -3.217 11.617 1 88.25 251 GLU B N 1
ATOM 4808 C CA . GLU B 1 251 ? 16.953 -4.359 11.859 1 88.25 251 GLU B CA 1
ATOM 4809 C C . GLU B 1 251 ? 17.734 -5.668 11.875 1 88.25 251 GLU B C 1
ATOM 4811 O O . GLU B 1 251 ? 18.5 -5.941 10.953 1 88.25 251 GLU B O 1
ATOM 4816 N N . ILE B 1 252 ? 17.547 -6.414 12.969 1 88.81 252 ILE B N 1
ATOM 4817 C CA . ILE B 1 252 ? 18.234 -7.691 13.102 1 88.81 252 ILE B CA 1
ATOM 4818 C C . ILE B 1 252 ? 17.234 -8.836 12.984 1 88.81 252 ILE B C 1
ATOM 4820 O O . ILE B 1 252 ? 16.203 -8.836 13.672 1 88.81 252 ILE B O 1
ATOM 4824 N N . GLN B 1 253 ? 17.469 -9.703 12.039 1 90.31 253 GLN B N 1
ATOM 4825 C CA . GLN B 1 253 ? 16.641 -10.898 11.922 1 90.31 253 GLN B CA 1
ATOM 4826 C C . GLN B 1 253 ? 16.844 -11.828 13.117 1 90.31 253 GLN B C 1
ATOM 4828 O O . GLN B 1 253 ? 17.938 -12.375 13.297 1 90.31 253 GLN B O 1
ATOM 4833 N N . GLN B 1 254 ? 15.789 -12.102 13.82 1 82.25 254 GLN B N 1
ATOM 4834 C CA . GLN B 1 254 ? 15.906 -12.82 15.086 1 82.25 254 GLN B CA 1
ATOM 4835 C C . GLN B 1 254 ? 15.641 -14.312 14.891 1 82.25 254 GLN B C 1
ATOM 4837 O O . GLN B 1 254 ? 16.125 -15.141 15.672 1 82.25 254 GLN B O 1
ATOM 4842 N N . LYS B 1 255 ? 14.797 -14.648 13.953 1 84.19 255 LYS B N 1
ATOM 4843 C CA . LYS B 1 255 ? 14.422 -16.031 13.727 1 84.19 255 LYS B CA 1
ATOM 4844 C C . LYS B 1 255 ? 14.867 -16.5 12.344 1 84.19 255 LYS B C 1
ATOM 4846 O O . LYS B 1 255 ? 15.086 -15.695 11.445 1 84.19 255 LYS B O 1
ATOM 4851 N N . THR B 1 256 ? 15.047 -17.766 12.359 1 84.44 256 THR B N 1
ATOM 4852 C CA . THR B 1 256 ? 15.336 -18.359 11.055 1 84.44 256 THR B CA 1
ATOM 4853 C C . THR B 1 256 ? 14.07 -18.406 10.195 1 84.44 256 THR B C 1
ATOM 4855 O O . THR B 1 256 ? 12.961 -18.531 10.727 1 84.44 256 THR B O 1
ATOM 4858 N N . GLY B 1 257 ? 14.297 -18.172 8.891 1 85.56 257 GLY B N 1
ATOM 4859 C CA . GLY B 1 257 ? 13.172 -18.219 7.969 1 85.56 257 GLY B CA 1
ATOM 4860 C C . GLY B 1 257 ? 13.219 -17.125 6.918 1 85.56 257 GLY B C 1
ATOM 4861 O O . GLY B 1 257 ? 14.156 -16.328 6.891 1 85.56 257 GLY B O 1
ATOM 4862 N N . ARG B 1 258 ? 12.211 -17.188 6.066 1 88.12 258 ARG B N 1
ATOM 4863 C CA . ARG B 1 258 ? 12.094 -16.203 5.008 1 88.12 258 ARG B CA 1
ATOM 4864 C C . ARG B 1 258 ? 11.508 -14.898 5.539 1 88.12 258 ARG B C 1
ATOM 4866 O O . ARG B 1 258 ? 10.289 -14.703 5.516 1 88.12 258 ARG B O 1
ATOM 4873 N N . MET B 1 259 ? 12.43 -14.07 5.891 1 89 259 MET B N 1
ATOM 4874 C CA . MET B 1 259 ? 11.953 -12.828 6.488 1 89 259 MET B CA 1
ATOM 4875 C C . MET B 1 259 ? 11.609 -11.805 5.414 1 89 259 MET B C 1
ATOM 4877 O O . MET B 1 259 ? 12.383 -11.586 4.484 1 89 259 MET B O 1
ATOM 4881 N N . LYS B 1 260 ? 10.469 -11.289 5.574 1 89.62 260 LYS B N 1
ATOM 4882 C CA . LYS B 1 260 ? 10.078 -10.086 4.84 1 89.62 260 LYS B CA 1
ATOM 4883 C C . LYS B 1 260 ? 10.062 -8.867 5.754 1 89.62 260 LYS B C 1
ATOM 4885 O O . LYS B 1 260 ? 9.211 -8.758 6.637 1 89.62 260 LYS B O 1
ATOM 4890 N N . MET B 1 261 ? 11.023 -8.062 5.609 1 91.06 261 MET B N 1
ATOM 4891 C CA . MET B 1 261 ? 10.953 -6.754 6.25 1 91.06 261 MET B CA 1
ATOM 4892 C C . MET B 1 261 ? 10.297 -5.734 5.328 1 91.06 261 MET B C 1
ATOM 4894 O O . MET B 1 261 ? 10.734 -5.543 4.191 1 91.06 261 MET B O 1
ATOM 4898 N N . ILE B 1 262 ? 9.266 -5.066 5.867 1 90.38 262 ILE B N 1
ATOM 4899 C CA . ILE B 1 262 ? 8.586 -4.113 5 1 90.38 262 ILE B CA 1
ATOM 4900 C C . ILE B 1 262 ? 8.469 -2.764 5.703 1 90.38 262 ILE B C 1
ATOM 4902 O O . ILE B 1 262 ? 8.102 -2.701 6.879 1 90.38 262 ILE B O 1
ATOM 4906 N N . TYR B 1 263 ? 8.883 -1.739 5.016 1 88.81 263 TYR B N 1
ATOM 4907 C CA . TYR B 1 263 ? 8.711 -0.35 5.426 1 88.81 263 TYR B CA 1
ATOM 4908 C C . TYR B 1 263 ? 7.629 0.333 4.598 1 88.81 263 TYR B C 1
ATOM 4910 O O . TYR B 1 263 ? 7.703 0.358 3.367 1 88.81 263 TYR B O 1
ATOM 4918 N N . PHE B 1 264 ? 6.625 0.791 5.289 1 84.88 264 PHE B N 1
ATOM 4919 C CA . PHE B 1 264 ? 5.625 1.61 4.617 1 84.88 264 PHE B CA 1
ATOM 4920 C C . PHE B 1 264 ? 5.98 3.09 4.719 1 84.88 264 PHE B C 1
ATOM 4922 O O . PHE B 1 264 ? 6.051 3.645 5.816 1 84.88 264 PHE B O 1
ATOM 4929 N N . LEU B 1 265 ? 6.145 3.674 3.531 1 86 265 LEU B N 1
ATOM 4930 C CA . LEU B 1 265 ? 6.586 5.062 3.463 1 86 265 LEU B CA 1
ATOM 4931 C C . LEU B 1 265 ? 5.492 5.953 2.885 1 86 265 LEU B C 1
ATOM 4933 O O . LEU B 1 265 ? 4.945 5.66 1.82 1 86 265 LEU B O 1
ATOM 4937 N N . ARG B 1 266 ? 5.277 6.941 3.598 1 78.75 266 ARG B N 1
ATOM 4938 C CA . ARG B 1 266 ? 4.32 7.934 3.119 1 78.75 266 ARG B CA 1
ATOM 4939 C C . ARG B 1 266 ? 4.992 9.289 2.908 1 78.75 266 ARG B C 1
ATOM 4941 O O . ARG B 1 266 ? 5.246 10.016 3.867 1 78.75 266 ARG B O 1
ATOM 4948 N N . ALA B 1 267 ? 5.145 9.609 1.658 1 81.38 267 ALA B N 1
ATOM 4949 C CA . ALA B 1 267 ? 5.855 10.836 1.31 1 81.38 267 ALA B CA 1
ATOM 4950 C C . ALA B 1 267 ? 4.91 12.031 1.273 1 81.38 267 ALA B C 1
ATOM 4952 O O . ALA B 1 267 ? 3.801 11.938 0.742 1 81.38 267 ALA B O 1
ATOM 4953 N N . VAL B 1 268 ? 5.379 13.086 1.808 1 72.12 268 VAL B N 1
ATOM 4954 C CA . VAL B 1 268 ? 4.629 14.344 1.819 1 72.12 268 VAL B CA 1
ATOM 4955 C C . VAL B 1 268 ? 5.473 15.453 1.205 1 72.12 268 VAL B C 1
ATOM 4957 O O . VAL B 1 268 ? 6.539 15.789 1.725 1 72.12 268 VAL B O 1
ATOM 4960 N N . PRO B 1 269 ? 4.949 15.938 0.123 1 70.19 269 PRO B N 1
ATOM 4961 C CA . PRO B 1 269 ? 5.707 17.062 -0.415 1 70.19 269 PRO B CA 1
ATOM 4962 C C . PRO B 1 269 ? 5.707 18.281 0.519 1 70.19 269 PRO B C 1
ATOM 4964 O O . PRO B 1 269 ? 4.656 18.656 1.047 1 70.19 269 PRO B O 1
ATOM 4967 N N . ILE B 1 270 ? 6.781 18.859 0.863 1 63.03 270 ILE B N 1
ATOM 4968 C CA . ILE B 1 270 ? 6.867 19.938 1.834 1 63.03 270 ILE B CA 1
ATOM 4969 C C . ILE B 1 270 ? 7.043 21.266 1.106 1 63.03 270 ILE B C 1
ATOM 4971 O O . ILE B 1 270 ? 6.855 22.344 1.696 1 63.03 270 ILE B O 1
ATOM 4975 N N . ASN B 1 271 ? 7.453 21.25 -0.136 1 58.25 271 ASN B N 1
ATOM 4976 C CA . ASN B 1 271 ? 7.562 22.5 -0.872 1 58.25 271 ASN B CA 1
ATOM 4977 C C . ASN B 1 271 ? 6.609 22.531 -2.066 1 58.25 271 ASN B C 1
ATOM 4979 O O . ASN B 1 271 ? 6.121 21.484 -2.504 1 58.25 271 ASN B O 1
ATOM 4983 N N . LEU B 1 272 ? 6.383 23.766 -2.514 1 55.78 272 LEU B N 1
ATOM 4984 C CA . LEU B 1 272 ? 5.422 24.016 -3.582 1 55.78 272 LEU B CA 1
ATOM 4985 C C . LEU B 1 272 ? 5.891 23.391 -4.891 1 55.78 272 LEU B C 1
ATOM 4987 O O . LEU B 1 272 ? 5.074 23 -5.73 1 55.78 272 LEU B O 1
ATOM 4991 N N . ASP B 1 273 ? 7.145 23.281 -5.055 1 59.09 273 ASP B N 1
ATOM 4992 C CA . ASP B 1 273 ? 7.645 22.766 -6.32 1 59.09 273 ASP B CA 1
ATOM 4993 C C . ASP B 1 273 ? 7.586 21.234 -6.344 1 59.09 273 ASP B C 1
ATOM 4995 O O . ASP B 1 273 ? 7.777 20.609 -7.391 1 59.09 273 ASP B O 1
ATOM 4999 N N . GLY B 1 274 ? 7.246 20.703 -5.199 1 63.62 274 GLY B N 1
ATOM 5000 C CA . GLY B 1 274 ? 7.074 19.266 -5.117 1 63.62 274 GLY B CA 1
ATOM 5001 C C . GLY B 1 274 ? 8.375 18.5 -5.27 1 63.62 274 GLY B C 1
ATOM 5002 O O . GLY B 1 274 ? 8.383 17.359 -5.75 1 63.62 274 GLY B O 1
ATOM 5003 N N . ARG B 1 275 ? 9.461 19.156 -4.898 1 75.31 275 ARG B N 1
ATOM 5004 C CA . ARG B 1 275 ? 10.734 18.484 -5.133 1 75.31 275 ARG B CA 1
ATOM 5005 C C . ARG B 1 275 ? 11.344 17.984 -3.824 1 75.31 275 ARG B C 1
ATOM 5007 O O . ARG B 1 275 ? 12.266 17.172 -3.832 1 75.31 275 ARG B O 1
ATOM 5014 N N . VAL B 1 276 ? 10.836 18.5 -2.791 1 71 276 VAL B N 1
ATOM 5015 C CA . VAL B 1 276 ? 11.32 18.078 -1.476 1 71 276 VAL B CA 1
ATOM 5016 C C . VAL B 1 276 ? 10.203 17.375 -0.718 1 71 276 VAL B C 1
ATOM 5018 O O . VAL B 1 276 ? 9.062 17.828 -0.701 1 71 276 VAL B O 1
ATOM 5021 N N . PHE B 1 277 ? 10.641 16.219 -0.165 1 76.94 277 PHE B N 1
ATOM 5022 C CA . PHE B 1 277 ? 9.641 15.422 0.538 1 76.94 277 PHE B CA 1
ATOM 5023 C C . PHE B 1 277 ? 10.094 15.125 1.962 1 76.94 277 PHE B C 1
ATOM 5025 O O . PHE B 1 277 ? 11.289 14.992 2.225 1 76.94 277 PHE B O 1
ATOM 5032 N N . SER B 1 278 ? 9.164 15.172 2.789 1 71.38 278 SER B N 1
ATOM 5033 C CA . SER B 1 278 ? 9.266 14.445 4.047 1 71.38 278 SER B CA 1
ATOM 5034 C C . SER B 1 278 ? 8.406 13.188 4.035 1 71.38 278 SER B C 1
ATOM 5036 O O . SER B 1 278 ? 7.562 13.016 3.154 1 71.38 278 SER B O 1
ATOM 5038 N N . PHE B 1 279 ? 8.812 12.227 4.918 1 76.5 279 PHE B N 1
ATOM 5039 C CA . PHE B 1 279 ? 7.973 11.039 4.895 1 76.5 279 PHE B CA 1
ATOM 5040 C C . PHE B 1 279 ? 7.852 10.43 6.285 1 76.5 279 PHE B C 1
ATOM 5042 O O . PHE B 1 279 ? 8.758 10.578 7.109 1 76.5 279 PHE B O 1
ATOM 5049 N N . GLY B 1 280 ? 6.645 9.898 6.531 1 73 280 GLY B N 1
ATOM 5050 C CA . GLY B 1 280 ? 6.457 8.984 7.648 1 73 280 GLY B CA 1
ATOM 5051 C C . GLY B 1 280 ? 6.723 7.539 7.285 1 73 280 GLY B C 1
ATOM 5052 O O . GLY B 1 280 ? 6.543 7.137 6.133 1 73 280 GLY B O 1
ATOM 5053 N N . ALA B 1 281 ? 7.223 6.84 8.359 1 78.5 281 ALA B N 1
ATOM 5054 C CA . ALA B 1 281 ? 7.559 5.449 8.078 1 78.5 281 ALA B CA 1
ATOM 5055 C C . ALA B 1 281 ? 7.055 4.527 9.188 1 78.5 281 ALA B C 1
ATOM 5057 O O . ALA B 1 281 ? 7.109 4.879 10.367 1 78.5 281 ALA B O 1
ATOM 5058 N N . SER B 1 282 ? 6.48 3.467 8.805 1 76 282 SER B N 1
ATOM 5059 C CA . SER B 1 282 ? 6.211 2.338 9.688 1 76 282 SER B CA 1
ATOM 5060 C C . SER B 1 282 ? 6.855 1.059 9.164 1 76 282 SER B C 1
ATOM 5062 O O . SER B 1 282 ? 7.008 0.88 7.957 1 76 282 SER B O 1
ATOM 5064 N N . SER B 1 283 ? 7.309 0.225 10.031 1 83.56 283 SER B N 1
ATOM 5065 C CA . SER B 1 283 ? 7.992 -0.991 9.602 1 83.56 283 SER B CA 1
ATOM 5066 C C . SER B 1 283 ? 7.398 -2.225 10.273 1 83.56 283 SER B C 1
ATOM 5068 O O . SER B 1 283 ? 6.996 -2.172 11.438 1 83.56 283 SER B O 1
ATOM 5070 N N . TYR B 1 284 ? 7.414 -3.309 9.523 1 79.56 284 TYR B N 1
ATOM 5071 C CA . TYR B 1 284 ? 6.891 -4.586 10 1 79.56 284 TYR B CA 1
ATOM 5072 C C . TYR B 1 284 ? 7.77 -5.738 9.531 1 79.56 284 TYR B C 1
ATOM 5074 O O . TYR B 1 284 ? 8.383 -5.668 8.461 1 79.56 284 TYR B O 1
ATOM 5082 N N . GLN B 1 285 ? 7.797 -6.746 10.414 1 83.44 285 GLN B N 1
ATOM 5083 C CA . GLN B 1 285 ? 8.5 -7.977 10.062 1 83.44 285 GLN B CA 1
ATOM 5084 C C . GLN B 1 285 ? 7.527 -9.148 9.945 1 83.44 285 GLN B C 1
ATOM 5086 O O . GLN B 1 285 ? 6.602 -9.281 10.742 1 83.44 285 GLN B O 1
ATOM 5091 N N . ASN B 1 286 ? 7.68 -9.867 8.836 1 82 286 ASN B N 1
ATOM 5092 C CA . ASN B 1 286 ? 6.906 -11.086 8.617 1 82 286 ASN B CA 1
ATOM 5093 C C . ASN B 1 286 ? 7.801 -12.258 8.219 1 82 286 ASN B C 1
ATOM 5095 O O . ASN B 1 286 ? 8.727 -12.094 7.422 1 82 286 ASN B O 1
ATOM 5099 N N . TYR B 1 287 ? 7.566 -13.398 8.898 1 83.62 287 TYR B N 1
ATOM 5100 C CA . TYR B 1 287 ? 8.266 -14.617 8.5 1 83.62 287 TYR B CA 1
ATOM 5101 C C . TYR B 1 287 ? 7.355 -15.516 7.664 1 83.62 287 TYR B C 1
ATOM 5103 O O . TYR B 1 287 ? 6.379 -16.062 8.172 1 83.62 287 TYR B O 1
ATOM 5111 N N . ARG B 1 288 ? 7.77 -15.586 6.434 1 80.31 288 ARG B N 1
ATOM 5112 C CA . ARG B 1 288 ? 7 -16.422 5.512 1 80.31 288 ARG B CA 1
ATOM 5113 C C . ARG B 1 288 ? 7.227 -17.891 5.793 1 80.31 288 ARG B C 1
ATOM 5115 O O . ARG B 1 288 ? 8.344 -18.312 6.125 1 80.31 288 ARG B O 1
ATOM 5122 N N . GLY B 1 289 ? 6.137 -18.609 5.684 1 74.44 289 GLY B N 1
ATOM 5123 C CA . GLY B 1 289 ? 6.254 -20.047 5.926 1 74.44 289 GLY B CA 1
ATOM 5124 C C . GLY B 1 289 ? 7.148 -20.75 4.922 1 74.44 289 GLY B C 1
ATOM 5125 O O . GLY B 1 289 ? 7.453 -20.203 3.861 1 74.44 289 GLY B O 1
ATOM 5126 N N . SER B 1 290 ? 7.613 -21.906 5.301 1 72.69 290 SER B N 1
ATOM 5127 C CA . SER B 1 290 ? 8.508 -22.703 4.461 1 72.69 290 SER B CA 1
ATOM 5128 C C . SER B 1 290 ? 7.828 -23.109 3.16 1 72.69 290 SER B C 1
ATOM 5130 O O . SER B 1 290 ? 8.5 -23.344 2.152 1 72.69 290 SER B O 1
ATOM 5132 N N . ASN B 1 291 ? 6.539 -23.109 3.133 1 73 291 ASN B N 1
ATOM 5133 C CA . ASN B 1 291 ? 5.801 -23.531 1.945 1 73 291 ASN B CA 1
ATOM 5134 C C . ASN B 1 291 ? 5.465 -22.344 1.049 1 73 291 ASN B C 1
ATOM 5136 O O . ASN B 1 291 ? 4.895 -22.516 -0.03 1 73 291 ASN B O 1
ATOM 5140 N N . SER B 1 292 ? 5.953 -21.25 1.488 1 75.12 292 SER B N 1
ATOM 5141 C CA . SER B 1 292 ? 5.652 -20.078 0.684 1 75.12 292 SER B CA 1
ATOM 5142 C C . SER B 1 292 ? 6.527 -20.016 -0.565 1 75.12 292 SER B C 1
ATOM 5144 O O . SER B 1 292 ? 7.695 -20.406 -0.528 1 75.12 292 SER B O 1
ATOM 5146 N N . THR B 1 293 ? 5.91 -19.547 -1.627 1 74.38 293 THR B N 1
ATOM 5147 C CA . THR B 1 293 ? 6.664 -19.359 -2.861 1 74.38 293 THR B CA 1
ATOM 5148 C C . THR B 1 293 ? 7.238 -17.938 -2.934 1 74.38 293 THR B C 1
ATOM 5150 O O . THR B 1 293 ? 7.973 -17.609 -3.867 1 74.38 293 THR B O 1
ATOM 5153 N N . LYS B 1 294 ? 7.004 -17.25 -1.897 1 80.5 294 LYS B N 1
ATOM 5154 C CA . LYS B 1 294 ? 7.441 -15.852 -1.946 1 80.5 294 LYS B CA 1
ATOM 5155 C C . LYS B 1 294 ? 8.852 -15.695 -1.388 1 80.5 294 LYS B C 1
ATOM 5157 O O . LYS B 1 294 ? 9.25 -16.422 -0.479 1 80.5 294 LYS B O 1
ATOM 5162 N N . TYR B 1 295 ? 9.57 -14.789 -1.887 1 85.31 295 TYR B N 1
ATOM 5163 C CA . TYR B 1 295 ? 10.961 -14.57 -1.523 1 85.31 295 TYR B CA 1
ATOM 5164 C C . TYR B 1 295 ? 11.07 -13.609 -0.344 1 85.31 295 TYR B C 1
ATOM 5166 O O . TYR B 1 295 ? 10.195 -12.773 -0.134 1 85.31 295 TYR B O 1
ATOM 5174 N N . PRO B 1 296 ? 12.156 -13.836 0.452 1 90.69 296 PRO B N 1
ATOM 5175 C CA . PRO B 1 296 ? 12.445 -12.875 1.515 1 90.69 296 PRO B CA 1
ATOM 5176 C C . PRO B 1 296 ? 13.078 -11.586 0.987 1 90.69 296 PRO B C 1
ATOM 5178 O O . PRO B 1 296 ? 13.383 -11.492 -0.204 1 90.69 296 PRO B O 1
ATOM 5181 N N . GLY B 1 297 ? 13.203 -10.625 1.87 1 93.56 297 GLY B N 1
ATOM 5182 C CA . GLY B 1 297 ? 13.844 -9.391 1.439 1 93.56 297 GLY B CA 1
ATOM 5183 C C . GLY B 1 297 ? 13.422 -8.18 2.252 1 93.56 297 GLY B C 1
ATOM 5184 O O . GLY B 1 297 ? 12.75 -8.32 3.275 1 93.56 297 GLY B O 1
ATOM 5185 N N . VAL B 1 298 ? 13.984 -7.125 1.873 1 95.69 298 VAL B N 1
ATOM 5186 C CA . VAL B 1 298 ? 13.641 -5.824 2.443 1 95.69 298 VAL B CA 1
ATOM 5187 C C . VAL B 1 298 ? 12.828 -5.016 1.434 1 95.69 298 VAL B C 1
ATOM 5189 O O . VAL B 1 298 ? 13.289 -4.758 0.319 1 95.69 298 VAL B O 1
ATOM 5192 N N . PHE B 1 299 ? 11.641 -4.656 1.936 1 94.62 299 PHE B N 1
ATOM 5193 C CA . PHE B 1 299 ? 10.695 -4.004 1.041 1 94.62 299 PHE B CA 1
ATOM 5194 C C . PHE B 1 299 ? 10.352 -2.602 1.537 1 94.62 299 PHE B C 1
ATOM 5196 O O . PHE B 1 299 ? 10.164 -2.393 2.736 1 94.62 299 PHE B O 1
ATOM 5203 N N . PHE B 1 300 ? 10.336 -1.651 0.603 1 94.62 300 PHE B N 1
ATOM 5204 C CA . PHE B 1 300 ? 9.914 -0.282 0.874 1 94.62 300 PHE B CA 1
ATOM 5205 C C . PHE B 1 300 ? 8.688 0.084 0.042 1 94.62 300 PHE B C 1
ATOM 5207 O O . PHE B 1 300 ? 8.805 0.378 -1.149 1 94.62 300 PHE B O 1
ATOM 5214 N N . SER B 1 301 ? 7.586 -0.005 0.683 1 93.06 301 SER B N 1
ATOM 5215 C CA . SER B 1 301 ? 6.336 0.383 0.031 1 93.06 301 SER B CA 1
ATOM 5216 C C . SER B 1 301 ? 6.074 1.877 0.186 1 93.06 301 SER B C 1
ATOM 5218 O O . SER B 1 301 ? 5.867 2.363 1.3 1 93.06 301 SER B O 1
ATOM 5220 N N . TYR B 1 302 ? 6.078 2.605 -0.941 1 90.25 302 TYR B N 1
ATOM 5221 C CA . TYR B 1 302 ? 5.965 4.055 -0.855 1 90.25 302 TYR B CA 1
ATOM 5222 C C . TYR B 1 302 ? 4.707 4.547 -1.567 1 90.25 302 TYR B C 1
ATOM 5224 O O . TYR B 1 302 ? 4.219 3.896 -2.494 1 90.25 302 TYR B O 1
ATOM 5232 N N . ASP B 1 303 ? 4.223 5.645 -1.069 1 85.38 303 ASP B N 1
ATOM 5233 C CA . ASP B 1 303 ? 3.123 6.395 -1.67 1 85.38 303 ASP B CA 1
ATOM 5234 C C . ASP B 1 303 ? 3.236 7.883 -1.349 1 85.38 303 ASP B C 1
ATOM 5236 O O . ASP B 1 303 ? 3.914 8.266 -0.394 1 85.38 303 ASP B O 1
ATOM 5240 N N . VAL B 1 304 ? 2.695 8.602 -2.258 1 77.44 304 VAL B N 1
ATOM 5241 C CA . VAL B 1 304 ? 2.721 10.047 -2.045 1 77.44 304 VAL B CA 1
ATOM 5242 C C . VAL B 1 304 ? 1.388 10.5 -1.457 1 77.44 304 VAL B C 1
ATOM 5244 O O . VAL B 1 304 ? 0.323 10.18 -1.987 1 77.44 304 VAL B O 1
ATOM 5247 N N . SER B 1 305 ? 1.53 11.125 -0.284 1 67.06 305 SER B N 1
ATOM 5248 C CA . SER B 1 305 ? 0.337 11.602 0.411 1 67.06 305 SER B CA 1
ATOM 5249 C C . SER B 1 305 ? -0.397 12.656 -0.406 1 67.06 305 SER B C 1
ATOM 5251 O O . SER B 1 305 ? 0.233 13.492 -1.06 1 67.06 305 SER B O 1
ATOM 5253 N N . LEU B 1 306 ? -1.628 12.469 -0.459 1 59.16 306 LEU B N 1
ATOM 5254 C CA . LEU B 1 306 ? -2.469 13.453 -1.125 1 59.16 306 LEU B CA 1
ATOM 5255 C C . LEU B 1 306 ? -2.59 14.719 -0.282 1 59.16 306 LEU B C 1
ATOM 5257 O O . LEU B 1 306 ? -2.908 15.789 -0.803 1 59.16 306 LEU B O 1
ATOM 5261 N N . ILE B 1 307 ? -2.395 14.562 1.009 1 50.16 307 ILE B N 1
ATOM 5262 C CA . ILE B 1 307 ? -2.482 15.688 1.931 1 50.16 307 ILE B CA 1
ATOM 5263 C C . ILE B 1 307 ? -1.186 16.5 1.887 1 50.16 307 ILE B C 1
ATOM 5265 O O . ILE B 1 307 ? -0.097 15.938 2.059 1 50.16 307 ILE B O 1
ATOM 5269 N N . GLY B 1 308 ? -1.115 17.469 0.991 1 46.59 308 GLY B N 1
ATOM 5270 C CA . GLY B 1 308 ? 0.071 18.297 1.008 1 46.59 308 GLY B CA 1
ATOM 5271 C C . GLY B 1 308 ? 0.125 19.234 2.205 1 46.59 308 GLY B C 1
ATOM 5272 O O . GLY B 1 308 ? -0.906 19.531 2.812 1 46.59 308 GLY B O 1
ATOM 5273 N N . ILE B 1 309 ? 1.185 19.078 2.914 1 42.62 309 ILE B N 1
ATOM 5274 C CA . ILE B 1 309 ? 1.434 20.062 3.963 1 42.62 309 ILE B CA 1
ATOM 5275 C C . ILE B 1 309 ? 1.725 21.422 3.334 1 42.62 309 ILE B C 1
ATOM 5277 O O . ILE B 1 309 ? 2.578 21.547 2.451 1 42.62 309 ILE B O 1
ATOM 5281 N N . VAL B 1 310 ? 0.794 22.172 3.109 1 37.25 310 VAL B N 1
ATOM 5282 C CA . VAL B 1 310 ? 1.25 23.516 2.744 1 37.25 310 VAL B CA 1
ATOM 5283 C C . VAL B 1 310 ? 1.911 24.172 3.949 1 37.25 310 VAL B C 1
ATOM 5285 O O . VAL B 1 310 ? 1.305 24.281 5.016 1 37.25 310 VAL B O 1
ATOM 5288 N N . SER B 1 311 ? 3.059 23.859 3.998 1 35.5 311 SER B N 1
ATOM 5289 C CA . SER B 1 311 ? 3.785 24.672 4.965 1 35.5 311 SER B CA 1
ATOM 5290 C C . SER B 1 311 ? 3.27 26.109 4.977 1 35.5 311 SER B C 1
ATOM 5292 O O . SER B 1 311 ? 3.24 26.766 3.938 1 35.5 311 SER B O 1
ATOM 5294 N N . SER B 1 312 ? 2.162 26.234 5.609 1 35.09 312 SER B N 1
ATOM 5295 C CA . SER B 1 312 ? 1.961 27.672 5.766 1 35.09 312 SER B CA 1
ATOM 5296 C C . SER B 1 312 ? 3.25 28.375 6.191 1 35.09 312 SER B C 1
ATOM 5298 O O . SER B 1 312 ? 3.875 27.984 7.18 1 35.09 312 SER B O 1
ATOM 5300 N N . GLN B 1 313 ? 4.047 28.656 5.215 1 36.81 313 GLN B N 1
ATOM 5301 C CA . GLN B 1 313 ? 5.121 29.578 5.578 1 36.81 313 GLN B CA 1
ATOM 5302 C C . GLN B 1 313 ? 4.805 30.312 6.879 1 36.81 313 GLN B C 1
ATOM 5304 O O . GLN B 1 313 ? 3.65 30.344 7.316 1 36.81 313 GLN B O 1
ATOM 5309 N N . ASN B 1 314 ? 5.789 31.141 7.219 1 37.03 314 ASN B N 1
ATOM 5310 C CA . ASN B 1 314 ? 5.848 32.219 8.211 1 37.03 314 ASN B CA 1
ATOM 5311 C C . ASN B 1 314 ? 4.5 32.906 8.359 1 37.03 314 ASN B C 1
ATOM 5313 O O . ASN B 1 314 ? 3.76 33.062 7.387 1 37.03 314 ASN B O 1
ATOM 5317 N N . SER B 1 315 ? 3.918 32.719 9.492 1 41.97 315 SER B N 1
ATOM 5318 C CA . SER B 1 315 ? 2.924 33.781 9.641 1 41.97 315 SER B CA 1
ATOM 5319 C C . SER B 1 315 ? 3.156 34.875 8.633 1 41.97 315 SER B C 1
ATOM 5321 O O . SER B 1 315 ? 4.293 35.312 8.422 1 41.97 315 SER B O 1
ATOM 5323 N N . SER B 1 316 ? 2.365 34.844 7.641 1 45.72 316 SER B N 1
ATOM 5324 C CA . SER B 1 316 ? 2.533 35.938 6.695 1 45.72 316 SER B CA 1
ATOM 5325 C C . SER B 1 316 ? 3.094 37.156 7.379 1 45.72 316 SER B C 1
ATOM 5327 O O . SER B 1 316 ? 2.988 37.312 8.602 1 45.72 316 SER B O 1
ATOM 5329 N N . LEU B 1 317 ? 3.895 37.781 6.676 1 53.62 317 LEU B N 1
ATOM 5330 C CA . LEU B 1 317 ? 4.289 39.094 7.188 1 53.62 317 LEU B CA 1
ATOM 5331 C C . LEU B 1 317 ? 3.096 39.844 7.789 1 53.62 317 LEU B C 1
ATOM 5333 O O . LEU B 1 317 ? 3.234 40.531 8.789 1 53.62 317 LEU B O 1
ATOM 5337 N N . MET B 1 318 ? 1.995 39.406 7.266 1 51.34 318 MET B N 1
ATOM 5338 C CA . MET B 1 318 ? 0.789 40.031 7.777 1 51.34 318 MET B CA 1
ATOM 5339 C C . MET B 1 318 ? 0.405 39.469 9.141 1 51.34 318 MET B C 1
ATOM 5341 O O . MET B 1 318 ? -0.073 40.188 10.008 1 51.34 318 MET B O 1
ATOM 5345 N N . ASP B 1 319 ? 0.77 38.219 9.172 1 56.19 319 ASP B N 1
ATOM 5346 C CA . ASP B 1 319 ? 0.502 37.625 10.477 1 56.19 319 ASP B CA 1
ATOM 5347 C C . ASP B 1 319 ? 1.458 38.156 11.539 1 56.19 319 ASP B C 1
ATOM 5349 O O . ASP B 1 319 ? 1.05 38.406 12.672 1 56.19 319 ASP B O 1
ATOM 5353 N N . LEU B 1 320 ? 2.566 38.344 11.148 1 62.97 320 LEU B N 1
ATOM 5354 C CA . LEU B 1 320 ? 3.549 38.969 12.031 1 62.97 320 LEU B CA 1
ATOM 5355 C C . LEU B 1 320 ? 3.146 40.375 12.383 1 62.97 320 LEU B C 1
ATOM 5357 O O . LEU B 1 320 ? 3.184 40.781 13.555 1 62.97 320 LEU B O 1
ATOM 5361 N N . VAL B 1 321 ? 2.721 41.094 11.383 1 64 321 VAL B N 1
ATOM 5362 C CA . VAL B 1 321 ? 2.328 42.469 11.578 1 64 321 VAL B CA 1
ATOM 5363 C C . VAL B 1 321 ? 1.114 42.531 12.5 1 64 321 VAL B C 1
ATOM 5365 O O . VAL B 1 321 ? 1.073 43.375 13.422 1 64 321 VAL B O 1
ATOM 5368 N N . THR B 1 322 ? 0.345 41.625 12.25 1 59.84 322 THR B N 1
ATOM 5369 C CA . THR B 1 322 ? -0.849 41.625 13.086 1 59.84 322 THR B CA 1
ATOM 5370 C C . THR B 1 322 ? -0.497 41.25 14.531 1 59.84 322 THR B C 1
ATOM 5372 O O . THR B 1 322 ? -1.032 41.844 15.469 1 59.84 322 THR B O 1
ATOM 5375 N N . GLU B 1 323 ? 0.423 40.375 14.641 1 65.88 323 GLU B N 1
ATOM 5376 C CA . GLU B 1 323 ? 0.843 39.969 15.977 1 65.88 323 GLU B CA 1
ATOM 5377 C C . GLU B 1 323 ? 1.639 41.094 16.672 1 65.88 323 GLU B C 1
ATOM 5379 O O . GLU B 1 323 ? 1.474 41.312 17.859 1 65.88 323 GLU B O 1
ATOM 5384 N N . LEU B 1 324 ? 2.342 41.844 15.914 1 71.19 324 LEU B N 1
ATOM 5385 C CA . LEU B 1 324 ? 3.105 42.969 16.438 1 71.19 324 LEU B CA 1
ATOM 5386 C C . LEU B 1 324 ? 2.182 44.125 16.828 1 71.19 324 LEU B C 1
ATOM 5388 O O . LEU B 1 324 ? 2.379 44.75 17.859 1 71.19 324 LEU B O 1
ATOM 5392 N N . MET B 1 325 ? 1.192 44.281 16.078 1 67 325 MET B N 1
ATOM 5393 C CA . MET B 1 325 ? 0.214 45.312 16.391 1 67 325 MET B CA 1
ATOM 5394 C C . MET B 1 325 ? -0.574 44.969 17.656 1 67 325 MET B C 1
ATOM 5396 O O . MET B 1 325 ? -0.905 45.844 18.453 1 67 325 MET B O 1
ATOM 5400 N N . SER B 1 326 ? -0.715 43.719 17.797 1 70.94 326 SER B N 1
ATOM 5401 C CA . SER B 1 326 ? -1.398 43.219 19 1 70.94 326 SER B CA 1
ATOM 5402 C C . SER B 1 326 ? -0.551 43.469 20.25 1 70.94 326 SER B C 1
ATOM 5404 O O . SER B 1 326 ? -1.071 43.844 21.297 1 70.94 326 SER B O 1
ATOM 5406 N N . ILE B 1 327 ? 0.622 43.219 20.125 1 72.81 327 ILE B N 1
ATOM 5407 C CA . ILE B 1 327 ? 1.556 43.469 21.219 1 72.81 327 ILE B CA 1
ATOM 5408 C C . ILE B 1 327 ? 1.564 44.938 21.578 1 72.81 327 ILE B C 1
ATOM 5410 O O . ILE B 1 327 ? 1.488 45.312 22.766 1 72.81 327 ILE B O 1
ATOM 5414 N N . LEU B 1 328 ? 1.609 45.812 20.578 1 73 328 LEU B N 1
ATOM 5415 C CA . LEU B 1 328 ? 1.603 47.25 20.781 1 73 328 LEU B CA 1
ATOM 5416 C C . LEU B 1 328 ? 0.333 47.688 21.516 1 73 328 LEU B C 1
ATOM 5418 O O . LEU B 1 328 ? 0.398 48.438 22.484 1 73 328 LEU B O 1
ATOM 5422 N N . GLY B 1 329 ? -0.729 47.219 21.062 1 67.88 329 GLY B N 1
ATOM 5423 C CA . GLY B 1 329 ? -1.995 47.562 21.688 1 67.88 329 GLY B CA 1
ATOM 5424 C C . GLY B 1 329 ? -2.129 47.031 23.094 1 67.88 329 GLY B C 1
ATOM 5425 O O . GLY B 1 329 ? -2.59 47.75 24 1 67.88 329 GLY B O 1
ATOM 5426 N N . GLY B 1 330 ? -1.721 45.844 23.25 1 70.75 330 GLY B N 1
ATOM 5427 C CA . GLY B 1 330 ? -1.813 45.219 24.562 1 70.75 330 GLY B CA 1
ATOM 5428 C C . GLY B 1 330 ? -0.947 45.906 25.609 1 70.75 330 GLY B C 1
ATOM 5429 O O . GLY B 1 330 ? -1.414 46.188 26.719 1 70.75 330 GLY B O 1
ATOM 5430 N N . VAL B 1 331 ? 0.257 46.094 25.25 1 74.44 331 VAL B N 1
ATOM 5431 C CA . VAL B 1 331 ? 1.187 46.75 26.172 1 74.44 331 VAL B CA 1
ATOM 5432 C C . VAL B 1 331 ? 0.705 48.156 26.5 1 74.44 331 VAL B C 1
ATOM 5434 O O . VAL B 1 331 ? 0.75 48.594 27.656 1 74.44 331 VAL B O 1
ATOM 5437 N N . PHE B 1 332 ? 0.155 48.844 25.547 1 71.44 332 PHE B N 1
ATOM 5438 C CA . PHE B 1 332 ? -0.368 50.188 25.75 1 71.44 332 PHE B CA 1
ATOM 5439 C C . PHE B 1 332 ? -1.589 50.156 26.656 1 71.44 332 PHE B C 1
ATOM 5441 O O . PHE B 1 332 ? -1.744 51.031 27.531 1 71.44 332 PHE B O 1
ATOM 5448 N N . ALA B 1 333 ? -2.385 49.188 26.516 1 71.12 333 ALA B N 1
ATOM 5449 C CA . ALA B 1 333 ? -3.58 49.062 27.344 1 71.12 333 ALA B CA 1
ATOM 5450 C C . ALA B 1 333 ? -3.211 48.812 28.812 1 71.12 333 ALA B C 1
ATOM 5452 O O . ALA B 1 333 ? -3.76 49.438 29.719 1 71.12 333 ALA B O 1
ATOM 5453 N N . ILE B 1 334 ? -2.324 47.938 28.906 1 73.12 334 ILE B N 1
ATOM 5454 C CA . ILE B 1 334 ? -1.889 47.594 30.25 1 73.12 334 ILE B CA 1
ATOM 5455 C C . ILE B 1 334 ? -1.182 48.812 30.891 1 73.12 334 ILE B C 1
ATOM 5457 O O . ILE B 1 334 ? -1.41 49.125 32.062 1 73.12 334 ILE B O 1
ATOM 5461 N N . ALA B 1 335 ? -0.399 49.5 30.156 1 74.19 335 ALA B N 1
ATOM 5462 C CA . ALA B 1 335 ? 0.312 50.688 30.641 1 74.19 335 ALA B CA 1
ATOM 5463 C C . ALA B 1 335 ? -0.663 51.781 31.047 1 74.19 335 ALA B C 1
ATOM 5465 O O . ALA B 1 335 ? -0.489 52.438 32.094 1 74.19 335 ALA B O 1
ATOM 5466 N N . THR B 1 336 ? -1.627 51.969 30.281 1 69.5 336 THR B N 1
ATOM 5467 C CA . THR B 1 336 ? -2.629 53 30.594 1 69.5 336 THR B CA 1
ATOM 5468 C C . THR B 1 336 ? -3.412 52.625 31.844 1 69.5 336 THR B C 1
ATOM 5470 O O . THR B 1 336 ? -3.701 53.5 32.688 1 69.5 336 THR B O 1
ATOM 5473 N N . PHE B 1 337 ? -3.631 51.438 31.938 1 71.12 337 PHE B N 1
ATOM 5474 C CA . PHE B 1 337 ? -4.344 50.969 33.125 1 71.12 337 PHE B CA 1
ATOM 5475 C C . PHE B 1 337 ? -3.494 51.156 34.375 1 71.12 337 PHE B C 1
ATOM 5477 O O . PHE B 1 337 ? -3.984 51.625 35.406 1 71.12 337 PHE B O 1
ATOM 5484 N N . LEU B 1 338 ? -2.34 50.781 34.219 1 73.75 338 LEU B N 1
ATOM 5485 C CA . LEU B 1 338 ? -1.432 50.906 35.344 1 73.75 338 LEU B CA 1
ATOM 5486 C C . LEU B 1 338 ? -1.228 52.375 35.719 1 73.75 338 LEU B C 1
ATOM 5488 O O . LEU B 1 338 ? -1.121 52.719 36.875 1 73.75 338 LEU B O 1
ATOM 5492 N N . ASP B 1 339 ? -1.259 53.219 34.75 1 73.19 339 ASP B N 1
ATOM 5493 C CA . ASP B 1 339 ? -1.154 54.656 34.969 1 73.19 339 ASP B CA 1
ATOM 5494 C C . ASP B 1 339 ? -2.389 55.188 35.719 1 73.19 339 ASP B C 1
ATOM 5496 O O . ASP B 1 339 ? -2.271 56.031 36.625 1 73.19 339 ASP B O 1
ATOM 5500 N N . MET B 1 340 ? -3.465 54.656 35.344 1 68.31 340 MET B N 1
ATOM 5501 C CA . MET B 1 340 ? -4.711 55.094 35.969 1 68.31 340 MET B CA 1
ATOM 5502 C C . MET B 1 340 ? -4.754 54.625 37.438 1 68.31 340 MET B C 1
ATOM 5504 O O . MET B 1 340 ? -5.191 55.375 38.312 1 68.31 340 MET B O 1
ATOM 5508 N N . LEU B 1 341 ? -4.281 53.5 37.594 1 72.69 341 LEU B N 1
ATOM 5509 C CA . LEU B 1 341 ? -4.254 52.938 38.938 1 72.69 341 LEU B CA 1
ATOM 5510 C C . LEU B 1 341 ? -3.26 53.688 39.812 1 72.69 341 LEU B C 1
ATOM 5512 O O . LEU B 1 341 ? -3.529 53.969 40.969 1 72.69 341 LEU B O 1
ATOM 5516 N N . SER B 1 342 ? -2.166 54 39.25 1 72.5 342 SER B N 1
ATOM 5517 C CA . SER B 1 342 ? -1.157 54.781 40 1 72.5 342 SER B CA 1
ATOM 5518 C C . SER B 1 342 ? -1.671 56.156 40.344 1 72.5 342 SER B C 1
ATOM 5520 O O . SER B 1 342 ? -1.391 56.656 41.438 1 72.5 342 SER B O 1
ATOM 5522 N N . TYR B 1 343 ? -2.377 56.688 39.531 1 68.62 343 TYR B N 1
ATOM 5523 C CA . TYR B 1 343 ? -2.979 57.969 39.812 1 68.62 343 TYR B CA 1
ATOM 5524 C C . TYR B 1 343 ? -4.031 57.875 40.906 1 68.62 343 TYR B C 1
ATOM 5526 O O . TYR B 1 343 ? -4.121 58.75 41.75 1 68.62 343 TYR B O 1
ATOM 5534 N N . ARG B 1 344 ? -4.625 56.812 40.938 1 66.88 344 ARG B N 1
ATOM 5535 C CA . ARG B 1 344 ? -5.676 56.656 41.906 1 66.88 344 ARG B CA 1
ATOM 5536 C C . ARG B 1 344 ? -5.082 56.312 43.281 1 66.88 344 ARG B C 1
ATOM 5538 O O . ARG B 1 344 ? -5.594 56.75 44.312 1 66.88 344 ARG B O 1
ATOM 5545 N N . LEU B 1 345 ? -4.039 55.656 43.219 1 67.5 345 LEU B N 1
ATOM 5546 C CA . LEU B 1 345 ? -3.443 55.219 44.469 1 67.5 345 LEU B CA 1
ATOM 5547 C C . LEU B 1 345 ? -2.518 56.281 45.031 1 67.5 345 LEU B C 1
ATOM 5549 O O . LEU B 1 345 ? -2.381 56.406 46.25 1 67.5 345 LEU B O 1
ATOM 5553 N N . TYR B 1 346 ? -1.887 57.125 44.188 1 64.56 346 TYR B N 1
ATOM 5554 C CA . TYR B 1 346 ? -0.989 58.188 44.625 1 64.56 346 TYR B CA 1
ATOM 5555 C C . TYR B 1 346 ? -1.313 59.5 43.906 1 64.56 346 TYR B C 1
ATOM 5557 O O . TYR B 1 346 ? -0.56 59.938 43.062 1 64.56 346 TYR B O 1
ATOM 5565 N N . PRO B 1 347 ? -2.395 60.062 44.281 1 61.06 347 PRO B N 1
ATOM 5566 C CA . PRO B 1 347 ? -2.834 61.312 43.625 1 61.06 347 PRO B CA 1
ATOM 5567 C C . PRO B 1 347 ? -1.843 62.469 43.812 1 61.06 347 PRO B C 1
ATOM 5569 O O . PRO B 1 347 ? -1.757 63.344 42.969 1 61.06 347 PRO B O 1
ATOM 5572 N N . ASP B 1 348 ? -1.185 62.469 44.938 1 59.84 348 ASP B N 1
ATOM 5573 C CA . ASP B 1 348 ? -0.326 63.594 45.312 1 59.84 348 ASP B CA 1
ATOM 5574 C C . ASP B 1 348 ? 0.881 63.688 44.375 1 59.84 348 ASP B C 1
ATOM 5576 O O . ASP B 1 348 ? 1.426 64.75 44.156 1 59.84 348 ASP B O 1
ATOM 5580 N N . ASP B 1 349 ? 1.288 62.656 43.875 1 52.09 349 ASP B N 1
ATOM 5581 C CA . ASP B 1 349 ? 2.484 62.656 43.031 1 52.09 349 ASP B CA 1
ATOM 5582 C C . ASP B 1 349 ? 2.188 63.25 41.656 1 52.09 349 ASP B C 1
ATOM 5584 O O . ASP B 1 349 ? 3.107 63.531 40.875 1 52.09 349 ASP B O 1
ATOM 5588 N N . TYR B 1 350 ? 0.987 63.469 41.344 1 47.72 350 TYR B N 1
ATOM 5589 C CA . TYR B 1 350 ? 0.588 64 40.031 1 47.72 350 TYR B CA 1
ATOM 5590 C C . TYR B 1 350 ? 0.076 65.438 40.156 1 47.72 350 TYR B C 1
ATOM 5592 O O . TYR B 1 350 ? -0.354 66.062 39.188 1 47.72 350 TYR B O 1
ATOM 5600 N N . LEU B 1 351 ? 0.015 66.062 41.344 1 43.16 351 LEU B N 1
ATOM 5601 C CA . LEU B 1 351 ? -0.387 67.5 41.469 1 43.16 351 LEU B CA 1
ATOM 5602 C C . LEU B 1 351 ? 0.672 68.438 40.906 1 43.16 351 LEU B C 1
ATOM 5604 O O . LEU B 1 351 ? 1.867 68.25 41.125 1 43.16 351 LEU B O 1
ATOM 5608 N N . PRO B 1 352 ? 0.382 69.062 39.906 1 41.97 352 PRO B N 1
ATOM 5609 C CA . PRO B 1 352 ? 1.289 70.125 39.469 1 41.97 352 PRO B CA 1
ATOM 5610 C C . PRO B 1 352 ? 1.751 71 40.656 1 41.97 352 PRO B C 1
ATOM 5612 O O . PRO B 1 352 ? 0.95 71.375 41.531 1 41.97 352 PRO B O 1
ATOM 5615 N N . LYS B 1 353 ? 2.965 70.75 41.156 1 40.09 353 LYS B N 1
ATOM 5616 C CA . LYS B 1 353 ? 3.482 71.812 42.031 1 40.09 353 LYS B CA 1
ATOM 5617 C C . LYS B 1 353 ? 3.344 73.188 41.375 1 40.09 353 LYS B C 1
ATOM 5619 O O . LYS B 1 353 ? 3.922 73.438 40.312 1 40.09 353 LYS B O 1
ATOM 5624 N N . ILE B 1 354 ? 2.238 73.812 41.5 1 32.84 354 ILE B N 1
ATOM 5625 C CA . ILE B 1 354 ? 2.17 75.25 41.281 1 32.84 354 ILE B CA 1
ATOM 5626 C C . ILE B 1 354 ? 3.236 75.938 42.125 1 32.84 354 ILE B C 1
ATOM 5628 O O . ILE B 1 354 ? 3.16 75.938 43.344 1 32.84 354 ILE B O 1
ATOM 5632 N N . GLU B 1 355 ? 4.57 75.688 42.031 1 29.44 355 GLU B N 1
ATOM 5633 C CA . GLU B 1 355 ? 5.336 76.875 42.281 1 29.44 355 GLU B CA 1
ATOM 5634 C C . GLU B 1 355 ? 5.273 77.812 41.094 1 29.44 355 GLU B C 1
ATOM 5636 O O . GLU B 1 355 ? 5.297 77.375 39.938 1 29.44 355 GLU B O 1
#

pLDDT: mean 73.22, std 18.16, range [21.98, 97.94]

Sequence (710 aa):
MRSRTNSGGIIAVLSVISMVILFILRFQAWTNSPLTQKFVVNTPQLPFINNRIIDTEHLPKMDINFDIMMKHIPCSYLHVDVIDNIKESDESYEGHVRMERFDEKGNPILKKSYPKNSSVTKDPGYCGNCYGQKSGCCNTCKEVRKAFKANNRPPPPIIHIQQCVDEGYKEELIAMKGEACRVHGTLTVHRAPGTFHVAPGESYNINGEHDHYYEDLGINIDEMNFSHTINHFSIGMPTANSYYPLDGHTEIQQKTGRMKMIYFLRAVPINLDGRVFSFGASSYQNYRGSNSTKYPGVFFSYDVSLIGIVSSQNSSLMDLVTELMSILGGVFAIATFLDMLSYRLYPDDYLPKIEMRSRTNSGGIIAVLSVISMVILFILRFQAWTNSPLTQKFVVNTPQLPFINNRIIDTEHLPKMDINFDIMMKHIPCSYLHVDVIDNIKESDESYEGHVRMERFDEKGNPILKKSYPKNSSVTKDPGYCGNCYGQKSGCCNTCKEVRKAFKANNRPPPPIIHIQQCVDEGYKEELIAMKGEACRVHGTLTVHRAPGTFHVAPGESYNINGEHDHYYEDLGINIDEMNFSHTINHFSIGMPTANSYYPLDGHTEIQQKTGRMKMIYFLRAVPINLDGRVFSFGASSYQNYRGSNSTKYPGVFFSYDVSLIGIVSSQNSSLMDLVTELMSILGGVFAIATFLDMLSYRLYPDDYLPKIE

Organism: Trichomonas vaginalis (strain ATCC PRA-98 / G3) (NCBI:txid412133)